Protein AF-A0A936UC16-F1 (afdb_monomer_lite)

pLDDT: mean 90.74, std 12.44, range [23.66, 98.94]

Radius of gyration: 26.38 Å; chains: 1; bounding box: 83×52×78 Å

Foldseek 3Di:
DDPDDPPDDDQLQVVLLVVLLVLLQQLAFLLCQLLDLLLLQLLLQLLCCLQPVDRWFAPPSQLFDDDPLTTHRLFQNLLSVLCNVLSNCVLVLLLVQFALLSSLSLLPSLLVLLSLLLQLLLLLLVLLPDDSQLSSQLSLLSRQLFQSVLCSNPSDLLSLLLNLLSLLLSLLLVLLVDPPLVSSLVSLLSSLLSLLSNCSRGVLSVQQSVLSNQLLCFDDPSSVSSVVSSPNSNVVSNVVRQVVCCVNQVGHPCSQPQWDLQADQVVLLCCCCPNLAAHRCLLRVLLVQLVVLLVVLCPPPPDRSSVSSSSSLVVSLVSLSSSLSRGLPSCVQFGDHRSSNSSSSSSRSSSSSRSLSPDDPVVSCVSSVSSNVSNVLSSQPPRSLVSVLLQQWFFDADDPSSLLRPGQSQWAATPVRGTTGGSCSPLSNPSQSHPSNQSVQLLVLQVLPALQSSLVSQQARSCCVVCVNRGGPDPSGDSVVSCLSRPHGDRDRRSPCSNQNPVDPSRHHSSLVSLLRVLSSCLSNVVLVSSLVSLVSSCSSDNDLSSLLSNLQSCLSVVVLVVSVVSLVPDDPVSNLDLSNLQSQLLSCVVVVNLVSNLVSLVSNLVVQDQALSVVCSNCSPPADNGSCNRRDHDPDPPPRDDNPPDPDD

Secondary structure (DSSP, 8-state):
----PPPPPPPHHHHHHHHHHHHHHHH--GGGTT-SHHHHHHHHHHHHHHHHS--EE-TT-TTPEE-SSSEE--S-HHHHHHHHHHHHHHHHHHHHH-TTTTGGGGGHHHHHHHHHHHHHHHHHHHHTT--HHHHHHHHHHHHTSSGGGGGTTS--SHHHHHHHHHHHHHHHHHHHH--SHHHHHHHHHHHHHHHHHHHHH-GGGGGTGGGGGGGGGSSSTTHHHHHHHHHHHHHHHHHHHHHHHHHHHSSTTGGGTT----S-HHHHHHHHHT-TTT-HHHH-THHHHHHHHHHHHHHH-S-HHHHHHHHHHHHHHHHHHHHHHHSTTTT-SSSSS-GGGGGGHHHHHHHHHHHHHTS-HHHHHHHHHHHHHTTSHHHHS-HHHHHHHHHTBPPPBPPHHHHTTS-GGG-EE-TTS-EE--THHHHTT-GGG-HHHHHHHHHHHHTTSSHHHHHHHHTS-TTTTT-GGGSBSSSSPPHHHHHHHSPPP----TTHHHHHGGG-TT---HHHHHHHHHHHHHHHTT-HHHHHHHHHHHHHH--SHHHHHHHHHHHHHTT-HHHHHHHHHHS-HHHHTSHHHHHHHHHHHHHTT-HHHHHHHHHHHGGGSTTSHHHH-TT-GGGS-SSHHHHHSPP---------------

Sequence (650 aa):
MARTRPPAPASPVRRSLLVVAAVLALSADDRHAGKGSDGRQMIGTAVAIAETGGIGLAKGAPRAVDRGDHAVSRYGFGTTLAQLPAAFLAPLVERRFGAGSSQPLFLLAPFAAVLLAAAASGYAARLAGASASGTSLAVLLAGLGSPLAAYATSDYSEPLQAAALGGALALAFGAARETAPGASARLAAAAGFSAGFAVLLKSSLAAVAPILLLPLAAASFLRGRRLLAAALGSSVPLAAWLVLEIVRFGAPFSGYGGEGFTHPLLDGLWRLLVGPNRGLLLFFPAAALAGVALLRELRSGVDAPRRLAAAASLAAAAVLLVTAASWWAWHGAGGWGPRLLVPAVPLLAPWAALVAAGLADRPRRIVAGLSIALNLPPLLLHTSFVDTYVANARRPALTPRLEKQIPAIAIEPNDEGRPSVPPDQVLATVPAAAPHVVHPWYFAATLAGTPDKVAARLSRPPWYDRRPDLGPRLVPFPAELAAILAPLPRWGFFGRSLLHGASDPASGSVYLQSLAGQVLRAHETGRLDEGLVLADRLLALRPGEEGDALYVESLRLLGRFDTAAAFLGSLPRDREATPSILAVRALLARDRKDPERASRFAGAAAPWFPGTPLATAPSKPSVWPGTFAAFIRHEEARVEPGLPGVGTAR

Structure (mmCIF, N/CA/C/O backbone):
data_AF-A0A936UC16-F1
#
_entry.id   AF-A0A936UC16-F1
#
loop_
_atom_site.group_PDB
_atom_site.id
_atom_site.type_symbol
_atom_site.label_atom_id
_atom_site.label_alt_id
_atom_site.label_comp_id
_atom_site.label_asym_id
_atom_site.label_entity_id
_atom_site.label_seq_id
_atom_site.pdbx_PDB_ins_code
_atom_site.Cartn_x
_atom_site.Cartn_y
_atom_site.Cartn_z
_atom_site.occupancy
_atom_site.B_iso_or_equiv
_atom_site.auth_seq_id
_atom_site.auth_comp_id
_atom_site.auth_asym_id
_atom_site.auth_atom_id
_atom_site.pdbx_PDB_model_num
ATOM 1 N N . MET A 1 1 ? -52.353 16.217 -4.423 1.00 41.97 1 MET A N 1
ATOM 2 C CA . MET A 1 1 ? -51.062 16.858 -4.077 1.00 41.97 1 MET A CA 1
ATOM 3 C C . MET A 1 1 ? -50.361 16.050 -2.988 1.00 41.97 1 MET A C 1
ATOM 5 O O . MET A 1 1 ? -50.661 16.221 -1.813 1.00 41.97 1 MET A O 1
ATOM 9 N N . ALA A 1 2 ? -49.467 15.133 -3.365 1.00 38.22 2 ALA A N 1
ATOM 10 C CA . ALA A 1 2 ? -48.628 14.418 -2.406 1.00 38.22 2 ALA A CA 1
ATOM 11 C C . ALA A 1 2 ? -47.500 15.354 -1.946 1.00 38.22 2 ALA A C 1
ATOM 13 O O . ALA A 1 2 ? -46.639 15.729 -2.738 1.00 38.22 2 ALA A O 1
ATOM 14 N N . ARG A 1 3 ? -47.533 15.779 -0.677 1.00 42.59 3 ARG A N 1
ATOM 15 C CA . ARG A 1 3 ? -46.450 16.557 -0.062 1.00 42.59 3 ARG A CA 1
ATOM 16 C C . ARG A 1 3 ? -45.213 15.664 0.038 1.00 42.59 3 ARG A C 1
ATOM 18 O O . ARG A 1 3 ? -45.136 14.806 0.915 1.00 42.59 3 ARG A O 1
ATOM 25 N N . THR A 1 4 ? -44.249 15.868 -0.853 1.00 47.16 4 THR A N 1
ATOM 26 C CA . THR A 1 4 ? -42.900 15.311 -0.738 1.00 47.16 4 THR A CA 1
ATOM 27 C C . THR A 1 4 ? -42.284 15.829 0.560 1.00 47.16 4 THR A C 1
ATOM 29 O O . THR A 1 4 ? -41.920 17.002 0.657 1.00 47.16 4 THR A O 1
ATOM 32 N N . ARG A 1 5 ? -42.217 14.981 1.595 1.00 40.56 5 ARG A N 1
ATOM 33 C CA . ARG A 1 5 ? -41.439 15.290 2.801 1.00 40.56 5 ARG A CA 1
ATOM 34 C C . ARG A 1 5 ? -39.989 15.550 2.366 1.00 40.56 5 ARG A C 1
ATOM 36 O O . ARG A 1 5 ? -39.450 14.724 1.626 1.00 40.56 5 ARG A O 1
ATOM 43 N N . PRO A 1 6 ? -39.358 16.656 2.795 1.00 44.28 6 PRO A N 1
ATOM 44 C CA . PRO A 1 6 ? -37.951 16.886 2.499 1.00 44.28 6 PRO A CA 1
ATOM 45 C C . PRO A 1 6 ? -37.116 15.720 3.057 1.00 44.28 6 PRO A C 1
ATOM 47 O O . PRO A 1 6 ? -37.473 15.164 4.104 1.00 44.28 6 PRO A O 1
ATOM 50 N N . PRO A 1 7 ? -36.032 15.312 2.374 1.00 45.91 7 PRO A N 1
ATOM 51 C CA . PRO A 1 7 ? -35.186 14.227 2.847 1.00 45.91 7 PRO A CA 1
ATOM 52 C C . PRO A 1 7 ? -34.675 14.540 4.257 1.00 45.91 7 PRO A C 1
ATOM 54 O O . PRO A 1 7 ? -34.214 15.649 4.532 1.00 45.91 7 PRO A O 1
ATOM 57 N N . ALA A 1 8 ? -34.771 13.560 5.160 1.00 48.84 8 ALA A N 1
ATOM 58 C CA . ALA A 1 8 ? -34.290 13.711 6.527 1.00 48.84 8 ALA A CA 1
ATOM 59 C C . ALA A 1 8 ? -32.801 14.113 6.524 1.00 48.84 8 ALA A C 1
ATOM 61 O O . ALA A 1 8 ? -32.017 13.555 5.744 1.00 48.84 8 ALA A O 1
ATOM 62 N N . PRO A 1 9 ? -32.379 15.061 7.379 1.00 53.34 9 PRO A N 1
ATOM 63 C CA . PRO A 1 9 ? -30.997 15.513 7.411 1.00 53.34 9 PRO A CA 1
ATOM 64 C C . PRO A 1 9 ? -30.056 14.334 7.684 1.00 53.34 9 PRO A C 1
ATOM 66 O O . PRO A 1 9 ? -30.255 13.566 8.624 1.00 53.34 9 PRO A O 1
ATOM 69 N N . ALA A 1 10 ? -29.000 14.198 6.874 1.00 62.38 10 ALA A N 1
ATOM 70 C CA . ALA A 1 10 ? -28.005 13.144 7.054 1.00 62.38 10 ALA A CA 1
ATOM 71 C C . ALA A 1 10 ? -27.421 13.183 8.476 1.00 62.38 10 ALA A C 1
ATOM 73 O O . ALA A 1 10 ? -27.123 14.271 8.991 1.00 62.38 10 ALA A O 1
ATOM 74 N N . SER A 1 11 ? -27.226 12.009 9.088 1.00 81.69 11 SER A N 1
ATOM 75 C CA . SER A 1 11 ? -26.621 11.906 10.418 1.00 81.69 11 SER A CA 1
ATOM 76 C C . SER A 1 11 ? -25.225 12.556 10.427 1.00 81.69 11 SER A C 1
ATOM 78 O O . SER A 1 11 ? -24.516 12.486 9.417 1.00 81.69 11 SER A O 1
ATOM 80 N N . PRO A 1 12 ? -24.791 13.186 11.537 1.00 83.31 12 PRO A N 1
ATOM 81 C CA . PRO A 1 12 ? -23.485 13.851 11.620 1.00 83.31 12 PRO A CA 1
ATOM 82 C C . PRO A 1 12 ? -22.312 12.958 11.192 1.00 83.31 12 PRO A C 1
ATOM 84 O O . PRO A 1 12 ? -21.393 13.413 10.518 1.00 83.31 12 PRO A O 1
ATOM 87 N N . VAL A 1 13 ? -22.389 11.662 11.501 1.00 85.75 13 VAL A N 1
ATOM 88 C CA . VAL A 1 13 ? -21.383 10.657 11.127 1.00 85.75 13 VAL A CA 1
ATOM 89 C C . VAL A 1 13 ? -21.315 10.466 9.613 1.00 85.75 13 VAL A C 1
ATOM 91 O O . VAL A 1 13 ? -20.228 10.463 9.038 1.00 85.75 13 VAL A O 1
ATOM 94 N N . ARG A 1 14 ? -22.475 10.361 8.949 1.00 91.50 14 ARG A N 1
ATOM 95 C CA . ARG A 1 14 ? -22.551 10.266 7.486 1.00 91.50 14 ARG A CA 1
ATOM 96 C C . ARG A 1 14 ? -21.973 11.520 6.835 1.00 91.50 14 ARG A C 1
ATOM 98 O O . ARG A 1 14 ? -21.241 11.398 5.863 1.00 91.50 14 ARG A O 1
ATOM 105 N N . ARG A 1 15 ? -22.246 12.708 7.389 1.00 93.06 15 ARG A N 1
ATOM 106 C CA . ARG A 1 15 ? -21.644 13.960 6.898 1.00 93.06 15 ARG A CA 1
ATOM 107 C C . ARG A 1 15 ? -20.126 13.941 7.032 1.00 93.06 15 ARG A C 1
ATOM 109 O O . ARG A 1 15 ? -19.453 14.270 6.070 1.00 93.06 15 ARG A O 1
ATOM 116 N N . SER A 1 16 ? -19.583 13.512 8.173 1.00 95.19 16 SER A N 1
ATOM 117 C CA . SER A 1 16 ? -18.130 13.405 8.357 1.00 95.19 16 SER A CA 1
ATOM 118 C C . SER A 1 16 ? -17.486 12.454 7.349 1.00 95.19 16 SER A C 1
ATOM 120 O O . SER A 1 16 ? -16.487 12.823 6.747 1.00 95.19 16 SER A O 1
ATOM 122 N N . LEU A 1 17 ? -18.074 11.279 7.097 1.00 96.50 17 LEU A N 1
ATOM 123 C CA . LEU A 1 17 ? -17.574 10.361 6.065 1.00 96.50 17 LEU A CA 1
ATOM 124 C C . LEU A 1 17 ? -17.640 10.968 4.659 1.00 96.50 17 LEU A C 1
ATOM 126 O O . LEU A 1 17 ? -16.700 10.801 3.891 1.00 96.50 17 LEU A O 1
ATOM 130 N N . LEU A 1 18 ? -18.712 11.700 4.333 1.00 97.19 18 LEU A N 1
ATOM 131 C CA . LEU A 1 18 ? -18.825 12.415 3.058 1.00 97.19 18 LEU A CA 1
ATOM 132 C C . LEU A 1 18 ? -17.770 13.519 2.924 1.00 97.19 18 LEU A C 1
ATOM 134 O O . LEU A 1 18 ? -17.227 13.685 1.841 1.00 97.19 18 LEU A O 1
ATOM 138 N N . VAL A 1 19 ? -17.444 14.234 4.006 1.00 96.94 19 VAL A N 1
ATOM 139 C CA . VAL A 1 19 ? -16.349 15.219 4.019 1.00 96.94 19 VAL A CA 1
ATOM 140 C C . VAL A 1 19 ? -15.009 14.536 3.761 1.00 96.94 19 VAL A C 1
ATOM 142 O O . VAL A 1 19 ? -14.265 15.001 2.907 1.00 96.94 19 VAL A O 1
ATOM 145 N N . VAL A 1 20 ? -14.714 13.421 4.442 1.00 97.38 20 VAL A N 1
ATOM 146 C CA . VAL A 1 20 ? -13.483 12.650 4.192 1.00 97.38 20 VAL A CA 1
ATOM 147 C C . VAL A 1 20 ? -13.432 12.205 2.730 1.00 97.38 20 VAL A C 1
ATOM 149 O O . VAL A 1 20 ? -12.462 12.497 2.044 1.00 97.38 20 VAL A O 1
ATOM 152 N N . ALA A 1 21 ? -14.495 11.576 2.224 1.00 97.44 21 ALA A N 1
ATOM 153 C CA . ALA A 1 21 ? -14.563 11.120 0.838 1.00 97.44 21 ALA A CA 1
ATOM 154 C C . ALA A 1 21 ? -14.393 12.269 -0.166 1.00 97.44 21 ALA A C 1
ATOM 156 O O . ALA A 1 21 ? -13.657 12.119 -1.134 1.00 97.44 21 ALA A O 1
ATOM 157 N N . ALA A 1 22 ? -15.030 13.418 0.074 1.00 96.69 22 ALA A N 1
ATOM 158 C CA . ALA A 1 22 ? -14.910 14.589 -0.785 1.00 96.69 22 ALA A CA 1
ATOM 159 C C . ALA A 1 22 ? -13.482 15.142 -0.790 1.00 96.69 22 ALA A C 1
ATOM 161 O O . ALA A 1 22 ? -12.951 15.401 -1.862 1.00 96.69 22 ALA A O 1
ATOM 162 N N . VAL A 1 23 ? -12.841 15.278 0.375 1.00 95.69 23 VAL A N 1
ATOM 163 C CA . VAL A 1 23 ? -11.448 15.745 0.456 1.00 95.69 23 VAL A CA 1
ATOM 164 C C . VAL A 1 23 ? -10.522 14.788 -0.284 1.00 95.69 23 VAL A C 1
ATOM 166 O O . VAL A 1 23 ? -9.773 15.242 -1.137 1.00 95.69 23 VAL A O 1
ATOM 169 N N . LEU A 1 24 ? -10.625 13.478 -0.031 1.00 94.94 24 LEU A N 1
ATOM 170 C CA . LEU A 1 24 ? -9.796 12.481 -0.712 1.00 94.94 24 LEU A CA 1
ATOM 171 C C . LEU A 1 24 ? -10.031 12.487 -2.228 1.00 94.94 24 LEU A C 1
ATOM 173 O O . LEU A 1 24 ? -9.080 12.416 -2.997 1.00 94.94 24 LEU A O 1
ATOM 177 N N . ALA A 1 25 ? -11.285 12.594 -2.676 1.00 94.62 25 ALA A N 1
ATOM 178 C CA . ALA A 1 25 ? -11.610 12.639 -4.099 1.00 94.62 25 ALA A CA 1
ATOM 179 C C . ALA A 1 25 ? -11.097 13.920 -4.767 1.00 94.62 25 ALA A C 1
ATOM 181 O O . ALA A 1 25 ? -10.658 13.872 -5.910 1.00 94.62 25 ALA A O 1
ATOM 182 N N . LEU A 1 26 ? -11.123 15.052 -4.060 1.00 93.31 26 LEU A N 1
ATOM 183 C CA . LEU A 1 26 ? -10.625 16.339 -4.545 1.00 93.31 26 LEU A CA 1
ATOM 184 C C . LEU A 1 26 ? -9.111 16.499 -4.394 1.00 93.31 26 LEU A C 1
ATOM 186 O O . LEU A 1 26 ? -8.585 17.476 -4.900 1.00 93.31 26 LEU A O 1
ATOM 190 N N . SER A 1 27 ? -8.417 15.603 -3.696 1.00 90.44 27 SER A N 1
ATOM 191 C CA . SER A 1 27 ? -6.959 15.657 -3.527 1.00 90.44 27 SER A CA 1
ATOM 192 C C . SER A 1 27 ? -6.230 14.519 -4.243 1.00 90.44 27 SER A C 1
ATOM 194 O O . SER A 1 27 ? -5.004 14.497 -4.292 1.00 90.44 27 SER A O 1
ATOM 196 N N . ALA A 1 28 ? -6.968 13.541 -4.764 1.00 87.75 28 ALA A N 1
ATOM 197 C CA . ALA A 1 28 ? -6.401 12.351 -5.370 1.00 87.75 28 ALA A CA 1
ATOM 198 C C . ALA A 1 28 ? -5.628 12.648 -6.658 1.00 87.75 28 ALA A C 1
ATOM 200 O O . ALA A 1 28 ? -6.155 13.284 -7.567 1.00 87.75 28 ALA A O 1
ATOM 201 N N . ASP A 1 29 ? -4.415 12.108 -6.773 1.00 87.31 29 ASP A N 1
ATOM 202 C CA . ASP A 1 29 ? -3.651 12.115 -8.021 1.00 87.31 29 ASP A CA 1
ATOM 203 C C . ASP A 1 29 ? -3.447 10.686 -8.532 1.00 87.31 29 ASP A C 1
ATOM 205 O O . ASP A 1 29 ? -2.473 10.002 -8.212 1.00 87.31 29 ASP A O 1
ATOM 209 N N . ASP A 1 30 ? -4.417 10.220 -9.318 1.00 86.50 30 ASP A N 1
ATOM 210 C CA . ASP A 1 30 ? -4.471 8.840 -9.799 1.00 86.50 30 ASP A CA 1
ATOM 211 C C . ASP A 1 30 ? -3.372 8.461 -10.796 1.00 86.50 30 ASP A C 1
ATOM 213 O O . ASP A 1 30 ? -3.035 7.285 -10.922 1.00 86.50 30 ASP A O 1
ATOM 217 N N . ARG A 1 31 ? -2.709 9.446 -11.406 1.00 84.44 31 ARG A N 1
ATOM 218 C CA . ARG A 1 31 ? -1.587 9.257 -12.344 1.00 84.44 31 ARG A CA 1
ATOM 219 C C . ARG A 1 31 ? -0.393 8.530 -11.717 1.00 84.44 31 ARG A C 1
ATOM 221 O O . ARG A 1 31 ? 0.513 8.084 -12.427 1.00 84.44 31 ARG A O 1
ATOM 228 N N . HIS A 1 32 ? -0.366 8.436 -10.388 1.00 82.81 32 HIS A N 1
ATOM 229 C CA . HIS A 1 32 ? 0.720 7.862 -9.600 1.00 82.81 32 HIS A CA 1
ATOM 230 C C . HIS A 1 32 ? 0.492 6.418 -9.144 1.00 82.81 32 HIS A C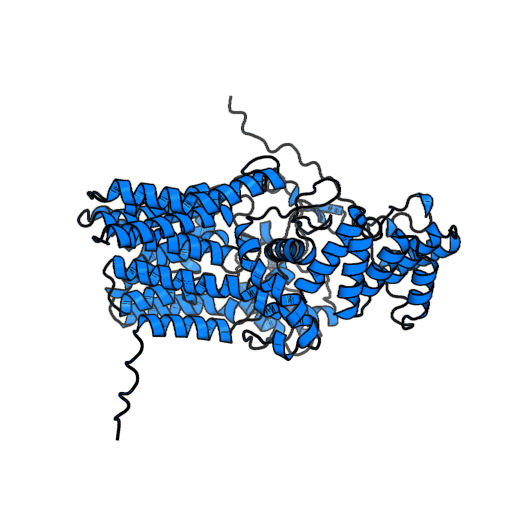 1
ATOM 232 O O . HIS A 1 32 ? 1.401 5.835 -8.547 1.00 82.81 32 HIS A O 1
ATOM 238 N N . ALA A 1 33 ? -0.654 5.814 -9.469 1.00 86.94 33 ALA A N 1
ATOM 239 C CA . ALA A 1 33 ? -0.872 4.389 -9.239 1.00 86.94 33 ALA A CA 1
ATOM 240 C C . ALA A 1 33 ? 0.229 3.548 -9.921 1.00 86.94 33 ALA A C 1
ATOM 242 O O . ALA A 1 33 ? 0.605 3.810 -11.068 1.00 86.94 33 ALA A O 1
ATOM 243 N N . GLY A 1 34 ? 0.791 2.563 -9.209 1.00 82.88 34 GLY A N 1
ATOM 244 C CA . GLY A 1 34 ? 1.851 1.685 -9.717 1.00 82.88 34 GLY A CA 1
ATOM 245 C C . GLY A 1 34 ? 3.270 2.258 -9.681 1.00 82.88 34 GLY A C 1
ATOM 246 O O . GLY A 1 34 ? 4.220 1.583 -10.100 1.00 82.88 34 GLY A O 1
ATOM 247 N N . LYS A 1 35 ? 3.461 3.501 -9.215 1.00 82.00 35 LYS A N 1
ATOM 248 C CA . LYS A 1 35 ? 4.805 4.101 -9.137 1.00 82.00 35 LYS A CA 1
ATOM 249 C C . LYS A 1 35 ? 5.611 3.569 -7.950 1.00 82.00 35 LYS A C 1
ATOM 251 O O . LYS A 1 35 ? 6.831 3.473 -8.072 1.00 82.00 35 LYS A O 1
ATOM 256 N N . GLY A 1 36 ? 4.960 3.168 -6.856 1.00 82.06 36 GLY A N 1
ATOM 257 C CA . GLY A 1 36 ? 5.612 2.480 -5.742 1.00 82.06 36 GLY A CA 1
ATOM 258 C C . GLY A 1 36 ? 5.975 1.039 -6.108 1.00 82.06 36 GLY A C 1
ATOM 259 O O . GLY A 1 36 ? 5.175 0.331 -6.715 1.00 82.06 36 GLY A O 1
ATOM 260 N N . SER A 1 37 ? 7.170 0.572 -5.736 1.00 81.81 37 SER A N 1
ATOM 261 C CA . SER A 1 37 ? 7.586 -0.811 -6.027 1.00 81.81 37 SER A CA 1
ATOM 262 C C . SER A 1 37 ? 6.708 -1.851 -5.322 1.00 81.81 37 SER A C 1
ATOM 264 O O . SER A 1 37 ? 6.376 -2.870 -5.925 1.00 81.81 37 SER A O 1
ATOM 266 N N . ASP A 1 38 ? 6.285 -1.565 -4.084 1.00 87.31 38 ASP A N 1
ATOM 267 C CA . ASP A 1 38 ? 5.389 -2.425 -3.303 1.00 87.31 38 ASP A CA 1
ATOM 268 C C . ASP A 1 38 ? 4.061 -2.657 -4.050 1.00 87.31 38 ASP A C 1
ATOM 270 O O . ASP A 1 38 ? 3.679 -3.794 -4.341 1.00 87.31 38 ASP A O 1
ATOM 274 N N . GLY A 1 39 ? 3.369 -1.571 -4.402 1.00 88.75 39 GLY A N 1
ATOM 275 C CA . GLY A 1 39 ? 2.076 -1.641 -5.074 1.00 88.75 39 GLY A CA 1
ATOM 276 C C . GLY A 1 39 ? 2.157 -2.166 -6.501 1.00 88.75 39 GLY A C 1
ATOM 277 O O . GLY A 1 39 ? 1.311 -2.972 -6.892 1.00 88.75 39 GLY A O 1
ATOM 278 N N . ARG A 1 40 ? 3.227 -1.841 -7.241 1.00 89.94 40 ARG A N 1
ATOM 279 C CA . ARG A 1 40 ? 3.478 -2.402 -8.577 1.00 89.94 40 ARG A CA 1
ATOM 280 C C . ARG A 1 40 ? 3.516 -3.927 -8.569 1.00 89.94 40 ARG A C 1
ATOM 282 O O . ARG A 1 40 ? 2.941 -4.538 -9.461 1.00 89.94 40 ARG A O 1
ATOM 289 N N . GLN A 1 41 ? 4.138 -4.559 -7.571 1.00 91.62 41 GLN A N 1
ATOM 290 C CA . GLN A 1 41 ? 4.125 -6.022 -7.478 1.00 91.62 41 GLN A CA 1
ATOM 291 C C . GLN A 1 41 ? 2.727 -6.585 -7.197 1.00 91.62 41 GLN A C 1
ATOM 293 O O . GLN A 1 41 ? 2.320 -7.572 -7.814 1.00 91.62 41 GLN A O 1
ATOM 298 N N . MET A 1 42 ? 1.996 -5.985 -6.252 1.00 94.62 42 MET A N 1
ATOM 299 C CA . MET A 1 42 ? 0.671 -6.474 -5.856 1.00 94.62 42 MET A CA 1
ATOM 300 C C . MET A 1 42 ? -0.340 -6.322 -7.000 1.00 94.62 42 MET A C 1
ATOM 302 O O . MET A 1 42 ? -1.113 -7.250 -7.252 1.00 94.62 42 MET A O 1
ATOM 306 N N . ILE A 1 43 ? -0.285 -5.199 -7.727 1.00 95.44 43 ILE A N 1
ATOM 307 C CA . ILE A 1 43 ? -1.079 -4.944 -8.936 1.00 95.44 43 ILE A CA 1
ATOM 308 C C . ILE A 1 43 ? -0.627 -5.856 -10.079 1.00 95.44 43 ILE A C 1
ATOM 310 O O . ILE A 1 43 ? -1.465 -6.494 -10.706 1.00 95.44 43 ILE A O 1
ATOM 314 N N . GLY A 1 44 ? 0.681 -5.990 -10.309 1.00 95.31 44 GLY A N 1
ATOM 315 C CA . GLY A 1 44 ? 1.221 -6.869 -11.346 1.00 95.31 44 GLY A CA 1
ATOM 316 C C . GLY A 1 44 ? 0.809 -8.326 -11.159 1.00 95.31 44 GLY A C 1
ATOM 317 O O . GLY A 1 44 ? 0.482 -9.002 -12.129 1.00 95.31 44 GLY A O 1
ATOM 318 N N . THR A 1 45 ? 0.721 -8.790 -9.910 1.00 96.56 45 THR A N 1
ATOM 319 C CA . THR A 1 45 ? 0.203 -10.129 -9.588 1.00 96.56 45 THR A CA 1
ATOM 320 C C . THR A 1 45 ? -1.302 -10.225 -9.860 1.00 96.56 45 THR A C 1
ATOM 322 O O . THR A 1 45 ? -1.768 -11.247 -10.351 1.00 96.56 45 THR A O 1
ATOM 325 N N . ALA A 1 46 ? -2.078 -9.165 -9.602 1.00 97.94 46 ALA A N 1
ATOM 326 C CA . ALA A 1 46 ? -3.508 -9.142 -9.926 1.00 97.94 46 ALA A CA 1
ATOM 327 C C . ALA A 1 46 ? -3.746 -9.187 -11.445 1.00 97.94 46 ALA A C 1
ATOM 329 O O . ALA A 1 46 ? -4.626 -9.908 -11.908 1.00 97.94 46 ALA A O 1
ATOM 330 N N . VAL A 1 47 ? -2.923 -8.473 -12.219 1.00 97.81 47 VAL A N 1
ATOM 331 C CA . VAL A 1 47 ? -2.929 -8.530 -13.688 1.00 97.81 47 VAL A CA 1
ATOM 332 C C . VAL A 1 47 ? -2.491 -9.908 -14.184 1.00 97.81 47 VAL A C 1
ATOM 334 O O . VAL A 1 47 ? -3.127 -10.442 -15.081 1.00 97.81 47 VAL A O 1
ATOM 337 N N . ALA A 1 48 ? -1.484 -10.537 -13.568 1.00 97.31 48 ALA A N 1
ATOM 338 C CA . ALA A 1 48 ? -1.086 -11.907 -13.902 1.00 97.31 48 ALA A CA 1
ATOM 339 C C . ALA A 1 48 ? -2.266 -12.889 -13.787 1.00 97.31 48 ALA A C 1
ATOM 341 O O . ALA A 1 48 ? -2.492 -13.691 -14.697 1.00 97.31 48 ALA A O 1
ATOM 342 N N . ILE A 1 49 ? -3.054 -12.776 -12.712 1.00 97.81 49 ILE A N 1
ATOM 343 C CA . ILE A 1 49 ? -4.241 -13.612 -12.490 1.00 97.81 49 ILE A CA 1
ATOM 344 C C . ILE A 1 49 ? -5.307 -13.317 -13.546 1.00 97.81 49 ILE A C 1
ATOM 346 O O . ILE A 1 49 ? -5.867 -14.249 -14.116 1.00 97.81 49 ILE A O 1
ATOM 350 N N . ALA A 1 50 ? -5.583 -12.039 -13.816 1.00 97.94 50 ALA A N 1
ATOM 351 C CA . ALA A 1 50 ? -6.617 -11.636 -14.765 1.00 97.94 50 ALA A CA 1
ATOM 352 C C . ALA A 1 50 ? -6.289 -12.031 -16.216 1.00 97.94 50 ALA A C 1
ATOM 354 O O . ALA A 1 50 ? -7.184 -12.438 -16.954 1.00 97.94 50 ALA A O 1
ATOM 355 N N . GLU A 1 51 ? -5.019 -11.934 -16.613 1.00 96.94 51 GLU A N 1
ATOM 356 C CA . GLU A 1 51 ? -4.581 -12.146 -17.997 1.00 96.94 51 GLU A CA 1
ATOM 357 C C . GLU A 1 51 ? -4.183 -13.599 -18.291 1.00 96.94 51 GLU A C 1
ATOM 359 O O . GLU A 1 51 ? -4.376 -14.059 -19.412 1.00 96.94 51 GLU A O 1
ATOM 364 N N . THR A 1 52 ? -3.641 -14.326 -17.304 1.00 95.75 52 THR A N 1
ATOM 365 C CA . THR A 1 52 ? -3.051 -15.670 -17.515 1.00 95.75 52 THR A CA 1
ATOM 366 C C . THR A 1 52 ? -3.561 -16.738 -16.543 1.00 95.75 52 THR A C 1
ATOM 368 O O . THR A 1 52 ? -3.179 -17.901 -16.639 1.00 95.75 52 THR A O 1
ATOM 371 N N . GLY A 1 53 ? -4.359 -16.367 -15.535 1.00 95.38 53 GLY A N 1
ATOM 372 C CA . GLY A 1 53 ? -4.742 -17.265 -14.435 1.00 95.38 53 GLY A CA 1
ATOM 373 C C . GLY A 1 53 ? -3.594 -17.634 -13.481 1.00 95.38 53 GLY A C 1
ATOM 374 O O . GLY A 1 53 ? -3.812 -18.361 -12.513 1.00 95.38 53 GLY A O 1
ATOM 375 N N . GLY A 1 54 ? -2.373 -17.144 -13.724 1.00 93.81 54 GLY A N 1
ATOM 376 C CA . GLY A 1 54 ? -1.187 -17.405 -12.909 1.00 93.81 54 GLY A CA 1
ATOM 377 C C . GLY A 1 54 ? -0.859 -16.287 -11.917 1.00 93.81 54 GLY A C 1
ATOM 378 O O . GLY A 1 54 ? -1.335 -15.167 -12.030 1.00 93.81 54 GLY A O 1
ATOM 379 N N . ILE A 1 55 ? 0.019 -16.579 -10.954 1.00 94.81 55 ILE A N 1
ATOM 380 C CA . ILE A 1 55 ? 0.489 -15.607 -9.940 1.00 94.81 55 ILE A CA 1
ATOM 381 C C . ILE A 1 55 ? 1.935 -15.137 -10.168 1.00 94.81 55 ILE A C 1
ATOM 383 O O . ILE A 1 55 ? 2.503 -14.427 -9.339 1.00 94.81 55 ILE A O 1
ATOM 387 N N . GLY A 1 56 ? 2.561 -15.602 -11.250 1.00 94.12 56 GLY A N 1
ATOM 388 C CA . GLY A 1 56 ? 3.965 -15.337 -11.537 1.00 94.12 56 GLY A CA 1
ATOM 389 C C . GLY A 1 56 ? 4.187 -13.973 -12.190 1.00 94.12 56 GLY A C 1
ATOM 390 O O . GLY A 1 56 ? 3.360 -13.474 -12.949 1.00 94.12 56 GLY A O 1
ATOM 391 N N . LEU A 1 57 ? 5.355 -13.408 -11.927 1.00 94.38 57 LEU A N 1
ATOM 392 C CA . LEU A 1 57 ? 5.900 -12.187 -12.504 1.00 94.38 57 LEU A CA 1
ATOM 393 C C . LEU A 1 57 ? 7.145 -12.531 -13.335 1.00 94.38 57 LEU A C 1
ATOM 395 O O . LEU A 1 57 ? 7.753 -13.586 -13.135 1.00 94.38 57 LEU A O 1
ATOM 399 N N . ALA A 1 58 ? 7.528 -11.652 -14.260 1.00 92.00 58 ALA A N 1
ATOM 400 C CA . ALA A 1 58 ? 8.820 -11.766 -14.935 1.00 92.00 58 ALA A CA 1
ATOM 401 C C . ALA A 1 58 ? 9.972 -11.614 -13.936 1.00 92.00 58 ALA A C 1
ATOM 403 O O . ALA A 1 58 ? 9.848 -10.923 -12.916 1.00 92.00 58 ALA A O 1
ATOM 404 N N . LYS A 1 59 ? 11.111 -12.229 -14.247 1.00 89.06 59 LYS A N 1
ATOM 405 C CA . LYS A 1 59 ? 12.326 -12.047 -13.451 1.00 89.06 59 LYS A CA 1
ATOM 406 C C . LYS A 1 59 ? 12.812 -10.600 -13.490 1.00 89.06 59 LYS A C 1
ATOM 408 O O . LYS A 1 59 ? 12.591 -9.869 -14.460 1.00 89.06 59 LYS A O 1
ATOM 413 N N . GLY A 1 60 ? 13.501 -10.191 -12.428 1.00 80.69 60 GLY A N 1
ATOM 414 C CA . GLY A 1 60 ? 13.915 -8.800 -12.231 1.00 80.69 60 GLY A CA 1
ATOM 415 C C . GLY A 1 60 ? 12.767 -7.861 -11.841 1.00 80.69 60 GLY A C 1
ATOM 416 O O . GLY A 1 60 ? 12.980 -6.654 -11.728 1.00 80.69 60 GLY A O 1
ATOM 417 N N . ALA A 1 61 ? 11.552 -8.383 -11.608 1.00 82.69 61 ALA A N 1
ATOM 418 C CA . ALA A 1 61 ? 10.484 -7.601 -10.998 1.00 82.69 61 ALA A CA 1
ATOM 419 C C . ALA A 1 61 ? 10.982 -7.017 -9.655 1.00 82.69 61 ALA A C 1
ATOM 421 O O . ALA A 1 61 ? 11.483 -7.772 -8.816 1.00 82.69 61 ALA A O 1
ATOM 422 N N . PRO A 1 62 ? 10.867 -5.693 -9.419 1.00 74.81 62 PRO A N 1
ATOM 423 C CA . PRO A 1 62 ? 11.545 -5.040 -8.300 1.00 74.81 62 PRO A CA 1
ATOM 424 C C . PRO A 1 62 ? 11.158 -5.661 -6.963 1.00 74.81 62 PRO A C 1
ATOM 426 O O . PRO A 1 62 ? 9.984 -5.597 -6.617 1.00 74.81 62 PRO A O 1
ATOM 429 N N . ARG A 1 63 ? 12.119 -6.194 -6.194 1.00 77.19 63 ARG A N 1
ATOM 430 C CA . ARG A 1 63 ? 11.917 -6.873 -4.892 1.00 77.19 63 ARG A CA 1
ATOM 431 C C . ARG A 1 63 ? 11.067 -8.157 -4.952 1.00 77.19 63 ARG A C 1
ATOM 433 O O . ARG A 1 63 ? 10.480 -8.525 -3.935 1.00 77.19 63 ARG A O 1
ATOM 440 N N . ALA A 1 64 ? 10.885 -8.785 -6.111 1.00 86.62 64 ALA A N 1
ATOM 441 C CA . ALA A 1 64 ? 10.187 -10.068 -6.196 1.00 86.62 64 ALA A CA 1
ATOM 442 C C . ALA A 1 64 ? 11.089 -11.215 -5.701 1.00 86.62 64 ALA A C 1
ATOM 444 O O . ALA A 1 64 ? 12.305 -11.063 -5.624 1.00 86.62 64 ALA A O 1
ATOM 445 N N . VAL A 1 65 ? 10.494 -12.357 -5.349 1.00 88.44 65 VAL A N 1
ATOM 446 C CA . VAL A 1 65 ? 11.243 -13.575 -5.003 1.00 88.44 65 VAL A CA 1
ATOM 447 C C . VAL A 1 65 ? 11.427 -14.400 -6.266 1.00 88.44 65 VAL A C 1
ATOM 449 O O . VAL A 1 65 ? 10.436 -14.822 -6.865 1.00 88.44 65 VAL A O 1
ATOM 452 N N . ASP A 1 66 ? 12.674 -14.625 -6.667 1.00 87.62 66 ASP A N 1
ATOM 453 C CA . ASP A 1 66 ? 12.993 -15.417 -7.853 1.00 87.62 66 ASP A CA 1
ATOM 454 C C . ASP A 1 66 ? 12.746 -16.920 -7.606 1.00 87.62 66 ASP A C 1
ATOM 456 O O . ASP A 1 66 ? 13.016 -17.459 -6.527 1.00 87.62 66 ASP A O 1
ATOM 460 N N . ARG A 1 67 ? 12.186 -17.605 -8.604 1.00 83.62 67 ARG A N 1
ATOM 461 C CA . ARG A 1 67 ? 11.802 -19.027 -8.572 1.00 83.62 67 ARG A CA 1
ATOM 462 C C . ARG A 1 67 ? 12.465 -19.836 -9.684 1.00 83.62 67 ARG A C 1
ATOM 464 O O . ARG A 1 67 ? 12.084 -20.978 -9.911 1.00 83.62 67 ARG A O 1
ATOM 471 N N . GLY A 1 68 ? 13.501 -19.290 -10.315 1.00 82.56 68 GLY A N 1
ATOM 472 C CA . GLY A 1 68 ? 14.347 -20.012 -11.260 1.00 82.56 68 GLY A CA 1
ATOM 473 C C . GLY A 1 68 ? 13.959 -19.770 -12.712 1.00 82.56 68 GLY A C 1
ATOM 474 O O . GLY A 1 68 ? 14.840 -19.455 -13.499 1.00 82.56 68 GLY A O 1
ATOM 475 N N . ASP A 1 69 ? 12.680 -19.836 -13.076 1.00 80.75 69 ASP A N 1
ATOM 476 C CA . ASP A 1 69 ? 12.151 -19.522 -14.420 1.00 80.75 69 ASP A CA 1
ATOM 477 C C . ASP A 1 69 ? 11.178 -18.323 -14.425 1.00 80.75 69 ASP A C 1
ATOM 479 O O . ASP A 1 69 ? 10.927 -17.730 -15.470 1.00 80.75 69 ASP A O 1
ATOM 483 N N . HIS A 1 70 ? 10.692 -17.907 -13.255 1.00 87.50 70 HIS A N 1
ATOM 484 C CA . HIS A 1 70 ? 9.854 -16.725 -13.035 1.00 87.50 70 HIS A CA 1
ATOM 485 C C . HIS A 1 70 ? 10.093 -16.159 -11.628 1.00 87.50 70 HIS A C 1
ATOM 487 O O . HIS A 1 70 ? 10.850 -16.732 -10.853 1.00 87.50 70 HIS A O 1
ATOM 493 N N . ALA A 1 71 ? 9.413 -15.070 -11.268 1.00 91.94 71 ALA A N 1
ATOM 494 C CA . ALA A 1 71 ? 9.412 -14.526 -9.911 1.00 91.94 71 ALA A CA 1
ATOM 495 C C . ALA A 1 71 ? 7.993 -14.464 -9.324 1.00 91.94 71 ALA A C 1
ATOM 497 O O . ALA A 1 71 ? 7.003 -14.528 -10.050 1.00 91.94 71 ALA A O 1
ATOM 498 N N . VAL A 1 72 ? 7.863 -14.319 -8.007 1.00 93.88 72 VAL A N 1
ATOM 499 C CA . VAL A 1 72 ? 6.570 -14.132 -7.324 1.00 93.88 72 VAL A CA 1
ATOM 500 C C . VAL A 1 72 ? 6.616 -12.947 -6.374 1.00 93.88 72 VAL A C 1
ATOM 502 O O . VAL A 1 72 ? 7.669 -12.597 -5.836 1.00 93.88 72 VAL A O 1
ATOM 505 N N . SER A 1 73 ? 5.461 -12.318 -6.144 1.00 93.06 73 SER A N 1
ATOM 506 C CA . SER A 1 73 ? 5.408 -11.218 -5.190 1.00 93.06 73 SER A CA 1
ATOM 507 C C . SER A 1 73 ? 5.632 -11.697 -3.759 1.00 93.06 73 SER A C 1
ATOM 509 O O . SER A 1 73 ? 4.969 -12.627 -3.291 1.00 93.06 73 SER A O 1
ATOM 511 N N . ARG A 1 74 ? 6.520 -10.995 -3.050 1.00 91.06 74 ARG A N 1
ATOM 512 C CA . ARG A 1 74 ? 6.819 -11.216 -1.628 1.00 91.06 74 ARG A CA 1
ATOM 513 C C . ARG A 1 74 ? 5.761 -10.683 -0.660 1.00 91.06 74 ARG A C 1
ATOM 515 O O . ARG A 1 74 ? 5.763 -11.041 0.515 1.00 91.06 74 ARG A O 1
ATOM 522 N N . TYR A 1 75 ? 4.904 -9.776 -1.122 1.00 93.00 75 TYR A N 1
ATOM 523 C CA . TYR A 1 75 ? 3.940 -9.084 -0.267 1.00 93.00 75 TYR A CA 1
ATOM 524 C C . TYR A 1 75 ? 2.730 -9.971 0.048 1.00 93.00 75 TYR A C 1
ATOM 526 O O . TYR A 1 75 ? 2.484 -10.990 -0.604 1.00 93.00 75 TYR A O 1
ATOM 534 N N . GLY A 1 76 ? 1.958 -9.598 1.071 1.00 93.62 76 GLY A N 1
ATOM 535 C CA . GLY A 1 76 ? 0.726 -10.310 1.398 1.00 93.62 76 GLY A CA 1
ATOM 536 C C . GLY A 1 76 ? -0.282 -10.238 0.249 1.00 93.62 76 GLY A C 1
ATOM 537 O O . GLY A 1 76 ? -0.424 -9.221 -0.430 1.00 93.62 76 GLY A O 1
ATOM 538 N N . PHE A 1 77 ? -0.981 -11.344 0.017 1.00 95.62 77 PHE A N 1
ATOM 539 C CA . PHE A 1 77 ? -1.813 -11.524 -1.170 1.00 95.62 77 PHE A CA 1
ATOM 540 C C . PHE A 1 77 ? -3.172 -10.809 -1.075 1.00 95.62 77 PHE A C 1
ATOM 542 O O . PHE A 1 77 ? -3.863 -10.644 -2.077 1.00 95.62 77 PHE A O 1
ATOM 549 N N . GLY A 1 78 ? -3.567 -10.345 0.116 1.00 97.00 78 GLY A N 1
ATOM 550 C CA . GLY A 1 78 ? -4.855 -9.677 0.327 1.00 97.00 78 GLY A CA 1
ATOM 551 C C . GLY A 1 78 ? -5.027 -8.414 -0.520 1.00 97.00 78 GLY A C 1
ATOM 552 O O . GLY A 1 78 ? -6.114 -8.169 -1.039 1.00 97.00 78 GLY A O 1
ATOM 553 N N . THR A 1 79 ? -3.953 -7.645 -0.729 1.00 95.88 79 THR A N 1
ATOM 554 C CA . THR A 1 79 ? -3.996 -6.453 -1.589 1.00 95.88 79 THR A CA 1
ATOM 555 C C . THR A 1 79 ? -4.163 -6.850 -3.049 1.00 95.88 79 THR A C 1
ATOM 557 O O . THR A 1 79 ? -4.975 -6.254 -3.743 1.00 95.88 79 THR A O 1
ATOM 560 N N . THR A 1 80 ? -3.467 -7.895 -3.508 1.00 96.88 80 THR A N 1
ATOM 561 C CA . THR A 1 80 ? -3.649 -8.458 -4.854 1.00 96.88 80 THR A CA 1
ATOM 562 C C . THR A 1 80 ? -5.104 -8.857 -5.098 1.00 96.88 80 THR A C 1
ATOM 564 O O . THR A 1 80 ? -5.670 -8.468 -6.116 1.00 96.88 80 THR A O 1
ATOM 567 N N . LEU A 1 81 ? -5.751 -9.539 -4.144 1.00 96.94 81 LEU A N 1
ATOM 568 C CA . LEU A 1 81 ? -7.174 -9.885 -4.260 1.00 96.94 81 LEU A CA 1
ATOM 569 C C . LEU A 1 81 ? -8.074 -8.646 -4.332 1.00 96.94 81 LEU A C 1
ATOM 571 O O . LEU A 1 81 ? -9.004 -8.611 -5.135 1.00 96.94 81 LEU A O 1
ATOM 575 N N . ALA A 1 82 ? -7.784 -7.614 -3.536 1.00 96.94 82 ALA A N 1
ATOM 576 C CA . ALA A 1 82 ? -8.530 -6.357 -3.570 1.00 96.94 82 ALA A CA 1
ATOM 577 C C . ALA A 1 82 ? -8.375 -5.602 -4.906 1.00 96.94 82 ALA A C 1
ATOM 579 O O . ALA A 1 82 ? -9.257 -4.825 -5.268 1.00 96.94 82 ALA A O 1
ATOM 580 N N . GLN A 1 83 ? -7.288 -5.848 -5.645 1.00 96.94 83 GLN A N 1
ATOM 581 C CA . GLN A 1 83 ? -7.014 -5.247 -6.952 1.00 96.94 83 GLN A CA 1
ATOM 582 C C . GLN A 1 83 ? -7.589 -6.044 -8.134 1.00 96.94 83 GLN A C 1
ATOM 584 O O . GLN A 1 83 ? -7.632 -5.519 -9.245 1.00 96.94 83 GLN A O 1
ATOM 589 N N . LEU A 1 84 ? -8.076 -7.276 -7.931 1.00 97.69 84 LEU A N 1
ATOM 590 C CA . LEU A 1 84 ? -8.632 -8.101 -9.015 1.00 97.69 84 LEU A CA 1
ATOM 591 C C . LEU A 1 84 ? -9.764 -7.413 -9.797 1.00 97.69 84 LEU A C 1
ATOM 593 O O . LEU A 1 84 ? -9.706 -7.441 -11.026 1.00 97.69 84 LEU A O 1
ATOM 597 N N . PRO A 1 85 ? -10.756 -6.747 -9.164 1.00 98.00 85 PRO A N 1
ATOM 598 C CA . PRO A 1 85 ? -11.789 -6.041 -9.920 1.00 98.00 85 PRO A CA 1
ATOM 599 C C . PRO A 1 85 ? -11.213 -4.963 -10.846 1.00 98.00 85 PRO A C 1
ATOM 601 O O . PRO A 1 85 ? -11.669 -4.819 -11.977 1.00 98.00 85 PRO A O 1
ATOM 604 N N . ALA A 1 86 ? -10.185 -4.236 -10.394 1.00 96.94 86 ALA A N 1
ATOM 605 C CA . ALA A 1 86 ? -9.498 -3.244 -11.214 1.00 96.94 86 ALA A CA 1
ATOM 606 C C . ALA A 1 86 ? -8.735 -3.907 -12.369 1.00 96.94 86 ALA A C 1
ATOM 608 O O . ALA A 1 86 ? -8.857 -3.457 -13.504 1.00 96.94 86 ALA A O 1
ATOM 609 N N . ALA A 1 87 ? -8.024 -5.008 -12.105 1.00 97.75 87 ALA A N 1
ATOM 610 C CA . ALA A 1 87 ? -7.281 -5.753 -13.119 1.00 97.75 87 ALA A CA 1
ATOM 611 C C . ALA A 1 87 ? -8.191 -6.311 -14.230 1.00 97.75 87 ALA A C 1
ATOM 613 O O . ALA A 1 87 ? -7.870 -6.150 -15.401 1.00 97.75 87 ALA A O 1
ATOM 614 N N . PHE A 1 88 ? -9.354 -6.880 -13.889 1.00 98.00 88 PHE A N 1
ATOM 615 C CA . PHE A 1 88 ? -10.315 -7.380 -14.884 1.00 98.00 88 PHE A CA 1
ATOM 616 C C . PHE A 1 88 ? -10.961 -6.267 -15.723 1.00 98.00 88 PHE A C 1
ATOM 618 O O . PHE A 1 88 ? -11.276 -6.475 -16.894 1.00 98.00 88 PHE A O 1
ATOM 625 N N . LEU A 1 89 ? -11.180 -5.086 -15.137 1.00 97.62 89 LEU A N 1
ATOM 626 C CA . LEU A 1 89 ? -11.811 -3.956 -15.826 1.00 97.62 89 LEU A CA 1
ATOM 627 C C . LEU A 1 89 ? -10.814 -3.097 -16.615 1.00 97.62 89 LEU A C 1
ATOM 629 O O . LEU A 1 89 ? -11.213 -2.444 -17.583 1.00 97.62 89 LEU A O 1
ATOM 633 N N . ALA A 1 90 ? -9.534 -3.105 -16.241 1.00 96.25 90 ALA A N 1
ATOM 634 C CA . ALA A 1 90 ? -8.499 -2.285 -16.860 1.00 96.25 90 ALA A CA 1
ATOM 635 C C . ALA A 1 90 ? -8.418 -2.447 -18.390 1.00 96.25 90 ALA A C 1
ATOM 637 O O . ALA A 1 90 ? -8.515 -1.420 -19.060 1.00 96.25 90 ALA A O 1
ATOM 638 N N . PRO A 1 91 ? -8.366 -3.657 -18.990 1.00 95.12 91 PRO A N 1
ATOM 639 C CA . PRO A 1 91 ? -8.298 -3.791 -20.446 1.00 95.12 91 PRO A CA 1
ATOM 640 C C . PRO A 1 91 ? -9.483 -3.136 -21.167 1.00 95.12 91 PRO A C 1
ATOM 642 O O . PRO A 1 91 ? -9.324 -2.575 -22.249 1.00 95.12 91 PRO A O 1
ATOM 645 N N . LEU A 1 92 ? -10.686 -3.195 -20.583 1.00 95.44 92 LEU A N 1
ATOM 646 C CA . LEU A 1 92 ? -11.875 -2.564 -21.159 1.00 95.44 92 LEU A CA 1
ATOM 647 C C . LEU A 1 92 ? -11.782 -1.036 -21.102 1.00 95.44 92 LEU A C 1
ATOM 649 O O . LEU A 1 92 ? -12.102 -0.371 -22.087 1.00 95.44 92 LEU A O 1
ATOM 653 N N . VAL A 1 93 ? -11.341 -0.494 -19.967 1.00 94.69 93 VAL A N 1
ATOM 654 C CA . VAL A 1 93 ? -11.178 0.951 -19.775 1.00 94.69 93 VAL A CA 1
ATOM 655 C C . VAL A 1 93 ? -10.076 1.496 -20.684 1.00 94.69 93 VAL A C 1
ATOM 657 O O . VAL A 1 93 ? -10.334 2.452 -21.410 1.00 94.69 93 VAL A O 1
ATOM 660 N N . GLU A 1 94 ? -8.922 0.826 -20.755 1.00 92.94 94 GLU A N 1
ATOM 661 C CA . GLU A 1 94 ? -7.814 1.200 -21.645 1.00 92.94 94 GLU A CA 1
ATOM 662 C C . GLU A 1 94 ? -8.246 1.195 -23.121 1.00 92.94 94 GLU A C 1
ATOM 664 O O . GLU A 1 94 ? -7.985 2.159 -23.838 1.00 92.94 94 GLU A O 1
ATOM 669 N N . ARG A 1 95 ? -8.991 0.173 -23.581 1.00 92.44 95 ARG A N 1
ATOM 670 C CA . ARG A 1 95 ? -9.539 0.149 -24.954 1.00 92.44 95 ARG A CA 1
ATOM 671 C C . ARG A 1 95 ? -10.514 1.293 -25.227 1.00 92.44 95 ARG A C 1
ATOM 673 O O . ARG A 1 95 ? -10.571 1.797 -26.344 1.00 92.44 95 ARG A O 1
ATOM 680 N N . ARG A 1 96 ? -11.337 1.661 -24.241 1.00 92.56 96 ARG A N 1
ATOM 681 C CA . ARG A 1 96 ? -12.437 2.618 -24.431 1.00 92.56 96 ARG A CA 1
ATOM 682 C C . ARG A 1 96 ? -11.999 4.075 -24.309 1.00 92.56 96 ARG A C 1
ATOM 684 O O . ARG A 1 96 ? -12.602 4.928 -24.967 1.00 92.56 96 ARG A O 1
ATOM 691 N N . PHE A 1 97 ? -11.027 4.351 -23.445 1.00 90.56 97 PHE A N 1
ATOM 692 C CA . PHE A 1 97 ? -10.613 5.701 -23.054 1.00 90.56 97 PHE A CA 1
ATOM 693 C C . PHE A 1 97 ? -9.124 5.985 -23.322 1.00 90.56 97 PHE A C 1
ATOM 695 O O . PHE A 1 97 ? -8.666 7.100 -23.088 1.00 90.56 97 PHE A O 1
ATOM 702 N N . GLY A 1 98 ? -8.384 5.014 -23.867 1.00 88.69 98 GLY A N 1
ATOM 703 C CA . GLY A 1 98 ? -6.978 5.143 -24.249 1.00 88.69 98 GLY A CA 1
ATOM 704 C C . GLY A 1 98 ? -6.003 4.762 -23.134 1.00 88.69 98 GLY A C 1
ATOM 705 O O . GLY A 1 98 ? -6.376 4.700 -21.964 1.00 88.69 98 GLY A O 1
ATOM 706 N N . ALA A 1 99 ? -4.743 4.528 -23.511 1.00 87.69 99 ALA A N 1
ATOM 707 C CA . ALA A 1 99 ? -3.669 4.087 -22.619 1.00 87.69 99 ALA A CA 1
ATOM 708 C C . ALA A 1 99 ? -3.488 4.989 -21.377 1.00 87.69 99 ALA A C 1
ATOM 710 O O . ALA A 1 99 ? -3.425 6.209 -21.494 1.00 87.69 99 ALA A O 1
ATOM 711 N N . GLY A 1 100 ? -3.351 4.395 -20.189 1.00 87.69 100 GLY A N 1
ATOM 712 C CA . GLY A 1 100 ? -3.240 5.102 -18.906 1.00 87.69 100 GLY A CA 1
ATOM 713 C C . GLY A 1 100 ? -4.577 5.442 -18.251 1.00 87.69 100 GLY A C 1
ATOM 714 O O . GLY A 1 100 ? -4.593 5.901 -17.110 1.00 87.69 100 GLY A O 1
ATOM 715 N N . SER A 1 101 ? -5.710 5.196 -18.909 1.00 91.69 101 SER A N 1
ATOM 716 C CA . SER A 1 101 ? -7.023 5.576 -18.368 1.00 91.69 101 SER A CA 1
ATOM 717 C C . SER A 1 101 ? -7.494 4.694 -17.208 1.00 91.69 101 SER A C 1
ATOM 719 O O . SER A 1 101 ? -8.334 5.123 -16.416 1.00 91.69 101 SER A O 1
ATOM 721 N N . SER A 1 102 ? -6.932 3.490 -17.051 1.00 93.38 102 SER A N 1
ATOM 722 C CA . SER A 1 102 ? -7.323 2.541 -15.997 1.00 93.38 102 SER A CA 1
ATOM 723 C C . SER A 1 102 ? -6.760 2.851 -14.605 1.00 93.38 102 SER A C 1
ATOM 725 O O . SER A 1 102 ? -7.233 2.282 -13.621 1.00 93.38 102 SER A O 1
ATOM 727 N N . GLN A 1 103 ? -5.800 3.774 -14.489 1.00 91.62 103 GLN A N 1
ATOM 728 C CA . GLN A 1 103 ? -5.118 4.112 -13.232 1.00 91.62 103 GLN A CA 1
ATOM 729 C C . GLN A 1 103 ? -6.045 4.337 -12.017 1.00 91.62 103 GLN A C 1
ATOM 731 O O . GLN A 1 103 ? -5.750 3.802 -10.945 1.00 91.62 103 GLN A O 1
ATOM 736 N N . PRO A 1 104 ? -7.191 5.045 -12.132 1.00 93.25 104 PRO A N 1
ATOM 737 C CA . PRO A 1 104 ? -8.045 5.317 -10.976 1.00 93.25 104 PRO A CA 1
ATOM 738 C C . PRO A 1 104 ? -8.686 4.048 -10.410 1.00 93.25 104 PRO A C 1
ATOM 740 O O . PRO A 1 104 ? -8.966 3.984 -9.213 1.00 93.25 104 PRO A O 1
ATOM 743 N N . LEU A 1 105 ? -8.883 3.013 -11.239 1.00 95.12 105 LEU A N 1
ATOM 744 C CA . LEU A 1 105 ? -9.452 1.740 -10.795 1.00 95.12 105 LEU A CA 1
ATOM 745 C C . LEU A 1 105 ? -8.587 1.101 -9.705 1.00 95.12 105 LEU A C 1
ATOM 747 O O . LEU A 1 105 ? -9.118 0.623 -8.704 1.00 95.12 105 LEU A O 1
ATOM 751 N N . PHE A 1 106 ? -7.261 1.163 -9.860 1.00 94.62 106 PHE A N 1
ATOM 752 C CA . PHE A 1 106 ? -6.306 0.585 -8.911 1.00 94.62 106 PHE A CA 1
ATOM 753 C C . PHE A 1 106 ? -6.211 1.358 -7.587 1.00 94.62 106 PHE A C 1
ATOM 755 O O . PHE A 1 106 ? -5.597 0.884 -6.628 1.00 94.62 106 PHE A O 1
ATOM 762 N N . LEU A 1 107 ? -6.850 2.527 -7.498 1.00 93.69 107 LEU A N 1
ATOM 763 C CA . LEU A 1 107 ? -6.947 3.314 -6.271 1.00 93.69 107 LEU A CA 1
ATOM 764 C C . LEU A 1 107 ? -8.296 3.168 -5.559 1.00 93.69 107 LEU A C 1
ATOM 766 O O . LEU A 1 107 ? -8.424 3.607 -4.419 1.00 93.69 107 LEU A O 1
ATOM 770 N N . LEU A 1 108 ? -9.289 2.501 -6.159 1.00 95.50 108 LEU A N 1
ATOM 771 C CA . LEU A 1 108 ? -10.590 2.279 -5.516 1.00 95.50 108 LEU A CA 1
ATOM 772 C C . LEU A 1 108 ? -10.460 1.493 -4.206 1.00 95.50 108 LEU A C 1
ATOM 774 O O . LEU A 1 108 ? -11.092 1.845 -3.211 1.00 95.50 108 LEU A O 1
ATOM 778 N N . ALA A 1 109 ? -9.624 0.451 -4.193 1.00 96.19 109 ALA A N 1
ATOM 779 C CA . ALA A 1 109 ? -9.394 -0.376 -3.013 1.00 96.19 109 ALA A CA 1
ATOM 780 C C . ALA A 1 109 ? -8.753 0.405 -1.844 1.00 96.19 109 ALA A C 1
ATOM 782 O O . ALA A 1 109 ? -9.361 0.434 -0.769 1.00 96.19 109 ALA A O 1
ATOM 783 N N . PRO A 1 110 ? -7.586 1.070 -1.998 1.00 95.81 110 PRO A N 1
ATOM 784 C CA . PRO A 1 110 ? -7.007 1.862 -0.911 1.00 95.81 110 PRO A CA 1
ATOM 785 C C . PRO A 1 110 ? -7.906 3.036 -0.495 1.00 95.81 110 PRO A C 1
ATOM 787 O O . PRO A 1 110 ? -8.059 3.283 0.703 1.00 95.81 110 PRO A O 1
ATOM 790 N N . PHE A 1 111 ? -8.582 3.697 -1.440 1.00 96.56 111 PHE A N 1
ATOM 791 C CA . PHE A 1 111 ? -9.538 4.768 -1.147 1.00 96.56 111 PHE A CA 1
ATOM 792 C C . PHE A 1 111 ? -10.694 4.278 -0.263 1.00 96.56 111 PHE A C 1
ATOM 794 O O . PHE A 1 111 ? -10.975 4.850 0.795 1.00 96.56 111 PHE A O 1
ATOM 801 N N . ALA A 1 112 ? -11.348 3.180 -0.657 1.00 97.38 112 ALA A N 1
ATOM 802 C CA . ALA A 1 112 ? -12.426 2.574 0.118 1.00 97.38 112 ALA A CA 1
ATOM 803 C C . ALA A 1 112 ? -11.935 2.100 1.492 1.00 97.38 112 ALA A C 1
ATOM 805 O O . ALA A 1 112 ? -12.644 2.250 2.487 1.00 97.38 112 ALA A O 1
ATOM 806 N N . ALA A 1 113 ? -10.711 1.579 1.571 1.00 98.44 113 ALA A N 1
ATOM 807 C CA . ALA A 1 113 ? -10.126 1.114 2.818 1.00 98.44 113 ALA A CA 1
ATOM 808 C C . ALA A 1 113 ? -9.910 2.253 3.832 1.00 98.44 113 ALA A C 1
ATOM 810 O O . ALA A 1 113 ? -10.230 2.080 5.008 1.00 98.44 113 ALA A O 1
ATOM 811 N N . VAL A 1 114 ? -9.480 3.446 3.398 1.00 98.38 114 VAL A N 1
ATOM 812 C CA . VAL A 1 114 ? -9.409 4.625 4.285 1.00 98.38 114 VAL A CA 1
ATOM 813 C C . VAL A 1 114 ? -10.792 4.984 4.839 1.00 98.38 114 VAL A C 1
ATOM 815 O O . VAL A 1 114 ? -10.938 5.207 6.045 1.00 98.38 114 VAL A O 1
ATOM 818 N N . LEU A 1 115 ? -11.829 4.983 3.994 1.00 98.38 115 LEU A N 1
ATOM 819 C CA . LEU A 1 115 ? -13.201 5.258 4.434 1.00 98.38 115 LEU A CA 1
ATOM 820 C C . LEU A 1 115 ? -13.729 4.192 5.401 1.00 98.38 115 LEU A C 1
ATOM 822 O O . LEU A 1 115 ? -14.368 4.533 6.397 1.00 98.38 115 LEU A O 1
ATOM 826 N N . LEU A 1 116 ? -13.442 2.916 5.140 1.00 98.62 116 LEU A N 1
ATOM 827 C CA . LEU A 1 116 ? -13.822 1.800 6.005 1.00 98.62 116 LEU A CA 1
ATOM 828 C C . LEU A 1 116 ? -13.111 1.864 7.360 1.00 98.62 116 LEU A C 1
ATOM 830 O O . LEU A 1 116 ? -13.761 1.687 8.388 1.00 98.62 116 LEU A O 1
ATOM 834 N N . ALA A 1 117 ? -11.816 2.182 7.385 1.00 98.81 117 ALA A N 1
ATOM 835 C CA . ALA A 1 117 ? -11.062 2.389 8.617 1.00 98.81 117 ALA A CA 1
ATOM 836 C C . ALA A 1 117 ? -11.636 3.558 9.437 1.00 98.81 117 ALA A C 1
ATOM 838 O O . ALA A 1 117 ? -11.880 3.414 10.636 1.00 98.81 117 ALA A O 1
ATOM 839 N N . ALA A 1 118 ? -11.943 4.689 8.790 1.00 98.69 118 ALA A N 1
ATOM 840 C CA . ALA A 1 118 ? -12.563 5.837 9.449 1.00 98.69 118 ALA A CA 1
ATOM 841 C C . ALA A 1 118 ? -13.972 5.514 9.982 1.00 98.69 118 ALA A C 1
ATOM 843 O O . ALA A 1 118 ? -14.319 5.883 11.108 1.00 98.69 118 ALA A O 1
ATOM 844 N N . ALA A 1 119 ? -14.777 4.779 9.210 1.00 98.62 119 ALA A N 1
ATOM 845 C CA . ALA A 1 119 ? -16.092 4.308 9.632 1.00 98.62 119 ALA A CA 1
ATOM 846 C C . ALA A 1 119 ? -15.999 3.334 10.817 1.00 98.62 119 ALA A C 1
ATOM 848 O O . ALA A 1 119 ? -16.790 3.445 11.756 1.00 98.62 119 ALA A O 1
ATOM 849 N N . ALA A 1 120 ? -15.015 2.429 10.814 1.00 98.69 120 ALA A N 1
ATOM 850 C CA . ALA A 1 120 ? -14.753 1.507 11.914 1.00 98.69 120 ALA A CA 1
ATOM 851 C C . ALA A 1 120 ? -14.366 2.255 13.198 1.00 98.69 120 ALA A C 1
ATOM 853 O O . ALA A 1 120 ? -14.915 1.958 14.259 1.00 98.69 120 ALA A O 1
ATOM 854 N N . SER A 1 121 ? -13.522 3.290 13.110 1.00 98.62 121 SER A N 1
ATOM 855 C CA . SER A 1 121 ? -13.217 4.170 14.247 1.00 98.62 121 SER A CA 1
ATOM 856 C C . SER A 1 121 ? -14.448 4.897 14.772 1.00 98.62 121 SER A C 1
ATOM 858 O O . SER A 1 121 ? -14.669 4.936 15.981 1.00 98.62 121 SER A O 1
ATOM 860 N N . GLY A 1 122 ? -15.288 5.436 13.885 1.00 98.19 122 GLY A N 1
ATOM 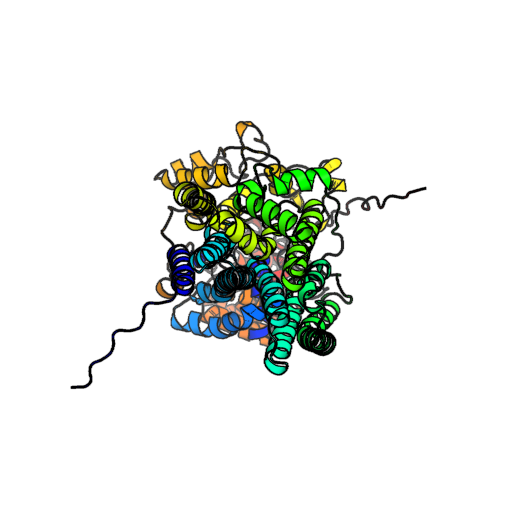861 C CA . GLY A 1 122 ? -16.569 6.019 14.283 1.00 98.19 122 GLY A CA 1
ATOM 862 C C . GLY A 1 122 ? -17.459 4.999 15.000 1.00 98.19 122 GLY A C 1
ATOM 863 O O . GLY A 1 122 ? -18.000 5.271 16.072 1.00 98.19 122 GLY A O 1
ATOM 864 N N . TYR A 1 123 ? -17.584 3.790 14.453 1.00 98.38 123 TYR A N 1
ATOM 865 C CA . TYR A 1 123 ? -18.393 2.743 15.065 1.00 98.38 123 TYR A CA 1
ATOM 866 C C . TYR A 1 123 ? -17.864 2.333 16.447 1.00 98.38 123 TYR A C 1
ATOM 868 O O . TYR A 1 123 ? -18.640 2.298 17.401 1.00 98.38 123 TYR A O 1
ATOM 876 N N . ALA A 1 124 ? -16.553 2.123 16.586 1.00 98.31 124 ALA A N 1
ATOM 877 C CA . ALA A 1 124 ? -15.913 1.815 17.862 1.00 98.31 124 ALA A CA 1
ATOM 878 C C . ALA A 1 124 ? -16.104 2.939 18.897 1.00 98.31 124 ALA A C 1
ATOM 880 O O . ALA A 1 124 ? -16.441 2.657 20.047 1.00 98.31 124 ALA A O 1
ATOM 881 N N . ALA A 1 125 ? -15.979 4.209 18.492 1.00 97.69 125 ALA A N 1
ATOM 882 C CA . ALA A 1 125 ? -16.232 5.354 19.368 1.00 97.69 125 ALA A CA 1
ATOM 883 C C . ALA A 1 125 ? -17.682 5.368 19.874 1.00 97.69 125 ALA A C 1
ATOM 885 O O . ALA A 1 125 ? -17.921 5.539 21.069 1.00 97.69 125 ALA A O 1
ATOM 886 N N . ARG A 1 126 ? -18.654 5.119 18.985 1.00 96.94 126 ARG A N 1
ATOM 887 C CA . ARG A 1 126 ? -20.074 5.022 19.350 1.00 96.94 126 ARG A CA 1
ATOM 888 C C . ARG A 1 126 ? -20.320 3.902 20.365 1.00 96.94 126 ARG A C 1
ATOM 890 O O . ARG A 1 126 ? -21.005 4.122 21.357 1.00 96.94 126 ARG A O 1
ATOM 897 N N . LEU A 1 127 ? -19.742 2.719 20.146 1.00 96.50 127 LEU A N 1
ATOM 898 C CA . LEU A 1 127 ? -19.852 1.571 21.061 1.00 96.50 127 LEU A CA 1
ATOM 899 C C . LEU A 1 127 ? -19.184 1.817 22.424 1.00 96.50 127 LEU A C 1
ATOM 901 O O . LEU A 1 127 ? -19.581 1.226 23.432 1.00 96.50 127 LEU A O 1
ATOM 905 N N . ALA A 1 128 ? -18.177 2.688 22.462 1.00 95.19 128 ALA A N 1
ATOM 906 C CA . ALA A 1 128 ? -17.538 3.151 23.687 1.00 95.19 128 ALA A CA 1
ATOM 907 C C . ALA A 1 128 ? -18.311 4.283 24.395 1.00 95.19 128 ALA A C 1
ATOM 909 O O . ALA A 1 128 ? -17.851 4.762 25.428 1.00 95.19 128 ALA A O 1
ATOM 910 N N . GLY A 1 129 ? -19.470 4.703 23.872 1.00 93.38 129 GLY A N 1
ATOM 911 C CA . GLY A 1 129 ? -20.323 5.727 24.482 1.00 93.38 129 GLY A CA 1
ATOM 912 C C . GLY A 1 129 ? -20.069 7.157 23.995 1.00 93.38 129 GLY A C 1
ATOM 913 O O . GLY A 1 129 ? -20.543 8.102 24.622 1.00 93.38 129 GLY A O 1
ATOM 914 N N . ALA A 1 130 ? -19.336 7.354 22.894 1.00 93.50 130 ALA A N 1
ATOM 915 C CA . ALA A 1 130 ? -19.151 8.687 22.327 1.00 93.50 130 ALA A CA 1
ATOM 916 C C . ALA A 1 130 ? -20.481 9.286 21.842 1.00 93.50 130 ALA A C 1
ATOM 918 O O . ALA A 1 130 ? -21.298 8.613 21.209 1.00 93.50 130 ALA A O 1
ATOM 919 N N . SER A 1 131 ? -20.648 10.596 22.041 1.00 93.12 131 SER A N 1
ATOM 920 C CA . SER A 1 131 ? -21.746 11.359 21.438 1.00 93.12 131 SER A CA 1
ATOM 921 C C . SER A 1 131 ? -21.674 11.336 19.904 1.00 93.12 131 SER A C 1
ATOM 923 O O . SER A 1 131 ? -20.660 10.948 19.313 1.00 93.12 131 SER A O 1
ATOM 925 N N . ALA A 1 132 ? -22.718 11.819 19.222 1.00 92.44 132 ALA A N 1
ATOM 926 C CA . ALA A 1 132 ? -22.688 11.970 17.763 1.00 92.44 132 ALA A CA 1
ATOM 927 C C . ALA A 1 132 ? -21.498 12.832 17.298 1.00 92.44 132 ALA A C 1
ATOM 929 O O . ALA A 1 132 ? -20.827 12.487 16.328 1.00 92.44 132 ALA A O 1
ATOM 930 N N . SER A 1 133 ? -21.184 13.904 18.036 1.00 91.44 133 SER A N 1
ATOM 931 C CA . SER A 1 133 ? -20.021 14.748 17.751 1.00 91.44 133 SER A CA 1
ATOM 932 C C . SER A 1 133 ? -18.696 14.030 18.013 1.00 91.44 133 SER A C 1
ATOM 934 O O . SER A 1 133 ? -17.761 14.213 17.238 1.00 91.44 133 SER A O 1
ATOM 936 N N . GLY A 1 134 ? -18.594 13.226 19.077 1.00 94.12 134 GLY A N 1
ATOM 937 C CA . GLY A 1 134 ? -17.401 12.415 19.347 1.00 94.12 134 GLY A CA 1
ATOM 938 C C . GLY A 1 134 ? -17.196 11.332 18.285 1.00 94.12 134 GLY A C 1
ATOM 939 O O . GLY A 1 134 ? -16.087 11.117 17.812 1.00 94.12 134 GLY A O 1
ATOM 940 N N . THR A 1 135 ? -18.284 10.725 17.815 1.00 96.31 135 THR A N 1
ATOM 941 C CA . THR A 1 135 ? -18.259 9.757 16.714 1.00 96.31 135 THR A CA 1
ATOM 942 C C . THR A 1 135 ? -17.785 10.404 15.409 1.00 96.31 135 THR A C 1
ATOM 944 O O . THR A 1 135 ? -16.897 9.875 14.744 1.00 96.31 135 THR A O 1
ATOM 947 N N . SER A 1 136 ? -18.329 11.574 15.058 1.00 95.69 136 SER A N 1
ATOM 948 C CA . SER A 1 136 ? -17.862 12.374 13.918 1.00 95.69 136 SER A CA 1
ATOM 949 C C . SER A 1 136 ? -16.387 12.756 14.045 1.00 95.69 136 SER A C 1
ATOM 951 O O . SER A 1 136 ? -15.652 12.699 13.063 1.00 95.69 136 SER A O 1
ATOM 953 N N . LEU A 1 137 ? -15.934 13.108 15.250 1.00 96.06 137 LEU A N 1
ATOM 954 C CA . LEU A 1 137 ? -14.533 13.428 15.499 1.00 96.06 137 LEU A CA 1
ATOM 955 C C . LEU A 1 137 ? -13.624 12.207 15.301 1.00 96.06 137 LEU A C 1
ATOM 957 O O . LEU A 1 137 ? -12.575 12.354 14.690 1.00 96.06 137 LEU A O 1
ATOM 961 N N . ALA A 1 138 ? -14.027 11.009 15.735 1.00 97.88 138 ALA A N 1
ATOM 962 C CA . ALA A 1 138 ? -13.262 9.782 15.493 1.00 97.88 138 ALA A CA 1
ATOM 963 C C . ALA A 1 138 ? -13.086 9.499 13.991 1.00 97.88 138 ALA A C 1
ATOM 965 O O . ALA A 1 138 ? -11.984 9.167 13.558 1.00 97.88 138 ALA A O 1
ATOM 966 N N . VAL A 1 139 ? -14.147 9.696 13.196 1.00 98.25 139 VAL A N 1
ATOM 967 C CA . VAL A 1 139 ? -14.095 9.583 11.727 1.00 98.25 139 VAL A CA 1
ATOM 968 C C . VAL A 1 139 ? -13.106 10.589 11.136 1.00 98.25 139 VAL A C 1
ATOM 970 O O . VAL A 1 139 ? -12.266 10.212 10.325 1.00 98.25 139 VAL A O 1
ATOM 973 N N . LEU A 1 140 ? -13.179 11.859 11.548 1.00 97.62 140 LEU A N 1
ATOM 974 C CA . LEU A 1 140 ? -12.299 12.913 11.034 1.00 97.62 140 LEU A CA 1
ATOM 975 C C . LEU A 1 140 ? -10.838 12.701 11.447 1.00 97.62 140 LEU A C 1
ATOM 977 O O . LEU A 1 140 ? -9.948 12.870 10.621 1.00 97.62 140 LEU A O 1
ATOM 981 N N . LEU A 1 141 ? -10.580 12.303 12.696 1.00 97.94 141 LEU A N 1
ATOM 982 C CA . LEU A 1 141 ? -9.230 12.026 13.190 1.00 97.94 141 LEU A CA 1
ATOM 983 C C . LEU A 1 141 ? -8.597 10.836 12.467 1.00 97.94 141 LEU A C 1
ATOM 985 O O . LEU A 1 141 ? -7.442 10.926 12.070 1.00 97.94 141 LEU A O 1
ATOM 989 N N . ALA A 1 142 ? -9.348 9.754 12.252 1.00 98.38 142 ALA A N 1
ATOM 990 C CA . ALA A 1 142 ? -8.854 8.614 11.489 1.00 98.38 142 ALA A CA 1
ATOM 991 C C . ALA A 1 142 ? -8.638 8.975 10.011 1.00 98.38 142 ALA A C 1
ATOM 993 O O . ALA A 1 142 ? -7.572 8.706 9.468 1.00 98.38 142 ALA A O 1
ATOM 994 N N . GLY A 1 143 ? -9.631 9.602 9.374 1.00 97.44 143 GLY A N 1
ATOM 995 C CA . GLY A 1 143 ? -9.657 9.809 7.927 1.00 97.44 143 GLY A CA 1
ATOM 996 C C . GLY A 1 143 ? -8.854 11.000 7.404 1.00 97.44 143 GLY A C 1
ATOM 997 O O . GLY A 1 143 ? -8.418 10.937 6.265 1.00 97.44 143 GLY A O 1
ATOM 998 N N . LEU A 1 144 ? -8.672 12.071 8.188 1.00 97.56 144 LEU A N 1
ATOM 999 C CA . LEU A 1 144 ? -7.971 13.304 7.770 1.00 97.56 144 LEU A CA 1
ATOM 1000 C C . LEU A 1 144 ? -6.995 13.843 8.824 1.00 97.56 144 LEU A C 1
ATOM 1002 O O . LEU A 1 144 ? -6.031 14.517 8.483 1.00 97.56 144 LEU A O 1
ATOM 1006 N N . GLY A 1 145 ? -7.236 13.571 10.108 1.00 97.12 145 GLY A N 1
ATOM 1007 C CA . GLY A 1 145 ? -6.387 14.022 11.213 1.00 97.12 145 GLY A CA 1
ATOM 1008 C C . GLY A 1 145 ? -5.174 13.131 11.485 1.00 97.12 145 GLY A C 1
ATOM 1009 O O . GLY A 1 145 ? -4.550 13.269 12.531 1.00 97.12 145 GLY A O 1
ATOM 1010 N N . SER A 1 146 ? -4.866 12.190 10.599 1.00 97.62 146 SER A N 1
ATOM 1011 C CA . SER A 1 146 ? -3.763 11.246 10.746 1.00 97.62 146 SER A CA 1
ATOM 1012 C C . SER A 1 146 ? -3.106 10.984 9.386 1.00 97.62 146 SER A C 1
ATOM 1014 O O . SER A 1 146 ? -3.687 11.336 8.353 1.00 97.62 146 SER A O 1
ATOM 1016 N N . PRO A 1 147 ? -1.956 10.288 9.348 1.00 96.81 147 PRO A N 1
ATOM 1017 C CA . PRO A 1 147 ? -1.294 9.941 8.094 1.00 96.81 147 PRO A CA 1
ATOM 1018 C C . PRO A 1 147 ? -2.124 9.093 7.142 1.00 96.81 147 PRO A C 1
ATOM 1020 O O . PRO A 1 147 ? -1.802 9.059 5.964 1.00 96.81 147 PRO A O 1
ATOM 1023 N N . LEU A 1 148 ? -3.164 8.402 7.622 1.00 97.50 148 LEU A N 1
ATOM 1024 C CA . LEU A 1 148 ? -3.926 7.428 6.838 1.00 97.50 148 LEU A CA 1
ATOM 1025 C C . LEU A 1 148 ? -4.487 8.017 5.531 1.00 97.50 148 LEU A C 1
ATOM 1027 O O . LEU A 1 148 ? -4.481 7.332 4.510 1.00 97.50 148 LEU A O 1
ATOM 1031 N N . ALA A 1 149 ? -4.900 9.288 5.542 1.00 96.00 149 ALA A N 1
ATOM 1032 C CA . ALA A 1 149 ? -5.422 9.998 4.370 1.00 96.00 149 ALA A CA 1
ATOM 1033 C C . ALA A 1 149 ? -4.438 10.005 3.190 1.00 96.00 149 ALA A C 1
ATOM 1035 O O . ALA A 1 149 ? -4.837 9.806 2.045 1.00 96.00 149 ALA A O 1
ATOM 1036 N N . ALA A 1 150 ? -3.144 10.178 3.487 1.00 93.81 150 ALA A N 1
ATOM 1037 C CA . ALA A 1 150 ? -2.071 10.237 2.496 1.00 93.81 150 ALA A CA 1
ATOM 1038 C C . ALA A 1 150 ? -1.931 8.938 1.694 1.00 93.81 150 ALA A C 1
ATOM 1040 O O . ALA A 1 150 ? -1.356 8.933 0.610 1.00 93.81 150 ALA A O 1
ATOM 1041 N N . TYR A 1 151 ? -2.454 7.834 2.230 1.00 94.50 151 TYR A N 1
ATOM 1042 C CA . TYR A 1 151 ? -2.361 6.522 1.612 1.00 94.50 151 TYR A CA 1
ATOM 1043 C C . TYR A 1 151 ? -3.597 6.166 0.779 1.00 94.50 151 TYR A C 1
ATOM 1045 O O . TYR A 1 151 ? -3.578 5.143 0.100 1.00 94.50 151 TYR A O 1
ATOM 1053 N N . ALA A 1 152 ? -4.644 7.004 0.766 1.00 93.19 152 ALA A N 1
ATOM 1054 C CA . ALA A 1 152 ? -5.852 6.770 -0.034 1.00 93.19 152 ALA A CA 1
ATOM 1055 C C . ALA A 1 152 ? -5.572 6.707 -1.544 1.00 93.19 152 ALA A C 1
ATOM 1057 O O . ALA A 1 152 ? -6.316 6.065 -2.281 1.00 93.19 152 ALA A O 1
ATOM 1058 N N . THR A 1 153 ? -4.505 7.370 -1.995 1.00 85.75 153 THR A N 1
ATOM 1059 C CA . THR A 1 153 ? -4.060 7.395 -3.397 1.00 85.75 153 THR A CA 1
ATOM 1060 C C . THR A 1 153 ? -2.733 6.690 -3.617 1.00 85.75 153 THR A C 1
ATOM 1062 O O . THR A 1 153 ? -2.152 6.786 -4.690 1.00 85.75 153 THR A O 1
ATOM 1065 N N . SER A 1 154 ? -2.256 5.971 -2.604 1.00 85.19 154 SER A N 1
ATOM 1066 C CA . SER A 1 154 ? -1.092 5.108 -2.732 1.00 85.19 154 SER A CA 1
ATOM 1067 C C . SER A 1 154 ? -1.539 3.670 -2.954 1.00 85.19 154 SER A C 1
ATOM 1069 O O . SER A 1 154 ? -2.541 3.224 -2.400 1.00 85.19 154 SER A O 1
ATOM 1071 N N . ASP A 1 155 ? -0.753 2.919 -3.706 1.00 87.12 155 ASP A N 1
ATOM 1072 C CA . ASP A 1 155 ? -0.918 1.486 -3.942 1.00 87.12 155 ASP A CA 1
ATOM 1073 C C . ASP A 1 155 ? -0.297 0.619 -2.825 1.00 87.12 155 ASP A C 1
ATOM 1075 O O . ASP A 1 155 ? -0.105 -0.589 -2.979 1.00 87.12 155 ASP A O 1
ATOM 1079 N N . TYR A 1 156 ? -0.007 1.230 -1.673 1.00 92.00 156 TYR A N 1
ATOM 1080 C CA . TYR A 1 156 ? 0.427 0.551 -0.460 1.00 92.00 156 TYR A CA 1
ATOM 1081 C C . TYR A 1 156 ? -0.713 -0.261 0.182 1.00 92.00 156 TYR A C 1
ATOM 1083 O O . TYR A 1 156 ? -1.898 0.040 0.051 1.00 92.00 156 TYR A O 1
ATOM 1091 N N . SER A 1 157 ? -0.346 -1.302 0.926 1.00 95.00 157 SER A N 1
ATOM 1092 C CA . SER A 1 157 ? -1.287 -2.215 1.601 1.00 95.00 157 SER A CA 1
ATOM 1093 C C . SER A 1 157 ? -1.886 -1.652 2.901 1.00 95.00 157 SER A C 1
ATOM 1095 O O . SER A 1 157 ? -2.853 -2.178 3.447 1.00 95.00 157 SER A O 1
ATOM 1097 N N . GLU A 1 158 ? -1.291 -0.589 3.428 1.00 96.81 158 GLU A N 1
ATOM 1098 C CA . GLU A 1 158 ? -1.510 -0.028 4.754 1.00 96.81 158 GLU A CA 1
ATOM 1099 C C . GLU A 1 158 ? -2.955 0.450 4.981 1.00 96.81 158 GLU A C 1
ATOM 1101 O O . GLU A 1 158 ? -3.487 0.163 6.056 1.00 96.81 158 GLU A O 1
ATOM 1106 N N . PRO A 1 159 ? -3.649 1.081 4.008 1.00 97.69 159 PRO A N 1
ATOM 1107 C CA . PRO A 1 159 ? -5.078 1.370 4.126 1.00 97.69 159 PRO A CA 1
ATOM 1108 C C . PRO A 1 159 ? -5.931 0.122 4.348 1.00 97.69 159 PRO A C 1
ATOM 1110 O O . PRO A 1 159 ? -6.802 0.116 5.218 1.00 97.69 159 PRO A O 1
ATOM 1113 N N . LEU A 1 160 ? -5.672 -0.953 3.595 1.00 98.50 160 LEU A N 1
ATOM 1114 C CA . LEU A 1 160 ? -6.399 -2.218 3.726 1.00 98.50 160 LEU A CA 1
ATOM 1115 C C . LEU A 1 160 ? -6.106 -2.877 5.075 1.00 98.50 160 LEU A C 1
ATOM 1117 O O . LEU A 1 160 ? -7.028 -3.373 5.720 1.00 98.50 160 LEU A O 1
ATOM 1121 N N . GLN A 1 161 ? -4.854 -2.823 5.543 1.00 98.62 161 GLN A N 1
ATOM 1122 C CA . GLN A 1 161 ? -4.493 -3.279 6.889 1.00 98.62 161 GLN A CA 1
ATOM 1123 C C . GLN A 1 161 ? -5.250 -2.476 7.958 1.00 98.62 161 GLN A C 1
ATOM 1125 O O . GLN A 1 161 ? -5.841 -3.066 8.859 1.00 98.62 161 GLN A O 1
ATOM 1130 N N . ALA A 1 162 ? -5.299 -1.145 7.839 1.00 98.75 162 ALA A N 1
ATOM 1131 C CA . ALA A 1 162 ? -6.051 -0.281 8.747 1.00 98.75 162 ALA A CA 1
ATOM 1132 C C . ALA A 1 162 ? -7.549 -0.639 8.757 1.00 98.75 162 ALA A C 1
ATOM 1134 O O . ALA A 1 162 ? -8.142 -0.792 9.826 1.00 98.75 162 ALA A O 1
ATOM 1135 N N . ALA A 1 163 ? -8.160 -0.836 7.585 1.00 98.75 163 ALA A N 1
ATOM 1136 C CA . ALA A 1 163 ? -9.561 -1.233 7.465 1.00 98.75 163 ALA A CA 1
ATOM 1137 C C . ALA A 1 163 ? -9.835 -2.603 8.104 1.00 98.75 163 ALA A C 1
ATOM 1139 O O . ALA A 1 163 ? -10.803 -2.748 8.848 1.00 98.75 163 ALA A O 1
ATOM 1140 N N . ALA A 1 164 ? -8.969 -3.590 7.857 1.00 98.81 164 ALA A N 1
ATOM 1141 C CA . ALA A 1 164 ? -9.108 -4.943 8.384 1.00 98.81 164 ALA A CA 1
ATOM 1142 C C . ALA A 1 164 ? -8.942 -4.988 9.913 1.00 98.81 164 ALA A C 1
ATOM 1144 O O . ALA A 1 164 ? -9.781 -5.563 10.606 1.00 98.81 164 ALA A O 1
ATOM 1145 N N . LEU A 1 165 ? -7.915 -4.326 10.460 1.00 98.88 165 LEU A N 1
ATOM 1146 C CA . LEU A 1 165 ? -7.683 -4.257 11.908 1.00 98.88 165 LEU A CA 1
ATOM 1147 C C . LEU A 1 165 ? -8.763 -3.417 12.614 1.00 98.88 165 LEU A C 1
ATOM 1149 O O . LEU A 1 165 ? -9.349 -3.854 13.605 1.00 98.88 165 LEU A O 1
ATOM 1153 N N . GLY A 1 166 ? -9.087 -2.234 12.083 1.00 98.81 166 GLY A N 1
ATOM 1154 C CA . GLY A 1 166 ? -10.162 -1.391 12.608 1.00 98.81 166 GLY A CA 1
ATOM 1155 C C . GLY A 1 166 ? -11.517 -2.103 12.580 1.00 98.81 166 GLY A C 1
ATOM 1156 O O . GLY A 1 166 ? -12.251 -2.080 13.570 1.00 98.81 166 GLY A O 1
ATOM 1157 N N . GLY A 1 167 ? -11.823 -2.786 11.473 1.00 98.81 167 GLY A N 1
ATOM 1158 C CA . GLY A 1 167 ? -13.013 -3.614 11.307 1.00 98.81 167 GLY A CA 1
ATOM 1159 C C . GLY A 1 167 ? -13.064 -4.769 12.303 1.00 98.81 167 GLY A C 1
ATOM 1160 O O . GLY A 1 167 ? -14.078 -4.927 12.978 1.00 98.81 167 GLY A O 1
ATOM 1161 N N . ALA A 1 168 ? -11.970 -5.520 12.470 1.00 98.94 168 ALA A N 1
ATOM 1162 C CA . ALA A 1 168 ? -11.881 -6.607 13.446 1.00 98.94 168 ALA A CA 1
ATOM 1163 C C . ALA A 1 168 ? -12.215 -6.126 14.866 1.00 98.94 168 ALA A C 1
ATOM 1165 O O . ALA A 1 168 ? -13.092 -6.700 15.513 1.00 98.94 168 ALA A O 1
ATOM 1166 N N . LEU A 1 169 ? -11.600 -5.025 15.316 1.00 98.88 169 LEU A N 1
ATOM 1167 C CA . LEU A 1 169 ? -11.877 -4.436 16.629 1.00 98.88 169 LEU A CA 1
ATOM 1168 C C . LEU A 1 169 ? -13.334 -3.970 16.753 1.00 98.88 169 LEU A C 1
ATOM 1170 O O . LEU A 1 169 ? -14.016 -4.311 17.720 1.00 98.88 169 LEU A O 1
ATOM 1174 N N . ALA A 1 170 ? -13.814 -3.171 15.797 1.00 98.81 170 ALA A N 1
ATOM 1175 C CA . ALA A 1 170 ? -15.134 -2.551 15.875 1.00 98.81 170 ALA A CA 1
ATOM 1176 C C . ALA A 1 170 ? -16.261 -3.594 15.813 1.00 98.81 170 ALA A C 1
ATOM 1178 O O . ALA A 1 170 ? -17.238 -3.496 16.556 1.00 98.81 170 ALA A O 1
ATOM 1179 N N . LEU A 1 171 ? -16.110 -4.623 14.975 1.00 98.88 171 LEU A N 1
ATOM 1180 C CA . LEU A 1 171 ? -17.063 -5.724 14.850 1.00 98.88 171 LEU A CA 1
ATOM 1181 C C . LEU A 1 171 ? -17.006 -6.665 16.056 1.00 98.88 171 LEU A C 1
ATOM 1183 O O . LEU A 1 171 ? -18.061 -7.064 16.544 1.00 98.88 171 LEU A O 1
ATOM 1187 N N . ALA A 1 172 ? -15.817 -6.971 16.594 1.00 98.88 172 ALA A N 1
ATOM 1188 C CA . ALA A 1 172 ? -15.691 -7.756 17.823 1.00 98.88 172 ALA A CA 1
ATOM 1189 C C . ALA A 1 172 ? -16.328 -7.026 19.012 1.00 98.88 172 ALA A C 1
ATOM 1191 O O . ALA A 1 172 ? -17.073 -7.620 19.795 1.00 98.88 172 ALA A O 1
ATOM 1192 N N . PHE A 1 173 ? -16.088 -5.718 19.125 1.00 98.56 173 PHE A N 1
ATOM 1193 C CA . PHE A 1 173 ? -16.698 -4.896 20.161 1.00 98.56 173 PHE A CA 1
ATOM 1194 C C . PHE A 1 173 ? -18.221 -4.803 19.983 1.00 98.56 173 PHE A C 1
ATOM 1196 O O . PHE A 1 173 ? -18.965 -4.956 20.952 1.00 98.56 173 PHE A O 1
ATOM 1203 N N . GLY A 1 174 ? -18.703 -4.648 18.746 1.00 98.44 174 GLY A N 1
ATOM 1204 C CA . GLY A 1 174 ? -20.130 -4.671 18.423 1.00 98.44 174 GLY A CA 1
ATOM 1205 C C . GLY A 1 174 ? -20.785 -6.004 18.784 1.00 98.44 174 GLY A C 1
ATOM 1206 O O . GLY A 1 174 ? -21.811 -6.024 19.458 1.00 98.44 174 GLY A O 1
ATOM 1207 N N . ALA A 1 175 ? -20.154 -7.124 18.427 1.00 98.56 175 ALA A N 1
ATOM 1208 C CA . ALA A 1 175 ? -20.616 -8.463 18.779 1.00 98.56 175 ALA A CA 1
ATOM 1209 C C . ALA A 1 175 ? -20.711 -8.659 20.296 1.00 98.56 175 ALA A C 1
ATOM 1211 O O . ALA A 1 175 ? -21.656 -9.293 20.765 1.00 98.56 175 ALA A O 1
ATOM 1212 N N . ALA A 1 176 ? -19.757 -8.109 21.055 1.00 97.62 176 ALA A N 1
ATOM 1213 C CA . ALA A 1 176 ? -19.735 -8.185 22.512 1.00 97.62 176 ALA A CA 1
ATOM 1214 C C . ALA A 1 176 ? -20.888 -7.406 23.169 1.00 97.62 176 ALA A C 1
ATOM 1216 O O . ALA A 1 176 ? -21.417 -7.859 24.187 1.00 97.62 176 ALA A O 1
ATOM 1217 N N . ARG A 1 177 ? -21.286 -6.275 22.569 1.00 95.94 177 ARG A N 1
ATOM 1218 C CA . ARG A 1 177 ? -22.417 -5.424 22.987 1.00 95.94 177 ARG A CA 1
ATOM 1219 C C . ARG A 1 177 ? -23.783 -5.961 22.559 1.00 95.94 177 ARG A C 1
ATOM 1221 O O . ARG A 1 177 ? -24.781 -5.630 23.187 1.00 95.94 177 ARG A O 1
ATOM 1228 N N . GLU A 1 178 ? -23.825 -6.761 21.501 1.00 96.56 178 GLU A N 1
ATOM 1229 C CA . GLU A 1 178 ? -25.058 -7.312 20.945 1.00 96.56 178 GLU A CA 1
ATOM 1230 C C . GLU A 1 178 ? -25.594 -8.476 21.789 1.00 96.56 178 GLU A C 1
ATOM 1232 O O . GLU A 1 178 ? -24.872 -9.436 22.086 1.00 96.56 178 GLU A O 1
ATOM 1237 N N . THR A 1 179 ? -26.875 -8.403 22.149 1.00 94.06 179 THR A N 1
ATOM 1238 C CA . THR A 1 179 ? -27.568 -9.398 22.977 1.00 94.06 179 THR A CA 1
ATOM 1239 C C . THR A 1 179 ? -28.317 -10.427 22.137 1.00 94.06 179 THR A C 1
ATOM 1241 O O . THR A 1 179 ? -28.495 -11.560 22.585 1.00 94.06 179 THR A O 1
ATOM 1244 N N . ALA A 1 180 ? -28.705 -10.089 20.902 1.00 96.50 180 ALA A N 1
ATOM 1245 C CA . ALA A 1 180 ? -29.367 -11.020 20.000 1.00 96.50 180 ALA A CA 1
ATOM 1246 C C . ALA A 1 180 ? -28.366 -12.079 19.482 1.00 96.50 180 ALA A C 1
ATOM 1248 O O . ALA A 1 180 ? -27.415 -11.731 18.769 1.00 96.50 180 ALA A O 1
ATOM 1249 N N . PRO A 1 181 ? -28.575 -13.388 19.747 1.00 94.38 181 PRO A N 1
ATOM 1250 C CA . PRO A 1 181 ? -27.584 -14.426 19.445 1.00 94.38 181 PRO A CA 1
ATOM 1251 C C . PRO A 1 181 ? -27.159 -14.482 17.969 1.00 94.38 181 PRO A C 1
ATOM 1253 O O . PRO A 1 181 ? -25.977 -14.633 17.660 1.00 94.38 181 PRO A O 1
ATOM 1256 N N . GLY A 1 182 ? -28.115 -14.341 17.043 1.00 96.19 182 GLY A N 1
ATOM 1257 C CA . GLY A 1 182 ? -27.850 -14.387 15.601 1.00 96.19 182 GLY A CA 1
ATOM 1258 C C . GLY A 1 182 ? -27.128 -13.145 15.070 1.00 96.19 182 GLY A C 1
ATOM 1259 O O . GLY A 1 182 ? -26.252 -13.257 14.216 1.00 96.19 182 GLY A O 1
ATOM 1260 N N . ALA A 1 183 ? -27.455 -11.953 15.574 1.00 97.12 183 ALA A N 1
ATOM 1261 C CA . ALA A 1 183 ? -26.750 -10.725 15.201 1.00 97.12 183 ALA A CA 1
ATOM 1262 C C . ALA A 1 183 ? -25.327 -10.707 15.780 1.00 97.12 183 ALA A C 1
ATOM 1264 O O . ALA A 1 183 ? -24.373 -10.444 15.050 1.00 97.12 183 ALA A O 1
ATOM 1265 N N . SER A 1 184 ? -25.176 -11.101 17.048 1.00 97.56 184 SER A N 1
ATOM 1266 C CA . SER A 1 184 ? -23.881 -11.199 17.723 1.00 97.56 184 SER A CA 1
ATOM 1267 C C . SER A 1 184 ? -22.942 -12.191 17.025 1.00 97.56 184 SER A C 1
ATOM 1269 O O . SER A 1 184 ? -21.782 -11.867 16.777 1.00 97.56 184 SER A O 1
ATOM 1271 N N . ALA A 1 185 ? -23.444 -13.364 16.618 1.00 98.19 185 ALA A N 1
ATOM 1272 C CA . ALA A 1 185 ? -22.657 -14.346 15.872 1.00 98.19 185 ALA A CA 1
ATOM 1273 C C . ALA A 1 185 ? -22.227 -13.837 14.485 1.00 98.19 185 ALA A C 1
ATOM 1275 O O . ALA A 1 185 ? -21.080 -14.041 14.099 1.00 98.19 185 ALA A O 1
ATOM 1276 N N . ARG A 1 186 ? -23.102 -13.132 13.750 1.00 98.62 186 ARG A N 1
ATOM 1277 C CA . ARG A 1 186 ? -22.748 -12.535 12.447 1.00 98.62 186 ARG A CA 1
ATOM 1278 C C . ARG A 1 186 ? -21.648 -11.484 12.579 1.00 98.62 186 ARG A C 1
ATOM 1280 O O . ARG A 1 186 ? -20.706 -11.493 11.793 1.00 98.62 186 ARG A O 1
ATOM 1287 N N . LEU A 1 187 ? -21.740 -10.615 13.587 1.00 98.69 187 LEU A N 1
ATOM 1288 C CA . LEU A 1 187 ? -20.698 -9.628 13.877 1.00 98.69 187 LEU A CA 1
ATOM 1289 C C . LEU A 1 187 ? -19.379 -10.302 14.273 1.00 98.69 187 LEU A C 1
ATOM 1291 O O . LEU A 1 187 ? -18.327 -9.894 13.793 1.00 98.69 187 LEU A O 1
ATOM 1295 N N . ALA A 1 188 ? -19.427 -11.358 15.090 1.00 98.81 188 ALA A N 1
ATOM 1296 C CA . ALA A 1 188 ? -18.236 -12.111 15.472 1.00 98.81 188 ALA A CA 1
ATOM 1297 C C . ALA A 1 188 ? -17.586 -12.826 14.274 1.00 98.81 188 ALA A C 1
ATOM 1299 O O . ALA A 1 188 ? -16.368 -12.777 14.134 1.00 98.81 188 ALA A O 1
ATOM 1300 N N . ALA A 1 189 ? -18.379 -13.415 13.372 1.00 98.88 189 ALA A N 1
ATOM 1301 C CA . ALA A 1 189 ? -17.875 -13.997 12.128 1.00 98.88 189 ALA A CA 1
ATOM 1302 C C . ALA A 1 189 ? -17.231 -12.943 11.220 1.00 98.88 189 ALA A C 1
ATOM 1304 O O . ALA A 1 189 ? -16.130 -13.154 10.719 1.00 98.88 189 ALA A O 1
ATOM 1305 N N . ALA A 1 190 ? -17.859 -11.775 11.065 1.00 98.81 190 ALA A N 1
ATOM 1306 C CA . ALA A 1 190 ? -17.279 -10.672 10.304 1.00 98.81 190 ALA A CA 1
ATOM 1307 C C . ALA A 1 190 ? -15.991 -10.122 10.953 1.00 98.81 190 ALA A C 1
ATOM 1309 O O . ALA A 1 190 ? -15.045 -9.768 10.247 1.00 98.81 190 ALA A O 1
ATOM 1310 N N . ALA A 1 191 ? -15.920 -10.086 12.289 1.00 98.88 191 ALA A N 1
ATOM 1311 C CA . ALA A 1 191 ? -14.702 -9.742 13.021 1.00 98.88 191 ALA A CA 1
ATOM 1312 C C . ALA A 1 191 ? -13.579 -10.760 12.768 1.00 98.88 191 ALA A C 1
ATOM 1314 O O . ALA A 1 191 ? -12.456 -10.365 12.464 1.00 98.88 191 ALA A O 1
ATOM 1315 N N . GLY A 1 192 ? -13.895 -12.057 12.828 1.00 98.81 192 GLY A N 1
ATOM 1316 C CA . GLY A 1 192 ? -12.974 -13.145 12.503 1.00 98.81 192 GLY A CA 1
ATOM 1317 C C . GLY A 1 192 ? -12.471 -13.088 11.062 1.00 98.81 192 GLY A C 1
ATOM 1318 O O . GLY A 1 192 ? -11.267 -13.171 10.831 1.00 98.81 192 GLY A O 1
ATOM 1319 N N . PHE A 1 193 ? -13.367 -12.853 10.099 1.00 98.88 193 PHE A N 1
ATOM 1320 C CA . PHE A 1 193 ? -13.003 -12.651 8.696 1.00 98.88 193 PHE A CA 1
ATOM 1321 C C . PHE A 1 193 ? -12.060 -11.459 8.532 1.00 98.88 193 PHE A C 1
ATOM 1323 O O . PHE A 1 193 ? -11.033 -11.576 7.874 1.00 98.88 193 PHE A O 1
ATOM 1330 N N . SER A 1 194 ? -12.361 -10.332 9.183 1.00 98.81 194 SER A N 1
ATOM 1331 C CA . SER A 1 194 ? -11.530 -9.123 9.113 1.00 98.81 194 SER A CA 1
ATOM 1332 C C . SER A 1 194 ? -10.140 -9.355 9.723 1.00 98.81 194 SER A C 1
ATOM 1334 O O . SER A 1 194 ? -9.135 -8.943 9.149 1.00 98.81 194 SER A O 1
ATOM 1336 N N . ALA A 1 195 ? -10.065 -10.076 10.848 1.00 98.81 195 ALA A N 1
ATOM 1337 C CA . ALA A 1 195 ? -8.811 -10.468 11.489 1.00 98.81 195 ALA A CA 1
ATOM 1338 C C . ALA A 1 195 ? -7.988 -11.428 10.607 1.00 98.81 195 ALA A C 1
ATOM 1340 O O . ALA A 1 195 ? -6.797 -11.207 10.403 1.00 98.81 195 ALA A O 1
ATOM 1341 N N . GLY A 1 196 ? -8.613 -12.457 10.030 1.00 98.69 196 GLY A N 1
ATOM 1342 C CA . GLY A 1 196 ? -7.936 -13.372 9.108 1.00 98.69 196 GLY A CA 1
ATOM 1343 C C . GLY A 1 196 ? -7.495 -12.683 7.811 1.00 98.69 196 GLY A C 1
ATOM 1344 O O . GLY A 1 196 ? -6.392 -12.925 7.327 1.00 98.69 196 GLY A O 1
ATOM 1345 N N . PHE A 1 197 ? -8.301 -11.757 7.281 1.00 98.75 197 PHE A N 1
ATOM 1346 C CA . PHE A 1 197 ? -7.944 -10.962 6.105 1.00 98.75 197 PHE A CA 1
ATOM 1347 C C . PHE A 1 197 ? -6.756 -10.031 6.383 1.00 98.75 197 PHE A C 1
ATOM 1349 O O . PHE A 1 197 ? -5.925 -9.829 5.503 1.00 98.75 197 PHE A O 1
ATOM 1356 N N . ALA A 1 198 ? -6.599 -9.529 7.615 1.00 98.75 198 ALA A N 1
ATOM 1357 C CA . ALA A 1 198 ? -5.398 -8.794 8.015 1.00 98.75 198 ALA A CA 1
ATOM 1358 C C . ALA A 1 198 ? -4.123 -9.649 7.883 1.00 98.75 198 ALA A C 1
ATOM 1360 O O . ALA A 1 198 ? -3.115 -9.164 7.375 1.00 98.75 198 ALA A O 1
ATOM 1361 N N . VAL A 1 199 ? -4.172 -10.933 8.256 1.00 98.50 199 VAL A N 1
ATOM 1362 C CA . VAL A 1 199 ? -3.042 -11.863 8.062 1.00 98.50 199 VAL A CA 1
ATOM 1363 C C . VAL A 1 199 ? -2.758 -12.086 6.574 1.00 98.50 199 VAL A C 1
ATOM 1365 O O . VAL A 1 199 ? -1.606 -12.045 6.150 1.00 98.50 199 VAL A O 1
ATOM 1368 N N . LEU A 1 200 ? -3.808 -12.228 5.761 1.00 97.88 200 LEU A N 1
ATOM 1369 C CA . LEU A 1 200 ? -3.689 -12.352 4.306 1.00 97.88 200 LEU A CA 1
ATOM 1370 C C . LEU A 1 200 ? -3.087 -11.096 3.645 1.00 97.88 200 LEU A C 1
ATOM 1372 O O . LEU A 1 200 ? -2.363 -11.203 2.655 1.00 97.88 200 LEU A O 1
ATOM 1376 N N . LEU A 1 201 ? -3.360 -9.907 4.189 1.00 97.50 201 LEU A N 1
ATOM 1377 C CA . LEU A 1 201 ? -2.769 -8.640 3.746 1.00 97.50 201 LEU A CA 1
ATOM 1378 C C . LEU A 1 201 ? -1.285 -8.528 4.101 1.00 97.50 201 LEU A C 1
ATOM 1380 O O . LEU A 1 201 ? -0.525 -7.927 3.343 1.00 97.50 201 LEU A O 1
ATOM 1384 N N . LYS A 1 202 ? -0.871 -9.084 5.245 1.00 95.81 202 LYS A N 1
ATOM 1385 C CA . LYS A 1 202 ? 0.529 -9.114 5.675 1.00 95.81 202 LYS A CA 1
ATOM 1386 C C . LYS A 1 202 ? 0.736 -10.173 6.757 1.00 95.81 202 LYS A C 1
ATOM 1388 O O . LYS A 1 202 ? 0.189 -10.042 7.851 1.00 95.81 202 LYS A O 1
ATOM 1393 N N . SER A 1 203 ? 1.607 -11.154 6.503 1.00 95.12 203 SER A N 1
ATOM 1394 C CA . SER A 1 203 ? 1.835 -12.288 7.416 1.00 95.12 203 SER A CA 1
ATOM 1395 C C . SER A 1 203 ? 2.204 -11.842 8.842 1.00 95.12 203 SER A C 1
ATOM 1397 O O . SER A 1 203 ? 1.722 -12.421 9.812 1.00 95.12 203 SER A O 1
ATOM 1399 N N . SER A 1 204 ? 2.962 -10.748 9.007 1.00 94.38 204 SER A N 1
ATOM 1400 C CA . SER A 1 204 ? 3.325 -10.219 10.336 1.00 94.38 204 SER A CA 1
ATOM 1401 C C . SER A 1 204 ? 2.122 -9.794 11.192 1.00 94.38 204 SER A C 1
ATOM 1403 O O . SER A 1 204 ? 2.237 -9.710 12.413 1.00 94.38 204 SER A O 1
ATOM 1405 N N . LEU A 1 205 ? 0.954 -9.540 10.590 1.00 97.69 205 LEU A N 1
ATOM 1406 C CA . LEU A 1 205 ? -0.267 -9.207 11.325 1.00 97.69 205 LEU A CA 1
ATOM 1407 C C . LEU A 1 205 ? -0.891 -10.412 12.037 1.00 97.69 205 LEU A C 1
ATOM 1409 O O . LEU A 1 205 ? -1.782 -10.207 12.860 1.00 97.69 205 LEU A O 1
ATOM 1413 N N . ALA A 1 206 ? -0.382 -11.633 11.835 1.00 97.12 206 ALA A N 1
ATOM 1414 C CA . ALA A 1 206 ? -0.716 -12.785 12.677 1.00 97.12 206 ALA A CA 1
ATOM 1415 C C . ALA A 1 206 ? -0.438 -12.523 14.171 1.00 97.12 206 ALA A C 1
ATOM 1417 O O . ALA A 1 206 ? -1.161 -13.032 15.024 1.00 97.12 206 ALA A O 1
ATOM 1418 N N . ALA A 1 207 ? 0.543 -11.669 14.493 1.00 96.56 207 ALA A N 1
ATOM 1419 C CA . ALA A 1 207 ? 0.849 -11.265 15.867 1.00 96.56 207 ALA A CA 1
ATOM 1420 C C . ALA A 1 207 ? -0.185 -10.294 16.475 1.00 96.56 207 ALA A C 1
ATOM 1422 O O . ALA A 1 207 ? -0.257 -10.151 17.693 1.00 96.56 207 ALA A O 1
ATOM 1423 N N . VAL A 1 208 ? -0.978 -9.609 15.644 1.00 97.69 208 VAL A N 1
ATOM 1424 C CA . VAL A 1 208 ? -1.863 -8.510 16.070 1.00 97.69 208 VAL A CA 1
ATOM 1425 C C . VAL A 1 208 ? -3.338 -8.874 15.925 1.00 97.69 208 VAL A C 1
ATOM 1427 O O . VAL A 1 208 ? -4.149 -8.546 16.789 1.00 97.69 208 VAL A O 1
ATOM 1430 N N . ALA A 1 209 ? -3.704 -9.569 14.851 1.00 98.06 209 ALA A N 1
ATOM 1431 C CA . ALA A 1 209 ? -5.090 -9.860 14.509 1.00 98.06 209 ALA A CA 1
ATOM 1432 C C . ALA A 1 209 ? -5.872 -10.606 15.617 1.00 98.06 209 ALA A C 1
ATOM 1434 O O . ALA A 1 209 ? -6.995 -10.186 15.909 1.00 98.06 209 ALA A O 1
ATOM 1435 N N . PRO A 1 210 ? -5.316 -11.626 16.309 1.00 98.19 210 PRO A N 1
ATOM 1436 C CA . PRO A 1 210 ? -6.026 -12.305 17.397 1.00 98.19 210 PRO A CA 1
ATOM 1437 C C . PRO A 1 210 ? -6.316 -11.396 18.601 1.00 98.19 210 PRO A C 1
ATOM 1439 O O . PRO A 1 210 ? -7.363 -11.524 19.235 1.00 98.19 210 PRO A O 1
ATOM 1442 N N . ILE A 1 211 ? -5.428 -10.438 18.892 1.00 98.56 211 ILE A N 1
ATOM 1443 C CA . ILE A 1 211 ? -5.572 -9.485 20.008 1.00 98.56 211 ILE A CA 1
ATOM 1444 C C . ILE A 1 211 ? -6.834 -8.630 19.824 1.00 98.56 211 ILE A C 1
ATOM 1446 O O . ILE A 1 211 ? -7.531 -8.306 20.785 1.00 98.56 211 ILE A O 1
ATOM 1450 N N . LEU A 1 212 ? -7.184 -8.298 18.583 1.00 98.69 212 LEU A N 1
ATOM 1451 C CA . LEU A 1 212 ? -8.354 -7.472 18.280 1.00 98.69 212 LEU A CA 1
ATOM 1452 C C . LEU A 1 212 ? -9.689 -8.192 18.520 1.00 98.69 212 LEU A C 1
ATOM 1454 O O . LEU A 1 212 ? -10.726 -7.536 18.611 1.00 98.69 212 LEU A O 1
ATOM 1458 N N . LEU A 1 213 ? -9.667 -9.517 18.693 1.00 98.69 213 LEU A N 1
ATOM 1459 C CA . LEU A 1 213 ? -10.840 -10.332 19.014 1.00 98.69 213 LEU A CA 1
ATOM 1460 C C . LEU A 1 213 ? -11.099 -10.457 20.524 1.00 98.69 213 LEU A C 1
ATOM 1462 O O . LEU A 1 213 ? -12.126 -11.015 20.916 1.00 98.69 213 LEU A O 1
ATOM 1466 N N . LEU A 1 214 ? -10.236 -9.893 21.382 1.00 98.06 214 LEU A N 1
ATOM 1467 C CA . LEU A 1 214 ? -10.401 -9.916 22.843 1.00 98.06 214 LEU A CA 1
ATOM 1468 C C . LEU A 1 214 ? -11.789 -9.473 23.349 1.00 98.06 214 LEU A C 1
ATOM 1470 O O . LEU A 1 214 ? -12.258 -10.086 24.310 1.00 98.06 214 LEU A O 1
ATOM 1474 N N . PRO A 1 215 ? -12.507 -8.496 22.749 1.00 98.12 215 PRO A N 1
ATOM 1475 C CA . PRO A 1 215 ? -13.863 -8.156 23.193 1.00 98.12 215 PRO A CA 1
ATOM 1476 C C . PRO A 1 215 ? -14.838 -9.344 23.203 1.00 98.12 215 PRO A C 1
ATOM 1478 O O . PRO A 1 215 ? -15.744 -9.384 24.037 1.00 98.12 215 PRO A O 1
ATOM 1481 N N . LEU A 1 216 ? -14.639 -10.347 22.336 1.00 97.88 216 LEU A N 1
ATOM 1482 C CA . LEU A 1 216 ? -15.474 -11.553 22.281 1.00 97.88 216 LEU A CA 1
ATOM 1483 C C . LEU A 1 216 ? -15.339 -12.432 23.534 1.00 97.88 216 LEU A C 1
ATOM 1485 O O . LEU A 1 216 ? -16.249 -13.204 23.838 1.00 97.88 216 LEU A O 1
ATOM 1489 N N . ALA A 1 217 ? -14.238 -12.289 24.280 1.00 95.12 217 ALA A N 1
ATOM 1490 C CA . ALA A 1 217 ? -13.982 -13.009 25.524 1.00 95.12 217 ALA A CA 1
ATOM 1491 C C . ALA A 1 217 ? -14.729 -12.420 26.736 1.00 95.12 217 ALA A C 1
ATOM 1493 O O . ALA A 1 217 ? -14.682 -13.001 27.826 1.00 95.12 217 ALA A O 1
ATOM 1494 N N . ALA A 1 218 ? -15.454 -11.304 26.581 1.00 93.38 218 ALA A N 1
ATOM 1495 C CA . ALA A 1 218 ? -16.308 -10.766 27.639 1.00 93.38 218 ALA A CA 1
ATOM 1496 C C . ALA A 1 218 ? -17.262 -11.847 28.194 1.00 93.38 218 ALA A C 1
ATOM 1498 O O . ALA A 1 218 ? -17.729 -12.725 27.462 1.00 93.38 218 ALA A O 1
ATOM 1499 N N . ALA A 1 219 ? -17.513 -11.828 29.507 1.00 89.88 219 ALA A N 1
ATOM 1500 C CA . ALA A 1 219 ? -18.389 -12.803 30.157 1.00 89.88 219 ALA A CA 1
ATOM 1501 C C . ALA A 1 219 ? -19.823 -12.678 29.627 1.00 89.88 219 ALA A C 1
ATOM 1503 O O . ALA A 1 219 ? -20.423 -11.609 29.678 1.00 89.88 219 ALA A O 1
ATOM 1504 N N . SER A 1 220 ? -20.337 -13.766 29.052 1.00 91.19 220 SER A N 1
ATOM 1505 C CA . SER A 1 220 ? -21.671 -13.853 28.457 1.00 91.19 220 SER A CA 1
ATOM 1506 C C . SER A 1 220 ? -21.990 -15.313 28.128 1.00 91.19 220 SER A C 1
ATOM 1508 O O . SER A 1 220 ? -21.091 -16.059 27.734 1.00 91.19 220 SER A O 1
ATOM 1510 N N . PHE A 1 221 ? -23.268 -15.699 28.181 1.00 91.38 221 PHE A N 1
ATOM 1511 C CA . PHE A 1 221 ? -23.741 -16.995 27.672 1.00 91.38 221 PHE A CA 1
ATOM 1512 C C . PHE A 1 221 ? -23.484 -17.170 26.160 1.00 91.38 221 PHE A C 1
ATOM 1514 O O . PHE A 1 221 ? -23.418 -18.289 25.661 1.00 91.38 221 PHE A O 1
ATOM 1521 N N . LEU A 1 222 ? -23.273 -16.071 25.422 1.00 93.88 222 LEU A N 1
ATOM 1522 C CA . LEU A 1 222 ? -22.957 -16.084 23.990 1.00 93.88 222 LEU A CA 1
ATOM 1523 C C . LEU A 1 222 ? -21.469 -16.284 23.679 1.00 93.88 222 LEU A C 1
ATOM 1525 O O . LEU A 1 222 ? -21.118 -16.410 22.506 1.00 93.88 222 LEU A O 1
ATOM 1529 N N . ARG A 1 223 ? -20.584 -16.304 24.688 1.00 95.44 223 ARG A N 1
ATOM 1530 C CA . ARG A 1 223 ? -19.122 -16.330 24.496 1.00 95.44 223 ARG A CA 1
ATOM 1531 C C . ARG A 1 223 ? -18.675 -17.457 23.563 1.00 95.44 223 ARG A C 1
ATOM 1533 O O . ARG A 1 223 ? -18.003 -17.183 22.575 1.00 95.44 223 ARG A O 1
ATOM 1540 N N . GLY A 1 224 ? -19.078 -18.700 23.835 1.00 96.31 224 GLY A N 1
ATOM 1541 C CA . GLY A 1 224 ? -18.685 -19.854 23.015 1.00 96.31 224 GLY A CA 1
ATOM 1542 C C . GLY A 1 224 ? -19.126 -19.710 21.556 1.00 96.31 224 GLY A C 1
ATOM 1543 O O . GLY A 1 224 ? -18.327 -19.893 20.641 1.00 96.31 224 GLY A O 1
ATOM 1544 N N . ARG A 1 225 ? -20.369 -19.263 21.331 1.00 96.62 225 ARG A N 1
ATOM 1545 C CA . ARG A 1 225 ? -20.913 -19.020 19.986 1.00 96.62 225 ARG A CA 1
ATOM 1546 C C . ARG A 1 225 ? -20.169 -17.908 19.248 1.00 96.62 225 ARG A C 1
ATOM 1548 O O . ARG A 1 225 ? -19.931 -18.038 18.053 1.00 96.62 225 ARG A O 1
ATOM 1555 N N . ARG A 1 226 ? -19.805 -16.825 19.940 1.00 98.00 226 ARG A N 1
ATOM 1556 C CA . ARG A 1 226 ? -19.023 -15.714 19.371 1.00 98.00 226 ARG A CA 1
ATOM 1557 C C . ARG A 1 226 ? -17.630 -16.179 18.950 1.00 98.00 226 ARG A C 1
ATOM 1559 O O . ARG A 1 226 ? -17.215 -15.887 17.836 1.00 98.00 226 ARG A O 1
ATOM 1566 N N . LEU A 1 227 ? -16.938 -16.925 19.812 1.00 98.06 227 LEU A N 1
ATOM 1567 C CA . LEU A 1 227 ? -15.602 -17.452 19.519 1.00 98.06 227 LEU A CA 1
ATOM 1568 C C . LEU A 1 227 ? -15.631 -18.448 18.354 1.00 98.06 227 LEU A C 1
ATOM 1570 O O . LEU A 1 227 ? -14.823 -18.322 17.438 1.00 98.06 227 LEU A O 1
ATOM 1574 N N . LEU A 1 228 ? -16.603 -19.366 18.333 1.00 98.19 228 LEU A N 1
ATOM 1575 C CA . LEU A 1 228 ? -16.790 -20.292 17.215 1.00 98.19 228 LEU A CA 1
ATOM 1576 C C . LEU A 1 228 ? -17.098 -19.545 15.912 1.00 98.19 228 LEU A C 1
ATOM 1578 O O . LEU A 1 228 ? -16.482 -19.819 14.889 1.00 98.19 228 LEU A O 1
ATOM 1582 N N . ALA A 1 229 ? -18.012 -18.572 15.942 1.00 98.56 229 ALA A N 1
ATOM 1583 C CA . ALA A 1 229 ? -18.343 -17.778 14.765 1.00 98.56 229 ALA A CA 1
ATOM 1584 C C . ALA A 1 229 ? -17.128 -17.000 14.239 1.00 98.56 229 ALA A C 1
ATOM 1586 O O . ALA A 1 229 ? -16.911 -16.972 13.033 1.00 98.56 229 ALA A O 1
ATOM 1587 N N . ALA A 1 230 ? -16.311 -16.419 15.123 1.00 98.69 230 ALA A N 1
ATOM 1588 C CA . ALA A 1 230 ? -15.074 -15.749 14.735 1.00 98.69 230 ALA A CA 1
ATOM 1589 C C . ALA A 1 230 ? -14.046 -16.718 14.131 1.00 98.69 230 ALA A C 1
ATOM 1591 O O . ALA A 1 230 ? -13.449 -16.390 13.111 1.00 98.69 230 ALA A O 1
ATOM 1592 N N . ALA A 1 231 ? -13.883 -17.917 14.698 1.00 98.50 231 ALA A N 1
ATOM 1593 C CA . ALA A 1 231 ? -13.004 -18.947 14.142 1.00 98.50 231 ALA A CA 1
ATOM 1594 C C . ALA A 1 231 ? -13.471 -19.422 12.753 1.00 98.50 231 ALA A C 1
ATOM 1596 O O . ALA A 1 231 ? -12.672 -19.552 11.829 1.00 98.50 231 ALA A O 1
ATOM 1597 N N . LEU A 1 232 ? -14.780 -19.620 12.571 1.00 98.50 232 LEU A N 1
ATOM 1598 C CA . LEU A 1 232 ? -15.353 -19.948 11.264 1.00 98.50 232 LEU A CA 1
ATOM 1599 C C . LEU A 1 232 ? -15.172 -18.793 10.273 1.00 98.50 232 LEU A C 1
ATOM 1601 O O . LEU A 1 232 ? -14.789 -19.022 9.131 1.00 98.50 232 LEU A O 1
ATOM 1605 N N . GLY A 1 233 ? -15.380 -17.550 10.712 1.00 98.50 233 GLY A N 1
ATOM 1606 C CA . GLY A 1 233 ? -15.170 -16.363 9.887 1.00 98.50 233 GLY A CA 1
ATOM 1607 C C . GLY A 1 233 ? -13.717 -16.177 9.444 1.00 98.50 233 GLY A C 1
ATOM 1608 O O . GLY A 1 233 ? -13.478 -15.782 8.306 1.00 98.50 233 GLY A O 1
ATOM 1609 N N . SER A 1 234 ? -12.743 -16.488 10.306 1.00 98.62 234 SER A N 1
ATOM 1610 C CA . SER A 1 234 ? -11.315 -16.376 9.979 1.00 98.62 234 SER A CA 1
ATOM 1611 C C . SER A 1 234 ? -10.793 -17.523 9.111 1.00 98.62 234 SER A C 1
ATOM 1613 O O . SER A 1 234 ? -9.762 -17.356 8.462 1.00 98.62 234 SER A O 1
ATOM 1615 N N . SER A 1 235 ? -11.494 -18.661 9.065 1.00 98.31 235 SER A N 1
ATOM 1616 C CA . SER A 1 235 ? -11.026 -19.872 8.379 1.00 98.31 235 SER A CA 1
ATOM 1617 C C . SER A 1 235 ? -10.702 -19.649 6.898 1.00 98.31 235 SER A C 1
ATOM 1619 O O . SER A 1 235 ? -9.619 -20.019 6.458 1.00 98.31 235 SER A O 1
ATOM 1621 N N . VAL A 1 236 ? -11.581 -18.982 6.141 1.00 97.62 236 VAL A N 1
ATOM 1622 C CA . VAL A 1 236 ? -11.405 -18.747 4.697 1.00 97.62 236 VAL A CA 1
ATOM 1623 C C . VAL A 1 236 ? -10.166 -17.893 4.385 1.00 97.62 236 VAL A C 1
ATOM 1625 O O . VAL A 1 236 ? -9.308 -18.364 3.636 1.00 97.62 236 VAL A O 1
ATOM 1628 N N . PRO A 1 237 ? -10.003 -16.670 4.932 1.00 98.38 237 PRO A N 1
ATOM 1629 C CA . PRO A 1 237 ? -8.821 -15.866 4.630 1.00 98.38 237 PRO A CA 1
ATOM 1630 C C . PRO A 1 237 ? -7.521 -16.470 5.184 1.00 98.38 237 PRO A C 1
ATOM 1632 O O . PRO A 1 237 ? -6.480 -16.309 4.551 1.00 98.38 237 PRO A O 1
ATOM 1635 N N . LEU A 1 238 ? -7.557 -17.193 6.313 1.00 98.56 238 LEU A N 1
ATOM 1636 C CA . LEU A 1 238 ? -6.371 -17.877 6.845 1.00 98.56 238 LEU A CA 1
ATOM 1637 C C . LEU A 1 238 ? -5.972 -19.094 6.005 1.00 98.56 238 LEU A C 1
ATOM 1639 O O . LEU A 1 238 ? -4.784 -19.300 5.774 1.00 98.56 238 LEU A O 1
ATOM 1643 N N . ALA A 1 239 ? -6.940 -19.868 5.511 1.00 98.25 239 ALA A N 1
ATOM 1644 C CA . ALA A 1 239 ? -6.676 -20.961 4.582 1.00 98.25 239 ALA A CA 1
ATOM 1645 C C . ALA A 1 239 ? -6.085 -20.427 3.272 1.00 98.25 239 ALA A C 1
ATOM 1647 O O . ALA A 1 239 ? -5.071 -20.942 2.806 1.00 98.25 239 ALA A O 1
ATOM 1648 N N . ALA A 1 240 ? -6.658 -19.347 2.725 1.00 97.81 240 ALA A N 1
ATOM 1649 C CA . ALA A 1 240 ? -6.111 -18.677 1.550 1.00 97.81 240 ALA A CA 1
ATOM 1650 C C . ALA A 1 240 ? -4.672 -18.203 1.798 1.00 97.81 240 ALA A C 1
ATOM 1652 O O . ALA A 1 240 ? -3.792 -18.481 0.989 1.00 97.81 240 ALA A O 1
ATOM 1653 N N . TRP A 1 241 ? -4.416 -17.545 2.934 1.00 98.00 241 TRP A N 1
ATOM 1654 C CA . TRP A 1 241 ? -3.074 -17.104 3.317 1.00 98.00 241 TRP A CA 1
ATOM 1655 C C . TRP A 1 241 ? -2.093 -18.276 3.361 1.00 98.00 241 TRP A C 1
ATOM 1657 O O . TRP A 1 241 ? -1.067 -18.225 2.691 1.00 98.00 241 TRP A O 1
ATOM 1667 N N . LEU A 1 242 ? -2.430 -19.350 4.076 1.00 97.81 242 LEU A N 1
ATOM 1668 C CA . LEU A 1 242 ? -1.549 -20.503 4.234 1.00 97.81 242 LEU A CA 1
ATOM 1669 C C . LEU A 1 242 ? -1.230 -21.165 2.889 1.00 97.81 242 LEU A C 1
ATOM 1671 O O . LEU A 1 242 ? -0.063 -21.408 2.589 1.00 97.81 242 LEU A O 1
ATOM 1675 N N . VAL A 1 243 ? -2.251 -21.411 2.061 1.00 97.06 243 VAL A N 1
ATOM 1676 C CA . VAL A 1 243 ? -2.071 -21.990 0.721 1.00 97.06 243 VAL A CA 1
ATOM 1677 C C . VAL A 1 243 ? -1.163 -21.103 -0.124 1.00 97.06 243 VAL A C 1
ATOM 1679 O O . VAL A 1 243 ? -0.229 -21.600 -0.743 1.00 97.06 243 VAL A O 1
ATOM 1682 N N . LEU A 1 244 ? -1.389 -19.790 -0.127 1.00 95.69 244 LEU A N 1
ATOM 1683 C CA . LEU A 1 244 ? -0.613 -18.858 -0.941 1.00 95.69 244 LEU A CA 1
ATOM 1684 C C . LEU A 1 244 ? 0.824 -18.687 -0.445 1.00 95.69 244 LEU A C 1
ATOM 1686 O O . LEU A 1 244 ? 1.715 -18.471 -1.263 1.00 95.69 244 LEU A O 1
ATOM 1690 N N . GLU A 1 245 ? 1.084 -18.784 0.858 1.00 93.94 245 GLU A N 1
ATOM 1691 C CA . GLU A 1 245 ? 2.455 -18.823 1.378 1.00 93.94 245 GLU A CA 1
ATOM 1692 C C . GLU A 1 245 ? 3.175 -20.105 0.940 1.00 93.94 245 GLU A C 1
ATOM 1694 O O . GLU A 1 245 ? 4.297 -20.035 0.446 1.00 93.94 245 GLU A O 1
ATOM 1699 N N . ILE A 1 246 ? 2.519 -21.266 1.047 1.00 95.06 246 ILE A N 1
ATOM 1700 C CA . ILE A 1 246 ? 3.101 -22.554 0.643 1.00 95.06 246 ILE A CA 1
ATOM 1701 C C . ILE A 1 246 ? 3.343 -22.588 -0.871 1.00 95.06 246 ILE A C 1
ATOM 1703 O O . ILE A 1 246 ? 4.429 -22.956 -1.306 1.00 95.06 246 ILE A O 1
ATOM 1707 N N . VAL A 1 247 ? 2.377 -22.154 -1.682 1.00 93.44 247 VAL A N 1
ATOM 1708 C CA . VAL A 1 247 ? 2.503 -22.141 -3.149 1.00 93.44 247 VAL A CA 1
ATOM 1709 C C . VAL A 1 247 ? 3.608 -21.188 -3.611 1.00 93.44 247 VAL A C 1
ATOM 1711 O O . VAL A 1 247 ? 4.352 -21.521 -4.530 1.00 93.44 247 VAL A O 1
ATOM 1714 N N . ARG A 1 248 ? 3.748 -20.008 -2.990 1.00 92.62 248 ARG A N 1
ATOM 1715 C CA . ARG A 1 248 ? 4.762 -19.020 -3.402 1.00 92.62 248 ARG A CA 1
ATOM 1716 C C . ARG A 1 248 ? 6.150 -19.333 -2.850 1.00 92.62 248 ARG A C 1
ATOM 1718 O O . ARG A 1 248 ? 7.139 -19.159 -3.560 1.00 92.62 248 ARG A O 1
ATOM 1725 N N . PHE A 1 249 ? 6.238 -19.794 -1.604 1.00 92.12 249 PHE A N 1
ATOM 1726 C CA . PHE A 1 249 ? 7.503 -19.843 -0.864 1.00 92.12 249 PHE A CA 1
ATOM 1727 C C . PHE A 1 249 ? 7.872 -21.230 -0.324 1.00 92.12 249 PHE A C 1
ATOM 1729 O O . PHE A 1 249 ? 8.984 -21.408 0.160 1.00 92.12 249 PHE A O 1
ATOM 1736 N N . GLY A 1 250 ? 6.984 -22.222 -0.412 1.00 91.88 250 GLY A N 1
ATOM 1737 C CA . GLY A 1 250 ? 7.187 -23.580 0.111 1.00 91.88 250 GLY A CA 1
ATOM 1738 C C . GLY A 1 250 ? 6.908 -23.736 1.611 1.00 91.88 250 GLY A C 1
ATOM 1739 O O . GLY A 1 250 ? 6.731 -24.857 2.079 1.00 91.88 250 GLY A O 1
ATOM 1740 N N . ALA A 1 251 ? 6.823 -22.636 2.362 1.00 92.50 251 ALA A N 1
ATOM 1741 C CA . ALA A 1 251 ? 6.545 -22.624 3.795 1.00 92.50 251 ALA A CA 1
ATOM 1742 C C . ALA A 1 251 ? 5.866 -21.304 4.225 1.00 92.50 251 ALA A C 1
ATOM 1744 O O . ALA A 1 251 ? 6.016 -20.278 3.550 1.00 92.50 251 ALA A O 1
ATOM 1745 N N . PRO A 1 252 ? 5.103 -21.300 5.338 1.00 93.38 252 PRO A N 1
ATOM 1746 C CA . PRO A 1 252 ? 4.518 -20.077 5.883 1.00 93.38 252 PRO A CA 1
ATOM 1747 C C . PRO A 1 252 ? 5.596 -19.104 6.381 1.00 93.38 252 PRO A C 1
ATOM 1749 O O . PRO A 1 252 ? 6.618 -19.526 6.918 1.00 93.38 252 PRO A O 1
ATOM 1752 N N . PHE A 1 253 ? 5.339 -17.795 6.259 1.00 91.00 253 PHE A N 1
ATOM 1753 C CA . PHE A 1 253 ? 6.223 -16.709 6.720 1.00 91.00 253 PHE A CA 1
ATOM 1754 C C . PHE A 1 253 ? 7.572 -16.594 5.989 1.00 91.00 253 PHE A C 1
ATOM 1756 O O . PHE A 1 253 ? 8.464 -15.883 6.450 1.00 91.00 253 PHE A O 1
ATOM 1763 N N . SER A 1 254 ? 7.729 -17.230 4.828 1.00 88.69 254 SER A N 1
ATOM 1764 C CA . SER A 1 254 ? 9.006 -17.263 4.102 1.00 88.69 254 SER A CA 1
ATOM 1765 C C . SER A 1 254 ? 9.198 -16.141 3.071 1.00 88.69 254 SER A C 1
ATOM 1767 O O . SER A 1 254 ? 10.299 -15.980 2.553 1.00 88.69 254 SER A O 1
ATOM 1769 N N . GLY A 1 255 ? 8.184 -15.306 2.805 1.00 85.62 255 GLY A N 1
ATOM 1770 C CA . GLY A 1 255 ? 8.271 -14.213 1.816 1.00 85.62 255 GLY A CA 1
ATOM 1771 C C . GLY A 1 255 ? 9.272 -13.090 2.147 1.00 85.62 255 GLY A C 1
ATOM 1772 O O . GLY A 1 255 ? 9.565 -12.251 1.301 1.00 85.62 255 GLY A O 1
ATOM 1773 N N . TYR A 1 256 ? 9.806 -13.058 3.371 1.00 86.44 256 TYR A N 1
ATOM 1774 C CA . TYR A 1 256 ? 10.808 -12.087 3.839 1.00 86.44 256 TYR A CA 1
ATOM 1775 C C . TYR A 1 256 ? 12.128 -12.776 4.242 1.00 86.44 256 TYR A C 1
ATOM 1777 O O . TYR A 1 256 ? 12.847 -12.279 5.106 1.00 86.44 256 TYR A O 1
ATOM 1785 N N . GLY A 1 257 ? 12.441 -13.941 3.658 1.00 83.88 257 GLY A N 1
ATOM 1786 C CA . GLY A 1 257 ? 13.672 -14.681 3.952 1.00 83.88 257 GLY A CA 1
ATOM 1787 C C . GLY A 1 257 ? 14.936 -13.819 3.816 1.00 83.88 257 GLY A C 1
ATOM 1788 O O . GLY A 1 257 ? 15.066 -13.043 2.874 1.00 83.88 257 GLY A O 1
ATOM 1789 N N . GLY A 1 258 ? 15.856 -13.939 4.778 1.00 84.94 258 GLY A N 1
ATOM 1790 C CA . GLY A 1 258 ? 17.081 -13.128 4.843 1.00 84.94 258 GLY A CA 1
ATOM 1791 C C . GLY A 1 258 ? 16.907 -11.743 5.480 1.00 84.94 258 GLY A C 1
ATOM 1792 O O . GLY A 1 258 ? 17.893 -11.036 5.673 1.00 84.94 258 GLY A O 1
ATOM 1793 N N . GLU A 1 259 ? 15.685 -11.360 5.851 1.00 90.44 259 GLU A N 1
ATOM 1794 C CA . GLU A 1 259 ? 15.390 -10.113 6.557 1.00 90.44 259 GLU A CA 1
ATOM 1795 C C . GLU A 1 259 ? 14.979 -10.372 8.005 1.00 90.44 259 GLU A C 1
ATOM 1797 O O . GLU A 1 259 ? 14.445 -11.430 8.341 1.00 90.44 259 GLU A O 1
ATOM 1802 N N . GLY A 1 260 ? 15.206 -9.392 8.881 1.00 90.62 260 GLY A N 1
ATOM 1803 C CA . GLY A 1 260 ? 14.953 -9.579 10.304 1.00 90.62 260 GLY A CA 1
ATOM 1804 C C . GLY A 1 260 ? 14.722 -8.302 11.099 1.00 90.62 260 GLY A C 1
ATOM 1805 O O . GLY A 1 260 ? 14.679 -7.184 10.581 1.00 90.62 260 GLY A O 1
ATOM 1806 N N . PHE A 1 261 ? 14.569 -8.510 12.404 1.00 94.38 261 PHE A N 1
ATOM 1807 C CA . PHE A 1 261 ? 14.368 -7.471 13.408 1.00 94.38 261 PHE A CA 1
ATOM 1808 C C . PHE A 1 261 ? 15.712 -7.000 13.987 1.00 94.38 261 PHE A C 1
ATOM 1810 O O . PHE A 1 261 ? 16.007 -7.196 15.164 1.00 94.38 261 PHE A O 1
ATOM 1817 N N . THR A 1 262 ? 16.559 -6.446 13.121 1.00 95.19 262 THR A N 1
ATOM 1818 C CA . THR A 1 262 ? 17.958 -6.072 13.401 1.00 95.19 262 THR A CA 1
ATOM 1819 C C . THR A 1 262 ? 18.136 -4.613 13.828 1.00 95.19 262 THR A C 1
ATOM 1821 O O . THR A 1 262 ? 19.221 -4.225 14.270 1.00 95.19 262 THR A O 1
ATOM 1824 N N . HIS A 1 263 ? 17.102 -3.776 13.704 1.00 95.69 263 HIS A N 1
ATOM 1825 C CA . HIS A 1 263 ? 17.191 -2.380 14.112 1.00 95.69 263 HIS A CA 1
ATOM 1826 C C . HIS A 1 263 ? 17.165 -2.265 15.649 1.00 95.69 263 HIS A C 1
ATOM 1828 O O . HIS A 1 263 ? 16.344 -2.923 16.296 1.00 95.69 263 HIS A O 1
ATOM 1834 N N . PRO A 1 264 ? 18.017 -1.423 16.274 1.00 95.94 264 PRO A N 1
ATOM 1835 C CA . PRO A 1 264 ? 18.005 -1.250 17.723 1.00 95.94 264 PRO A CA 1
ATOM 1836 C C . PRO A 1 264 ? 16.635 -0.781 18.230 1.00 95.94 264 PRO A C 1
ATOM 1838 O O . PRO A 1 264 ? 16.194 0.332 17.935 1.00 95.94 264 PRO A O 1
ATOM 1841 N N . LEU A 1 265 ? 15.975 -1.621 19.035 1.00 97.25 265 LEU A N 1
ATOM 1842 C CA . LEU A 1 265 ? 14.585 -1.413 19.454 1.00 97.25 265 LEU A CA 1
ATOM 1843 C C . LEU A 1 265 ? 14.359 -0.040 20.103 1.00 97.25 265 LEU A C 1
ATOM 1845 O O . LEU A 1 265 ? 13.435 0.667 19.716 1.00 97.25 265 LEU A O 1
ATOM 1849 N N . LEU A 1 266 ? 15.205 0.364 21.057 1.00 97.62 266 LEU A N 1
ATOM 1850 C CA . LEU A 1 266 ? 15.044 1.642 21.765 1.00 97.62 266 LEU A CA 1
ATOM 1851 C C . LEU A 1 266 ? 15.178 2.854 20.833 1.00 97.62 266 LEU A C 1
ATOM 1853 O O . LEU A 1 266 ? 14.413 3.811 20.956 1.00 97.62 266 LEU A O 1
ATOM 1857 N N . ASP A 1 267 ? 16.107 2.793 19.875 1.00 96.75 267 ASP A N 1
ATOM 1858 C CA . ASP A 1 267 ? 16.269 3.837 18.860 1.00 96.75 267 ASP A CA 1
ATOM 1859 C C . ASP A 1 267 ? 15.022 3.897 17.965 1.00 96.75 267 ASP A C 1
ATOM 1861 O O . ASP A 1 267 ? 14.478 4.974 17.725 1.00 96.75 267 ASP A O 1
ATOM 1865 N N . GLY A 1 268 ? 14.495 2.739 17.553 1.00 97.44 268 GLY A N 1
ATOM 1866 C CA . GLY A 1 268 ? 13.262 2.650 16.770 1.00 97.44 268 GLY A CA 1
ATOM 1867 C C . GLY A 1 268 ? 12.041 3.193 17.514 1.00 97.44 268 GLY A C 1
ATOM 1868 O O . GLY A 1 268 ? 11.260 3.947 16.936 1.00 97.44 268 GLY A O 1
ATOM 1869 N N . LEU A 1 269 ? 11.895 2.876 18.806 1.00 98.38 269 LEU A N 1
ATOM 1870 C CA . LEU A 1 269 ? 10.784 3.341 19.644 1.00 98.38 269 LEU A CA 1
ATOM 1871 C C . LEU A 1 269 ? 10.763 4.867 19.749 1.00 98.38 269 LEU A C 1
ATOM 1873 O O . LEU A 1 269 ? 9.729 5.480 19.490 1.00 98.38 269 LEU A O 1
ATOM 1877 N N . TRP A 1 270 ? 11.898 5.490 20.078 1.00 97.19 270 TRP A N 1
ATOM 1878 C CA . TRP A 1 270 ? 12.007 6.951 20.131 1.00 97.19 270 TRP A CA 1
ATOM 1879 C C . TRP A 1 270 ? 11.663 7.573 18.767 1.00 97.19 270 TRP A C 1
ATOM 1881 O O . TRP A 1 270 ? 10.821 8.475 18.684 1.00 97.19 270 TRP A O 1
ATOM 1891 N N . ARG A 1 271 ? 12.247 7.048 17.682 1.00 97.00 271 ARG A N 1
ATOM 1892 C CA . ARG A 1 271 ? 12.055 7.578 16.324 1.00 97.00 271 ARG A CA 1
ATOM 1893 C C . ARG A 1 271 ? 10.610 7.488 15.845 1.00 97.00 271 ARG A C 1
ATOM 1895 O O . ARG A 1 271 ? 10.137 8.422 15.200 1.00 97.00 271 ARG A O 1
ATOM 1902 N N . LEU A 1 272 ? 9.926 6.389 16.157 1.00 97.88 272 LEU A N 1
ATOM 1903 C CA . LEU A 1 272 ? 8.551 6.131 15.734 1.00 97.88 272 LEU A CA 1
ATOM 1904 C C . LEU A 1 272 ? 7.495 6.718 16.672 1.00 97.88 272 LEU A C 1
ATOM 1906 O O . LEU A 1 272 ? 6.362 6.899 16.241 1.00 97.88 272 LEU A O 1
ATOM 1910 N N . LEU A 1 273 ? 7.820 7.048 17.924 1.00 97.38 273 LEU A N 1
ATOM 1911 C CA . LEU A 1 273 ? 6.878 7.703 18.837 1.00 97.38 273 LEU A CA 1
ATOM 1912 C C . LEU A 1 273 ? 6.910 9.226 18.710 1.00 97.38 273 LEU A C 1
ATOM 1914 O O . LEU A 1 273 ? 5.865 9.852 18.539 1.00 97.38 273 LEU A O 1
ATOM 1918 N N . VAL A 1 274 ? 8.100 9.821 18.784 1.00 96.88 274 VAL A N 1
ATOM 1919 C CA . VAL A 1 274 ? 8.283 11.278 18.947 1.00 96.88 274 VAL A CA 1
ATOM 1920 C C . VAL A 1 274 ? 9.355 11.869 18.029 1.00 96.88 274 VAL A C 1
ATOM 1922 O O . VAL A 1 274 ? 9.507 13.086 17.980 1.00 96.88 274 VAL A O 1
ATOM 1925 N N . GLY A 1 275 ? 10.084 11.037 17.278 1.00 95.19 275 GLY A N 1
ATOM 1926 C CA . GLY A 1 275 ? 11.128 11.502 16.368 1.00 95.19 275 GLY A CA 1
ATOM 1927 C C . GLY A 1 275 ? 10.608 12.453 15.275 1.00 95.19 275 GLY A C 1
ATOM 1928 O O . GLY A 1 275 ? 9.484 12.298 14.796 1.00 95.19 275 GLY A O 1
ATOM 1929 N N . PRO A 1 276 ? 11.430 13.404 14.799 1.00 92.25 276 PRO A N 1
ATOM 1930 C CA . PRO A 1 276 ? 10.989 14.427 13.843 1.00 92.25 276 PRO A CA 1
ATOM 1931 C C . PRO A 1 276 ? 10.589 13.851 12.475 1.00 92.25 276 PRO A C 1
ATOM 1933 O O . PRO A 1 276 ? 9.726 14.395 11.792 1.00 92.25 276 PRO A O 1
ATOM 1936 N N . ASN A 1 277 ? 11.186 12.730 12.066 1.00 93.00 277 ASN A N 1
ATOM 1937 C CA . ASN A 1 277 ? 10.986 12.198 10.717 1.00 93.00 277 ASN A CA 1
ATOM 1938 C C . ASN A 1 277 ? 9.781 11.253 10.632 1.00 93.00 277 ASN A C 1
ATOM 1940 O O . ASN A 1 277 ? 9.086 11.242 9.619 1.00 93.00 277 ASN A O 1
ATOM 1944 N N . ARG A 1 278 ? 9.539 10.454 11.680 1.00 95.31 278 ARG A N 1
ATOM 1945 C CA . ARG A 1 278 ? 8.539 9.371 11.688 1.00 95.31 278 ARG A CA 1
ATOM 1946 C C . ARG A 1 278 ? 7.734 9.285 12.995 1.00 95.31 278 ARG A C 1
ATOM 1948 O O . ARG A 1 278 ? 7.036 8.307 13.201 1.00 95.31 278 ARG A O 1
ATOM 1955 N N . GLY A 1 279 ? 7.795 10.270 13.886 1.00 96.50 279 GLY A N 1
ATOM 1956 C CA . GLY A 1 279 ? 7.136 10.197 15.192 1.00 96.50 279 GLY A CA 1
ATOM 1957 C C . GLY A 1 279 ? 5.610 10.216 15.097 1.00 96.50 279 GLY A C 1
ATOM 1958 O O . GLY A 1 279 ? 5.024 11.189 14.630 1.00 96.50 279 GLY A O 1
ATOM 1959 N N . LEU A 1 280 ? 4.942 9.178 15.596 1.00 97.31 280 LEU A N 1
ATOM 1960 C CA . LEU A 1 280 ? 3.486 9.064 15.623 1.00 97.31 280 LEU A CA 1
ATOM 1961 C C . LEU A 1 280 ? 2.821 10.283 16.267 1.00 97.31 280 LEU A C 1
ATOM 1963 O O . LEU A 1 280 ? 1.813 10.747 15.752 1.00 97.31 280 LEU A O 1
ATOM 1967 N N . LEU A 1 281 ? 3.386 10.840 17.341 1.00 96.44 281 LEU A N 1
ATOM 1968 C CA . LEU A 1 281 ? 2.821 12.014 18.014 1.00 96.44 281 LEU A CA 1
ATOM 1969 C C . LEU A 1 281 ? 2.979 13.316 17.220 1.00 96.44 281 LEU A C 1
ATOM 1971 O O . LEU A 1 281 ? 2.212 14.248 17.442 1.00 96.44 281 LEU A O 1
ATOM 1975 N N . LEU A 1 282 ? 3.924 13.380 16.280 1.00 95.00 282 LEU A N 1
ATOM 1976 C CA . LEU A 1 282 ? 4.042 14.513 15.365 1.00 95.00 282 LEU A CA 1
ATOM 1977 C C . LEU A 1 282 ? 2.983 14.428 14.266 1.00 95.00 282 LEU A C 1
ATOM 1979 O O . LEU A 1 282 ? 2.321 15.409 13.958 1.00 95.00 282 LEU A O 1
ATOM 1983 N N . PHE A 1 283 ? 2.811 13.246 13.682 1.00 95.69 283 PHE A N 1
ATOM 1984 C CA . PHE A 1 283 ? 1.921 13.057 12.538 1.00 95.69 283 PHE A CA 1
ATOM 1985 C C . PHE A 1 283 ? 0.461 12.774 12.932 1.00 95.69 283 PHE A C 1
ATOM 1987 O O . PHE A 1 283 ? -0.457 12.988 12.142 1.00 95.69 283 PHE A O 1
ATOM 1994 N N . PHE A 1 284 ? 0.232 12.312 14.160 1.00 97.19 284 PHE A N 1
ATOM 1995 C CA . PHE A 1 284 ? -1.081 12.086 14.752 1.00 97.19 284 PHE A CA 1
ATOM 1996 C C . PHE A 1 284 ? -1.087 12.507 16.236 1.00 97.19 284 PHE A C 1
ATOM 1998 O O . PHE A 1 284 ? -1.135 11.653 17.125 1.00 97.19 284 PHE A O 1
ATOM 2005 N N . PRO A 1 285 ? -1.080 13.8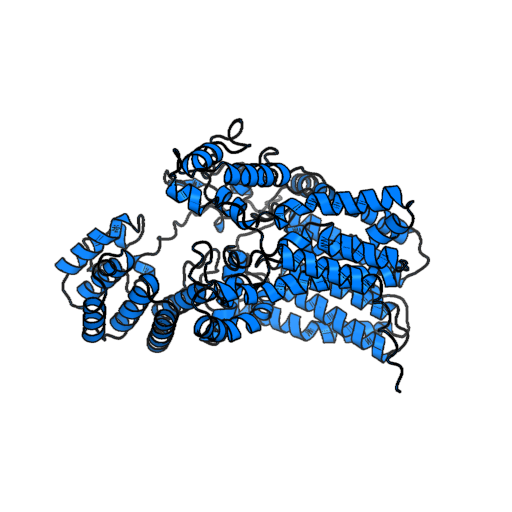21 16.546 1.00 95.75 285 PRO A N 1
ATOM 2006 C CA . PRO A 1 285 ? -1.025 14.318 17.929 1.00 95.75 285 PRO A CA 1
ATOM 2007 C C . PRO A 1 285 ? -2.151 13.789 18.827 1.00 95.75 285 PRO A C 1
ATOM 2009 O O . PRO A 1 285 ? -1.966 13.562 20.024 1.00 95.75 285 PRO A O 1
ATOM 2012 N N . ALA A 1 286 ? -3.322 13.521 18.243 1.00 96.19 286 ALA A N 1
ATOM 2013 C CA . ALA A 1 286 ? -4.456 12.914 18.931 1.00 96.19 286 ALA A CA 1
ATOM 2014 C C . ALA A 1 286 ? -4.158 11.512 19.513 1.00 96.19 286 ALA A C 1
ATOM 2016 O O . ALA A 1 286 ? -4.853 11.091 20.441 1.00 96.19 286 ALA A O 1
ATOM 2017 N N . ALA A 1 287 ? -3.101 10.815 19.078 1.00 96.88 287 ALA A N 1
ATOM 2018 C CA . ALA A 1 287 ? -2.649 9.576 19.712 1.00 96.88 287 ALA A CA 1
ATOM 2019 C C . ALA A 1 287 ? -2.247 9.764 21.190 1.00 96.88 287 ALA A C 1
ATOM 2021 O O . ALA A 1 287 ? -2.426 8.840 21.984 1.00 96.88 287 ALA A O 1
ATOM 2022 N N . ALA A 1 288 ? -1.802 10.958 21.604 1.00 96.25 288 ALA A N 1
ATOM 2023 C CA . ALA A 1 288 ? -1.561 11.252 23.020 1.00 96.25 288 ALA A CA 1
ATOM 2024 C C . ALA A 1 288 ? -2.865 11.186 23.839 1.00 96.25 288 ALA A C 1
ATOM 2026 O O . ALA A 1 288 ? -2.911 10.570 24.905 1.00 96.25 288 ALA A O 1
ATOM 2027 N N . LEU A 1 289 ? -3.956 11.752 23.306 1.00 96.44 289 LEU A N 1
ATOM 2028 C CA . LEU A 1 289 ? -5.283 11.667 23.926 1.00 96.44 289 LEU A CA 1
ATOM 2029 C C . LEU A 1 289 ? -5.801 10.224 23.947 1.00 96.44 289 LEU A C 1
ATOM 2031 O O . LEU A 1 289 ? -6.412 9.813 24.935 1.00 96.44 289 LEU A O 1
ATOM 2035 N N . ALA A 1 290 ? -5.522 9.446 22.895 1.00 97.62 290 ALA A N 1
ATOM 2036 C CA . ALA A 1 290 ? -5.839 8.021 22.863 1.00 97.62 290 ALA A CA 1
ATOM 2037 C C . ALA A 1 290 ? -5.134 7.264 23.996 1.00 97.62 290 ALA A C 1
ATOM 2039 O O . ALA A 1 290 ? -5.787 6.510 24.710 1.00 97.62 290 ALA A O 1
ATOM 2040 N N . GLY A 1 291 ? -3.836 7.506 24.215 1.00 96.81 291 GLY A N 1
ATOM 2041 C CA . GLY A 1 291 ? -3.084 6.899 25.316 1.00 96.81 291 GLY A CA 1
ATOM 2042 C C . GLY A 1 291 ? -3.711 7.186 26.683 1.00 96.81 291 GLY A C 1
ATOM 2043 O O . GLY A 1 291 ? -3.920 6.268 27.476 1.00 96.81 291 GLY A O 1
ATOM 2044 N N . VAL A 1 292 ? -4.107 8.438 26.935 1.00 95.19 292 VAL A N 1
ATOM 2045 C CA . VAL A 1 292 ? -4.792 8.827 28.181 1.00 95.19 292 VAL A CA 1
ATOM 2046 C C . VAL A 1 292 ? -6.132 8.102 28.342 1.00 95.19 292 VAL A C 1
ATOM 2048 O O . VAL A 1 292 ? -6.408 7.573 29.420 1.00 95.19 292 VAL A O 1
ATOM 2051 N N . ALA A 1 293 ? -6.960 8.058 27.294 1.00 95.38 293 ALA A N 1
ATOM 2052 C CA . ALA A 1 293 ? -8.226 7.324 27.306 1.00 95.38 293 ALA A CA 1
ATOM 2053 C C . ALA A 1 293 ? -8.015 5.843 27.629 1.00 95.38 293 ALA A C 1
ATOM 2055 O O . ALA A 1 293 ? -8.624 5.322 28.557 1.00 95.38 293 ALA A O 1
ATOM 2056 N N . LEU A 1 294 ? -7.123 5.182 26.895 1.00 96.62 294 LEU A N 1
ATOM 2057 C CA . LEU A 1 294 ? -6.854 3.754 27.031 1.00 96.62 294 LEU A CA 1
ATOM 2058 C C . LEU A 1 294 ? -6.420 3.398 28.456 1.00 96.62 294 LEU A C 1
ATOM 2060 O O . LEU A 1 294 ? -6.982 2.488 29.061 1.00 96.62 294 LEU A O 1
ATOM 2064 N N . LEU A 1 295 ? -5.487 4.158 29.033 1.00 95.38 295 LEU A N 1
ATOM 2065 C CA . LEU A 1 295 ? -5.025 3.931 30.404 1.00 95.38 295 LEU A CA 1
ATOM 2066 C C . LEU A 1 295 ? -6.130 4.149 31.448 1.00 95.38 295 LEU A C 1
ATOM 2068 O O . LEU A 1 295 ? -6.191 3.414 32.434 1.00 95.38 295 LEU A O 1
ATOM 2072 N N . ARG A 1 296 ? -7.018 5.131 31.245 1.00 93.81 296 ARG A N 1
ATOM 2073 C CA . ARG A 1 296 ? -8.174 5.360 32.130 1.00 93.81 296 ARG A CA 1
ATOM 2074 C C . ARG A 1 296 ? -9.178 4.211 32.054 1.00 93.81 296 ARG A C 1
ATOM 2076 O O . ARG A 1 296 ? -9.614 3.717 33.090 1.00 93.81 296 ARG A O 1
ATOM 2083 N N . GLU A 1 297 ? -9.500 3.750 30.851 1.00 93.75 297 GLU A N 1
ATOM 2084 C CA . GLU A 1 297 ? -10.455 2.658 30.635 1.00 93.75 297 GLU A CA 1
ATOM 2085 C C . GLU A 1 297 ? -9.980 1.348 31.263 1.00 93.75 297 GLU A C 1
ATOM 2087 O O . GLU A 1 297 ? -10.759 0.668 31.934 1.00 93.75 297 GLU A O 1
ATOM 2092 N N . LEU A 1 298 ? -8.685 1.041 31.139 1.00 93.44 298 LEU A N 1
ATOM 2093 C CA . LEU A 1 298 ? -8.073 -0.133 31.765 1.00 93.44 298 LEU A CA 1
ATOM 2094 C C . LEU A 1 298 ? -8.181 -0.124 33.296 1.00 93.44 298 LEU A C 1
ATOM 2096 O O . LEU A 1 298 ? -8.320 -1.188 33.895 1.00 93.44 298 LEU A O 1
ATOM 2100 N N . ARG A 1 299 ? -8.166 1.061 33.920 1.00 90.88 299 ARG A N 1
ATOM 2101 C CA . ARG A 1 299 ? -8.280 1.236 35.379 1.00 90.88 299 ARG A CA 1
ATOM 2102 C C . ARG A 1 299 ? -9.723 1.278 35.881 1.00 90.88 299 ARG A C 1
ATOM 2104 O O . ARG A 1 299 ? -9.962 0.931 37.029 1.00 90.88 299 ARG A O 1
ATOM 2111 N N . SER A 1 300 ? -10.674 1.700 35.047 1.00 83.38 300 SER A N 1
ATOM 2112 C CA . SER A 1 300 ? -12.062 1.941 35.471 1.00 83.38 300 SER A CA 1
ATOM 2113 C C . SER A 1 300 ? -12.828 0.670 35.868 1.00 83.38 300 SER A C 1
ATOM 2115 O O . SER A 1 300 ? -13.672 0.719 36.751 1.00 83.38 300 SER A O 1
ATOM 2117 N N . GLY A 1 301 ? -12.549 -0.477 35.236 1.00 66.81 301 GLY A N 1
ATOM 2118 C CA . GLY A 1 301 ? -13.089 -1.791 35.618 1.00 66.81 301 GLY A CA 1
ATOM 2119 C C . GLY A 1 301 ? -14.598 -2.033 35.421 1.00 66.81 301 GLY A C 1
ATOM 2120 O O . GLY A 1 301 ? -15.011 -3.182 35.538 1.00 66.81 301 GLY A O 1
ATOM 2121 N N . VAL A 1 302 ? -15.405 -1.016 35.092 1.00 72.56 302 VAL A N 1
ATOM 2122 C CA . VAL A 1 302 ? -16.883 -1.095 35.154 1.00 72.56 302 VAL A CA 1
ATOM 2123 C C . VAL A 1 302 ? -17.521 -1.842 33.973 1.00 72.56 302 VAL A C 1
ATOM 2125 O O . VAL A 1 302 ? -18.503 -2.556 34.147 1.00 72.56 302 VAL A O 1
ATOM 2128 N N . ASP A 1 303 ? -16.975 -1.708 32.762 1.00 90.75 303 ASP A N 1
ATOM 2129 C CA . ASP A 1 303 ? -17.582 -2.225 31.525 1.00 90.75 303 ASP A CA 1
ATOM 2130 C C . ASP A 1 303 ? -16.629 -3.199 30.821 1.00 90.75 303 ASP A C 1
ATOM 2132 O O . ASP A 1 303 ? -15.684 -2.793 30.139 1.00 90.75 303 ASP A O 1
ATOM 2136 N N . ALA A 1 304 ? -16.850 -4.505 31.011 1.00 92.19 304 ALA A N 1
ATOM 2137 C CA . ALA A 1 304 ? -15.928 -5.540 30.545 1.00 92.19 304 ALA A CA 1
ATOM 2138 C C . ALA A 1 304 ? -15.693 -5.529 29.015 1.00 92.19 304 ALA A C 1
ATOM 2140 O O . ALA A 1 304 ? -14.522 -5.512 28.623 1.00 92.19 304 ALA A O 1
ATOM 2141 N N . PRO A 1 305 ? -16.720 -5.491 28.136 1.00 94.81 305 PRO A N 1
ATOM 2142 C CA . PRO A 1 305 ? -16.521 -5.317 26.694 1.00 94.81 305 PRO A CA 1
ATOM 2143 C C . PRO A 1 305 ? -15.690 -4.084 26.328 1.00 94.81 305 PRO A C 1
ATOM 2145 O O . PRO A 1 305 ? -14.773 -4.183 25.512 1.00 94.81 305 PRO A O 1
ATOM 2148 N N . ARG A 1 306 ? -15.977 -2.930 26.946 1.00 95.75 306 ARG A N 1
ATOM 2149 C CA . ARG A 1 306 ? -15.254 -1.679 26.679 1.00 95.75 306 ARG A CA 1
ATOM 2150 C C . ARG A 1 306 ? -13.799 -1.755 27.135 1.00 95.75 306 ARG A C 1
ATOM 2152 O O . ARG A 1 306 ? -12.906 -1.380 26.379 1.00 95.75 306 ARG A O 1
ATOM 2159 N N . ARG A 1 307 ? -13.550 -2.307 28.326 1.00 96.38 307 ARG A N 1
ATOM 2160 C CA . ARG A 1 307 ? -12.203 -2.533 28.865 1.00 96.38 307 ARG A CA 1
ATOM 2161 C C . ARG A 1 307 ? -11.390 -3.472 27.977 1.00 96.38 307 ARG A C 1
ATOM 2163 O O . ARG A 1 307 ? -10.225 -3.197 27.717 1.00 96.38 307 ARG A O 1
ATOM 2170 N N . LEU A 1 308 ? -11.994 -4.557 27.489 1.00 97.44 308 LEU A N 1
ATOM 2171 C CA . LEU A 1 308 ? -11.335 -5.496 26.576 1.00 97.44 308 LEU A CA 1
ATOM 2172 C C . LEU A 1 308 ? -11.053 -4.864 25.209 1.00 97.44 308 LEU A C 1
ATOM 2174 O O . LEU A 1 308 ? -9.991 -5.110 24.649 1.00 97.44 308 LEU A O 1
ATOM 2178 N N . ALA A 1 309 ? -11.939 -4.006 24.695 1.00 98.12 309 ALA A N 1
ATOM 2179 C CA . ALA A 1 309 ? -11.677 -3.240 23.475 1.00 98.12 309 ALA A CA 1
ATOM 2180 C C . ALA A 1 309 ? -10.529 -2.230 23.656 1.00 98.12 309 ALA A C 1
ATOM 2182 O O . ALA A 1 309 ? -9.692 -2.086 22.762 1.00 98.12 309 ALA A O 1
ATOM 2183 N N . ALA A 1 310 ? -10.447 -1.565 24.814 1.00 97.94 310 ALA A N 1
ATOM 2184 C CA . ALA A 1 310 ? -9.325 -0.689 25.154 1.00 97.94 310 ALA A CA 1
ATOM 2185 C C . ALA A 1 310 ? -8.013 -1.484 25.266 1.00 97.94 310 ALA A C 1
ATOM 2187 O O . ALA A 1 310 ? -7.017 -1.123 24.642 1.00 97.94 310 ALA A O 1
ATOM 2188 N N . ALA A 1 311 ? -8.026 -2.613 25.982 1.00 98.12 311 ALA A N 1
ATOM 2189 C CA . ALA A 1 311 ? -6.877 -3.511 26.092 1.00 98.12 311 ALA A CA 1
ATOM 2190 C C . ALA A 1 311 ? -6.406 -4.003 24.719 1.00 98.12 311 ALA A C 1
ATOM 2192 O O . ALA A 1 311 ? -5.219 -3.916 24.418 1.00 98.12 311 ALA A O 1
ATOM 2193 N N . ALA A 1 312 ? -7.338 -4.438 23.868 1.00 98.56 312 ALA A N 1
ATOM 2194 C CA . ALA A 1 312 ? -7.055 -4.870 22.506 1.00 98.56 312 ALA A CA 1
ATOM 2195 C C . ALA A 1 312 ? -6.403 -3.763 21.673 1.00 98.56 312 ALA A C 1
ATOM 2197 O O . ALA A 1 312 ? -5.394 -4.002 21.018 1.00 98.56 312 ALA A O 1
ATOM 2198 N N . SER A 1 313 ? -6.951 -2.546 21.735 1.00 98.69 313 SER A N 1
ATOM 2199 C CA . SER A 1 313 ? -6.433 -1.388 20.999 1.00 98.69 313 SER A CA 1
ATOM 2200 C C . SER A 1 313 ? -5.011 -1.031 21.434 1.00 98.69 313 SER A C 1
ATOM 2202 O O . SER A 1 313 ? -4.140 -0.846 20.586 1.00 98.69 313 SER A O 1
ATOM 2204 N N . LEU A 1 314 ? -4.765 -0.965 22.749 1.00 98.50 314 LEU A N 1
ATOM 2205 C CA . LEU A 1 314 ? -3.451 -0.640 23.302 1.00 98.50 314 LEU A CA 1
ATOM 2206 C C . LEU A 1 314 ? -2.423 -1.731 22.985 1.00 98.50 314 LEU A C 1
ATOM 2208 O O . LEU A 1 314 ? -1.336 -1.418 22.508 1.00 98.50 314 LEU A O 1
ATOM 2212 N N . ALA A 1 315 ? -2.772 -2.998 23.217 1.00 98.62 315 ALA A N 1
ATOM 2213 C CA . ALA A 1 315 ? -1.881 -4.127 22.974 1.00 98.62 315 ALA A CA 1
ATOM 2214 C C . ALA A 1 315 ? -1.543 -4.266 21.483 1.00 98.62 315 ALA A C 1
ATOM 2216 O O . ALA A 1 315 ? -0.375 -4.396 21.134 1.00 98.62 315 ALA A O 1
ATOM 2217 N N . ALA A 1 316 ? -2.531 -4.152 20.590 1.00 98.69 316 ALA A N 1
ATOM 2218 C CA . ALA A 1 316 ? -2.302 -4.185 19.148 1.00 98.69 316 ALA A CA 1
ATOM 2219 C C . ALA A 1 316 ? -1.409 -3.030 18.669 1.00 98.69 316 ALA A C 1
ATOM 2221 O O . ALA A 1 316 ? -0.457 -3.261 17.925 1.00 98.69 316 ALA A O 1
ATOM 2222 N N . ALA A 1 317 ? -1.671 -1.796 19.120 1.00 98.56 317 ALA A N 1
ATOM 2223 C CA . ALA A 1 317 ? -0.835 -0.644 18.783 1.00 98.56 317 ALA A CA 1
ATOM 2224 C C . ALA A 1 317 ? 0.601 -0.799 19.316 1.00 98.56 317 ALA A C 1
ATOM 2226 O O . ALA A 1 317 ? 1.552 -0.459 18.613 1.00 98.56 317 ALA A O 1
ATOM 2227 N N . ALA A 1 318 ? 0.770 -1.355 20.520 1.00 98.50 318 ALA A N 1
ATOM 2228 C CA . ALA A 1 318 ? 2.080 -1.632 21.102 1.00 98.50 318 ALA A CA 1
ATOM 2229 C C . ALA A 1 318 ? 2.847 -2.714 20.326 1.00 98.50 318 ALA A C 1
ATOM 2231 O O . ALA A 1 318 ? 4.025 -2.526 20.038 1.00 98.50 318 ALA A O 1
ATOM 2232 N N . VAL A 1 319 ? 2.192 -3.811 19.927 1.00 98.50 319 VAL A N 1
ATOM 2233 C CA . VAL A 1 319 ? 2.824 -4.863 19.111 1.00 98.50 319 VAL A CA 1
ATOM 2234 C C . VAL A 1 319 ? 3.229 -4.319 17.740 1.00 98.50 319 VAL A C 1
ATOM 2236 O O . VAL A 1 319 ? 4.351 -4.575 17.303 1.00 98.50 319 VAL A O 1
ATOM 2239 N N . LEU A 1 320 ? 2.375 -3.522 17.083 1.00 98.44 320 LEU A N 1
ATOM 2240 C CA . LEU A 1 320 ? 2.724 -2.840 15.829 1.00 98.44 320 LEU A CA 1
ATOM 2241 C C . LEU A 1 320 ? 3.941 -1.925 16.008 1.00 98.44 320 LEU A C 1
ATOM 2243 O O . LEU A 1 320 ? 4.857 -1.965 15.190 1.00 98.44 320 LEU A O 1
ATOM 2247 N N . LEU A 1 321 ? 3.978 -1.149 17.094 1.00 98.44 321 LEU A N 1
ATOM 2248 C CA . LEU A 1 321 ? 5.095 -0.268 17.423 1.00 98.44 321 LEU A CA 1
ATOM 2249 C C . LEU A 1 321 ? 6.399 -1.033 17.648 1.00 98.44 321 LEU A C 1
ATOM 2251 O O . LEU A 1 321 ? 7.405 -0.683 17.042 1.00 98.44 321 LEU A O 1
ATOM 2255 N N . VAL A 1 322 ? 6.387 -2.072 18.483 1.00 98.31 322 VAL A N 1
ATOM 2256 C CA . VAL A 1 322 ? 7.581 -2.877 18.779 1.00 98.31 322 VAL A CA 1
ATOM 2257 C C . VAL A 1 322 ? 8.090 -3.566 17.516 1.00 98.31 322 VAL A C 1
ATOM 2259 O O . VAL A 1 322 ? 9.280 -3.499 17.228 1.00 98.31 322 VAL A O 1
ATOM 2262 N N . THR A 1 323 ? 7.185 -4.152 16.728 1.00 96.88 323 THR A N 1
ATOM 2263 C CA . THR A 1 323 ? 7.522 -4.826 15.464 1.00 96.88 323 THR A CA 1
ATOM 2264 C C . THR A 1 323 ? 8.124 -3.844 14.459 1.00 96.88 323 THR A C 1
ATOM 2266 O O . THR A 1 323 ? 9.138 -4.141 13.836 1.00 96.88 323 THR A O 1
ATOM 2269 N N . ALA A 1 324 ? 7.532 -2.655 14.303 1.00 97.44 324 ALA A N 1
ATOM 2270 C CA . ALA A 1 324 ? 8.051 -1.629 13.403 1.00 97.44 324 ALA A CA 1
ATOM 2271 C C . ALA A 1 324 ? 9.388 -1.048 13.889 1.00 97.44 324 ALA A C 1
ATOM 2273 O O . ALA A 1 324 ? 10.262 -0.778 13.074 1.00 97.44 324 ALA A O 1
ATOM 2274 N N . ALA A 1 325 ? 9.561 -0.867 15.201 1.00 97.88 325 ALA A N 1
ATOM 2275 C CA . ALA A 1 325 ? 10.760 -0.282 15.798 1.00 97.88 325 ALA A CA 1
ATOM 2276 C C . ALA A 1 325 ? 11.998 -1.182 15.688 1.00 97.88 325 ALA A C 1
ATOM 2278 O O . ALA A 1 325 ? 13.113 -0.666 15.600 1.00 97.88 325 ALA A O 1
ATOM 2279 N N . SER A 1 326 ? 11.815 -2.504 15.706 1.00 97.19 326 SER A N 1
ATOM 2280 C CA . SER A 1 326 ? 12.909 -3.466 15.548 1.00 97.19 326 SER A CA 1
ATOM 2281 C C . SER A 1 326 ? 13.142 -3.894 14.097 1.00 97.19 326 SER A C 1
ATOM 2283 O O . SER A 1 326 ? 14.199 -4.437 13.789 1.00 97.19 326 SER A O 1
ATOM 2285 N N . TRP A 1 327 ? 12.196 -3.646 13.187 1.00 96.50 327 TRP A N 1
ATOM 2286 C CA . TRP A 1 327 ? 12.328 -4.003 11.774 1.00 96.50 327 TRP A CA 1
ATOM 2287 C C . TRP A 1 327 ? 13.521 -3.297 11.115 1.00 96.50 327 TRP A C 1
ATOM 2289 O O . TRP A 1 327 ? 13.698 -2.095 11.298 1.00 96.50 327 TRP A O 1
ATOM 2299 N N . TRP A 1 328 ? 14.319 -4.010 10.311 1.00 94.31 328 TRP A N 1
ATOM 2300 C CA . TRP A 1 328 ? 15.501 -3.436 9.643 1.00 94.31 328 TRP A CA 1
ATOM 2301 C C . TRP A 1 328 ? 15.180 -2.156 8.848 1.00 94.31 328 TRP A C 1
ATOM 2303 O O . TRP A 1 328 ? 15.928 -1.183 8.889 1.00 94.31 328 TRP A O 1
ATOM 2313 N N . ALA A 1 329 ? 14.016 -2.120 8.189 1.00 93.50 329 ALA A N 1
ATOM 2314 C CA . ALA A 1 329 ? 13.483 -0.950 7.498 1.00 93.50 329 ALA A CA 1
ATOM 2315 C C . ALA A 1 329 ? 12.434 -0.217 8.355 1.00 93.50 329 ALA A C 1
ATOM 2317 O O . ALA A 1 329 ? 11.340 0.090 7.874 1.00 93.50 329 ALA A O 1
ATOM 2318 N N . TRP A 1 330 ? 12.743 0.040 9.632 1.00 95.00 330 TRP A N 1
ATOM 2319 C CA . TRP A 1 330 ? 11.860 0.697 10.614 1.00 95.00 330 TRP A CA 1
ATOM 2320 C C . TRP A 1 330 ? 11.229 1.997 10.094 1.00 95.00 330 TRP A C 1
ATOM 2322 O O . TRP A 1 330 ? 10.111 2.357 10.462 1.00 95.00 330 TRP A O 1
ATOM 2332 N N . HIS A 1 331 ? 11.946 2.707 9.219 1.00 92.44 331 HIS A N 1
ATOM 2333 C CA . HIS A 1 331 ? 11.523 3.977 8.636 1.00 92.44 331 HIS A CA 1
ATOM 2334 C C . HIS A 1 331 ? 10.393 3.830 7.609 1.00 92.44 331 HIS A C 1
ATOM 2336 O O . HIS A 1 331 ? 9.733 4.820 7.298 1.00 92.44 331 HIS A O 1
ATOM 2342 N N . GLY A 1 332 ? 10.134 2.613 7.120 1.00 88.62 332 GLY A N 1
ATOM 2343 C CA . GLY A 1 332 ? 9.062 2.322 6.173 1.00 88.62 332 GLY A CA 1
ATOM 2344 C C . GLY A 1 332 ? 9.335 2.778 4.737 1.00 88.62 332 GLY A C 1
ATOM 2345 O O . GLY A 1 332 ? 8.417 2.741 3.929 1.00 88.62 332 GLY A O 1
ATOM 2346 N N . ALA A 1 333 ? 10.558 3.162 4.383 1.00 83.88 333 ALA A N 1
ATOM 2347 C CA . ALA A 1 333 ? 10.947 3.715 3.084 1.00 83.88 333 ALA A CA 1
ATOM 2348 C C . ALA A 1 333 ? 10.122 4.957 2.693 1.00 83.88 333 ALA A C 1
ATOM 2350 O O . ALA A 1 333 ? 10.038 5.909 3.468 1.00 83.88 333 ALA A O 1
ATOM 2351 N N . GLY A 1 334 ? 9.532 4.980 1.498 1.00 81.06 334 GLY A N 1
ATOM 2352 C CA . GLY A 1 334 ? 8.707 6.093 1.030 1.00 81.06 334 GLY A CA 1
ATOM 2353 C C . GLY A 1 334 ? 7.401 6.290 1.813 1.00 81.06 334 GLY A C 1
ATOM 2354 O O . GLY A 1 334 ? 6.979 5.439 2.600 1.00 81.06 334 GLY A O 1
ATOM 2355 N N . G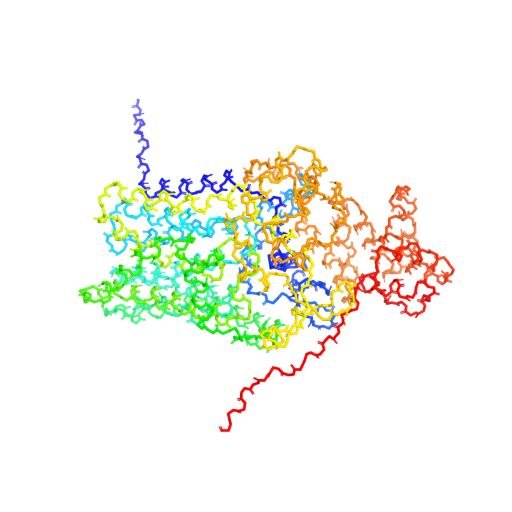LY A 1 335 ? 6.742 7.422 1.573 1.00 88.19 335 GLY A N 1
ATOM 2356 C CA . GLY A 1 335 ? 5.429 7.756 2.135 1.00 88.19 335 GLY A CA 1
ATOM 2357 C C . GLY A 1 335 ? 5.445 8.730 3.319 1.00 88.19 335 GLY A C 1
ATOM 2358 O O . GLY A 1 335 ? 6.491 9.174 3.805 1.00 88.19 335 GLY A O 1
ATOM 2359 N N . TRP A 1 336 ? 4.244 9.078 3.794 1.00 93.25 336 TRP A N 1
ATOM 2360 C CA . TRP A 1 336 ? 4.013 10.120 4.799 1.00 93.25 336 TRP A CA 1
ATOM 2361 C C . TRP A 1 336 ? 3.914 9.575 6.234 1.00 93.25 336 TRP A C 1
ATOM 2363 O O . TRP A 1 336 ? 3.127 8.668 6.516 1.00 93.25 336 TRP A O 1
ATOM 2373 N N . GLY A 1 337 ? 4.678 10.152 7.167 1.00 93.38 337 GLY A N 1
ATOM 2374 C CA . GLY A 1 337 ? 4.673 9.756 8.582 1.00 93.38 337 GLY A CA 1
ATOM 2375 C C . GLY A 1 337 ? 5.230 8.345 8.846 1.00 93.38 337 GLY A C 1
ATOM 2376 O O . GLY A 1 337 ? 5.952 7.802 8.004 1.00 93.38 337 GLY A O 1
ATOM 2377 N N . PRO A 1 338 ? 4.949 7.735 10.017 1.00 95.38 338 PRO A N 1
ATOM 2378 C CA . PRO A 1 338 ? 5.329 6.351 10.312 1.00 95.38 338 PRO A CA 1
ATOM 2379 C C . PRO A 1 338 ? 4.436 5.360 9.561 1.00 95.38 338 PRO A C 1
ATOM 2381 O O . PRO A 1 338 ? 3.485 4.825 10.130 1.00 95.38 338 PRO A O 1
ATOM 2384 N N . ARG A 1 339 ? 4.749 5.092 8.287 1.00 94.38 339 ARG A N 1
ATOM 2385 C CA . ARG A 1 339 ? 3.973 4.195 7.409 1.00 94.38 339 ARG A CA 1
ATOM 2386 C C . ARG A 1 339 ? 3.578 2.879 8.091 1.00 94.38 339 ARG A C 1
ATOM 2388 O O . ARG A 1 339 ? 2.411 2.501 8.083 1.00 94.38 339 ARG A O 1
ATOM 2395 N N . LEU A 1 340 ? 4.526 2.230 8.770 1.00 95.81 340 LEU A N 1
ATOM 2396 C CA . LEU A 1 340 ? 4.311 0.943 9.446 1.00 95.81 340 LEU A CA 1
ATOM 2397 C C . LEU A 1 340 ? 3.325 1.006 10.633 1.00 95.81 340 LEU A C 1
ATOM 2399 O O . LEU A 1 340 ? 2.838 -0.036 11.065 1.00 95.81 340 LEU A O 1
ATOM 2403 N N . LEU A 1 341 ? 3.005 2.202 11.142 1.00 97.81 341 LEU A N 1
ATOM 2404 C CA . LEU A 1 341 ? 2.037 2.430 12.225 1.00 97.81 341 LEU A CA 1
ATOM 2405 C C . LEU A 1 341 ? 0.695 2.983 11.741 1.00 97.81 341 LEU A C 1
ATOM 2407 O O . LEU A 1 341 ? -0.232 3.107 12.540 1.00 97.81 341 LEU A O 1
ATOM 2411 N N . VAL A 1 342 ? 0.548 3.267 10.445 1.00 97.31 342 VAL A N 1
ATOM 2412 C CA . VAL A 1 342 ? -0.734 3.665 9.844 1.00 97.31 342 VAL A CA 1
ATOM 2413 C C . VAL A 1 342 ? -1.867 2.686 10.192 1.00 97.31 342 VAL A C 1
ATOM 2415 O O . VAL A 1 342 ? -2.942 3.158 10.570 1.00 97.31 342 VAL A O 1
ATOM 2418 N N . PRO A 1 343 ? -1.662 1.350 10.200 1.00 98.25 343 PRO A N 1
ATOM 2419 C CA . PRO A 1 343 ? -2.714 0.410 10.594 1.00 98.25 343 PRO A CA 1
ATOM 2420 C C . PRO A 1 343 ? -3.193 0.542 12.052 1.00 98.25 343 PRO A C 1
ATOM 2422 O O . PRO A 1 343 ? -4.278 0.062 12.376 1.00 98.25 343 PRO A O 1
ATOM 2425 N N . ALA A 1 344 ? -2.433 1.209 12.932 1.00 98.44 344 ALA A N 1
ATOM 2426 C CA . ALA A 1 344 ? -2.834 1.464 14.317 1.00 98.44 344 ALA A CA 1
ATOM 2427 C C . ALA A 1 344 ? -3.800 2.655 14.458 1.00 98.44 344 ALA A C 1
ATOM 2429 O O . ALA A 1 344 ? -4.521 2.744 15.453 1.00 98.44 344 ALA A O 1
ATOM 2430 N N . VAL A 1 345 ? -3.854 3.561 13.473 1.00 98.62 345 VAL A N 1
ATOM 2431 C CA . VAL A 1 345 ? -4.719 4.755 13.490 1.00 98.62 345 VAL A CA 1
ATOM 2432 C C . VAL A 1 345 ? -6.166 4.424 13.863 1.00 98.62 345 VAL A C 1
ATOM 2434 O O . VAL A 1 345 ? -6.670 5.030 14.816 1.00 98.62 345 VAL A O 1
ATOM 2437 N N . PRO A 1 346 ? -6.854 3.471 13.196 1.00 98.69 346 PRO A N 1
ATOM 2438 C CA . PRO A 1 346 ? -8.257 3.231 13.490 1.00 98.69 346 PRO A CA 1
ATOM 2439 C C . PRO A 1 346 ? -8.508 2.601 14.863 1.00 98.69 346 PRO A C 1
ATOM 2441 O O . PRO A 1 346 ? -9.637 2.663 15.354 1.00 98.69 346 PRO A O 1
ATOM 2444 N N . LEU A 1 347 ? -7.465 2.046 15.489 1.00 98.75 347 LEU A N 1
ATOM 2445 C CA . LEU A 1 347 ? -7.489 1.505 16.846 1.00 98.75 347 LEU A CA 1
ATOM 2446 C C . LEU A 1 347 ? -7.340 2.610 17.899 1.00 98.75 347 LEU A C 1
ATOM 2448 O O . LEU A 1 347 ? -7.847 2.460 19.002 1.00 98.75 347 LEU A O 1
ATOM 2452 N N . LEU A 1 348 ? -6.668 3.720 17.569 1.00 98.69 348 LEU A N 1
ATOM 2453 C CA . LEU A 1 348 ? -6.365 4.830 18.483 1.00 98.69 348 LEU A CA 1
ATOM 2454 C C . LEU A 1 348 ? -7.373 5.988 18.383 1.00 98.69 348 LEU A C 1
ATOM 2456 O O . LEU A 1 348 ? -7.798 6.538 19.401 1.00 98.69 348 LEU A O 1
ATOM 2460 N N . ALA A 1 349 ? -7.797 6.341 17.166 1.00 98.44 349 ALA A N 1
ATOM 2461 C CA . ALA A 1 349 ? -8.736 7.431 16.896 1.00 98.44 349 ALA A CA 1
ATOM 2462 C C . ALA A 1 349 ? -10.049 7.406 17.713 1.00 98.44 349 ALA A C 1
ATOM 2464 O O . ALA A 1 349 ? -10.439 8.478 18.191 1.00 98.44 349 ALA A O 1
ATOM 2465 N N . PRO A 1 350 ? -10.737 6.259 17.936 1.00 98.25 350 PRO A N 1
ATOM 2466 C CA . PRO A 1 350 ? -11.948 6.250 18.760 1.00 98.25 350 PRO A CA 1
ATOM 2467 C C . PRO A 1 350 ? -11.692 6.729 20.193 1.00 98.25 350 PRO A C 1
ATOM 2469 O O . PRO A 1 350 ? -12.487 7.489 20.743 1.00 98.25 350 PRO A O 1
ATOM 2472 N N . TRP A 1 351 ? -10.561 6.341 20.783 1.00 97.94 351 TRP A N 1
ATOM 2473 C CA . TRP A 1 351 ? -10.203 6.689 22.159 1.00 97.94 351 TRP A CA 1
ATOM 2474 C C . TRP A 1 351 ? -9.764 8.144 22.291 1.00 97.94 351 TRP A C 1
ATOM 2476 O O . TRP A 1 351 ? -10.160 8.823 23.238 1.00 97.94 351 TRP A O 1
ATOM 2486 N N . ALA A 1 352 ? -9.028 8.657 21.301 1.00 97.25 352 ALA A N 1
ATOM 2487 C CA . ALA A 1 352 ? -8.714 10.080 21.225 1.00 97.25 352 ALA A CA 1
ATOM 2488 C C . ALA A 1 352 ? -9.988 10.935 21.204 1.00 97.25 352 ALA A C 1
ATOM 2490 O O . ALA A 1 352 ? -10.093 11.929 21.926 1.00 97.25 352 ALA A O 1
ATOM 2491 N N . ALA A 1 353 ? -10.977 10.522 20.408 1.00 95.88 353 ALA A N 1
ATOM 2492 C CA . ALA A 1 353 ? -12.235 11.238 20.274 1.00 95.88 353 ALA A CA 1
ATOM 2493 C C . ALA A 1 353 ? -13.078 11.228 21.560 1.00 95.88 353 ALA A C 1
ATOM 2495 O O . ALA A 1 353 ? -13.734 12.228 21.845 1.00 95.88 353 ALA A O 1
ATOM 2496 N N . LEU A 1 354 ? -13.035 10.151 22.356 1.00 93.81 354 LEU A N 1
ATOM 2497 C CA . LEU A 1 354 ? -13.719 10.084 23.656 1.00 93.81 354 LEU A CA 1
ATOM 2498 C C . LEU A 1 354 ? -13.198 11.143 24.632 1.00 93.81 354 LEU A C 1
ATOM 2500 O O . LEU A 1 354 ? -13.991 11.841 25.257 1.00 93.81 354 LEU A O 1
ATOM 2504 N N . VAL A 1 355 ? -11.874 11.301 24.733 1.00 93.19 355 VAL A N 1
ATOM 2505 C CA . VAL A 1 355 ? -11.271 12.333 25.593 1.00 93.19 355 VAL A CA 1
ATOM 2506 C C . VAL A 1 355 ? -11.529 13.721 25.026 1.00 93.19 355 VAL A C 1
ATOM 2508 O O . VAL A 1 355 ? -11.944 14.617 25.757 1.00 93.19 355 VAL A O 1
ATOM 2511 N N . ALA A 1 356 ? -11.339 13.899 23.718 1.00 90.75 356 ALA A N 1
ATOM 2512 C CA . ALA A 1 356 ? -11.536 15.188 23.068 1.00 90.75 356 ALA A CA 1
ATOM 2513 C C . ALA A 1 356 ? -12.993 15.680 23.141 1.00 90.75 356 ALA A C 1
ATOM 2515 O O . ALA A 1 356 ? -13.228 16.885 23.164 1.00 90.75 356 ALA A O 1
ATOM 2516 N N . ALA A 1 357 ? -13.973 14.775 23.210 1.00 84.38 357 ALA A N 1
ATOM 2517 C CA . ALA A 1 357 ? -15.380 15.124 23.395 1.00 84.38 357 ALA A CA 1
ATOM 2518 C C . ALA A 1 357 ? -15.687 15.715 24.782 1.00 84.38 357 ALA A C 1
ATOM 2520 O O . ALA A 1 357 ? -16.665 16.446 24.904 1.00 84.38 357 ALA A O 1
ATOM 2521 N N . GLY A 1 358 ? -14.864 15.425 25.796 1.00 83.88 358 GLY A N 1
ATOM 2522 C CA . GLY A 1 358 ? -14.958 16.031 27.127 1.00 83.88 358 GLY A CA 1
ATOM 2523 C C . GLY A 1 358 ? -14.233 17.375 27.256 1.00 83.88 358 GLY A C 1
ATOM 2524 O O . GLY A 1 358 ? -14.326 18.018 28.297 1.00 83.88 358 GLY A O 1
ATOM 2525 N N . LEU A 1 359 ? -13.498 17.805 26.225 1.00 88.19 359 LEU A N 1
ATOM 2526 C CA . LEU A 1 359 ? -12.860 19.120 26.193 1.00 88.19 359 LEU A CA 1
ATOM 2527 C C . LEU A 1 359 ? -13.878 20.205 25.821 1.00 88.19 359 LEU A C 1
ATOM 2529 O O . LEU A 1 359 ? -14.830 19.955 25.080 1.00 88.19 359 LEU A O 1
ATOM 2533 N N . ALA A 1 360 ? -13.617 21.440 26.257 1.00 89.31 360 ALA A N 1
ATOM 2534 C CA . ALA A 1 360 ? -14.348 22.606 25.771 1.00 89.31 360 ALA A CA 1
ATOM 2535 C C . ALA A 1 360 ? -14.234 22.747 24.236 1.00 89.31 360 ALA A C 1
ATOM 2537 O O . ALA A 1 360 ? -13.286 22.268 23.605 1.00 89.31 360 ALA A O 1
ATOM 2538 N N . ASP A 1 361 ? -15.177 23.464 23.622 1.00 87.50 361 ASP A N 1
ATOM 2539 C CA . ASP A 1 361 ? -15.277 23.550 22.160 1.00 87.50 361 ASP A CA 1
ATOM 2540 C C . ASP A 1 361 ? -14.009 24.084 21.477 1.00 87.50 361 ASP A C 1
ATOM 2542 O O . ASP A 1 361 ? -13.589 23.549 20.448 1.00 87.50 361 ASP A O 1
ATOM 2546 N N . ARG A 1 362 ? -13.373 25.120 22.043 1.00 90.44 362 ARG A N 1
ATOM 2547 C CA . ARG A 1 362 ? -12.140 25.712 21.493 1.00 90.44 362 ARG A CA 1
ATOM 2548 C C . ARG A 1 362 ? -10.976 24.707 21.442 1.00 90.44 362 ARG A C 1
ATOM 2550 O O . ARG A 1 362 ? -10.509 24.439 20.335 1.00 90.44 362 ARG A O 1
ATOM 2557 N N . PRO A 1 363 ? -10.515 24.107 22.560 1.00 88.50 363 PRO A N 1
ATOM 2558 C CA . PRO A 1 363 ? -9.415 23.141 22.523 1.00 88.50 363 PRO A CA 1
ATOM 2559 C C . PRO A 1 363 ? -9.740 21.912 21.669 1.00 88.50 363 PRO A C 1
ATOM 2561 O O . PRO A 1 363 ? -8.873 21.443 20.936 1.00 88.50 363 PRO A O 1
ATOM 2564 N N . ARG A 1 364 ? -10.994 21.436 21.663 1.00 88.75 364 ARG A N 1
ATOM 2565 C CA . ARG A 1 364 ? -11.415 20.338 20.779 1.00 88.75 364 ARG A CA 1
ATOM 2566 C C . ARG A 1 364 ? -11.201 20.672 19.300 1.00 88.75 364 ARG A C 1
ATOM 2568 O O . ARG A 1 364 ? -10.671 19.849 18.553 1.00 88.75 364 ARG A O 1
ATOM 2575 N N . ARG A 1 365 ? -11.606 21.874 18.870 1.00 89.31 365 ARG A N 1
ATOM 2576 C CA . ARG A 1 365 ? -11.406 22.352 17.491 1.00 89.31 365 ARG A CA 1
ATOM 2577 C C . ARG A 1 365 ? -9.927 22.540 17.160 1.00 89.31 365 ARG A C 1
ATOM 2579 O O . ARG A 1 365 ? -9.539 22.200 16.051 1.00 89.31 365 ARG A O 1
ATOM 2586 N N . ILE A 1 366 ? -9.114 23.015 18.106 1.00 90.19 366 ILE A N 1
ATOM 2587 C CA . ILE A 1 366 ? -7.661 23.163 17.922 1.00 90.19 366 ILE A CA 1
ATOM 2588 C C . ILE A 1 366 ? -7.008 21.798 17.697 1.00 90.19 366 ILE A C 1
ATOM 2590 O O . ILE A 1 366 ? -6.280 21.639 16.725 1.00 90.19 366 ILE A O 1
ATOM 2594 N N . VAL A 1 367 ? -7.310 20.795 18.530 1.00 89.62 367 VAL A N 1
ATOM 2595 C CA . VAL A 1 367 ? -6.766 19.435 18.366 1.00 89.62 367 VAL A CA 1
ATOM 2596 C C . VAL A 1 367 ? -7.135 18.856 17.001 1.00 89.62 367 VAL A C 1
ATOM 2598 O O . VAL A 1 367 ? -6.268 18.334 16.301 1.00 89.62 367 VAL A O 1
ATOM 2601 N N . ALA A 1 368 ? -8.406 18.967 16.604 1.00 91.94 368 ALA A N 1
ATOM 2602 C CA . ALA A 1 368 ? -8.869 18.477 15.309 1.00 91.94 368 ALA A CA 1
ATOM 2603 C C . ALA A 1 368 ? -8.209 19.231 14.142 1.00 91.94 368 ALA A C 1
ATOM 2605 O O . ALA A 1 368 ? -7.685 18.604 13.225 1.00 91.94 368 ALA A O 1
ATOM 2606 N N . GLY A 1 369 ? -8.196 20.565 14.201 1.00 94.25 369 GLY A N 1
ATOM 2607 C CA . GLY A 1 369 ? -7.627 21.429 13.170 1.00 94.25 369 GLY A CA 1
ATOM 2608 C C . GLY A 1 369 ? -6.125 21.225 12.997 1.00 94.25 369 GLY A C 1
ATOM 2609 O O . GLY A 1 369 ? -5.674 21.062 11.871 1.00 94.25 369 GLY A O 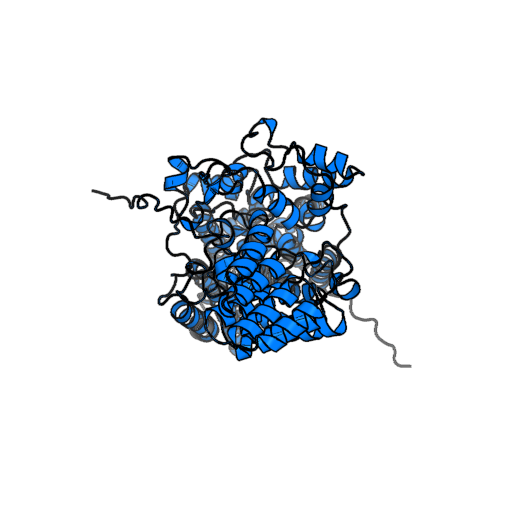1
ATOM 2610 N N . LEU A 1 370 ? -5.364 21.146 14.093 1.00 93.19 370 LEU A N 1
ATOM 2611 C CA . LEU A 1 370 ? -3.926 20.873 14.062 1.00 93.19 370 LEU A CA 1
ATOM 2612 C C . LEU A 1 370 ? -3.632 19.487 13.480 1.00 93.19 370 LEU A C 1
ATOM 2614 O O . LEU A 1 370 ? -2.777 19.358 12.610 1.00 93.19 370 LEU A O 1
ATOM 2618 N N . SER A 1 371 ? -4.370 18.463 13.919 1.00 94.69 371 SER A N 1
ATOM 2619 C CA . SER A 1 371 ? -4.196 17.092 13.422 1.00 94.69 371 SER A CA 1
ATOM 2620 C C . SER A 1 371 ? -4.449 17.000 11.911 1.00 94.69 371 SER A C 1
ATOM 2622 O O . SER A 1 371 ? -3.721 16.308 11.205 1.00 94.69 371 SER A O 1
ATOM 2624 N N . ILE A 1 372 ? -5.450 17.726 11.401 1.00 95.44 372 ILE A N 1
ATOM 2625 C CA . ILE A 1 372 ? -5.741 17.803 9.962 1.00 95.44 372 ILE A CA 1
ATOM 2626 C C . ILE A 1 372 ? -4.668 18.618 9.232 1.00 95.44 372 ILE A C 1
ATOM 2628 O O . ILE A 1 372 ? -4.138 18.157 8.227 1.00 95.44 372 ILE A O 1
ATOM 2632 N N . ALA A 1 373 ? -4.310 19.800 9.743 1.00 94.44 373 ALA A N 1
ATOM 2633 C CA . ALA A 1 373 ? -3.339 20.696 9.116 1.00 94.44 373 ALA A CA 1
ATOM 2634 C C . ALA A 1 373 ? -1.976 20.021 8.905 1.00 94.44 373 ALA A C 1
ATOM 2636 O O . ALA A 1 373 ? -1.376 20.156 7.840 1.00 94.44 373 ALA A O 1
ATOM 2637 N N . LEU A 1 374 ? -1.527 19.231 9.885 1.00 93.88 374 LEU A N 1
ATOM 2638 C CA . LEU A 1 374 ? -0.280 18.469 9.806 1.00 93.88 374 LEU A CA 1
ATOM 2639 C C . LEU A 1 374 ? -0.290 17.399 8.710 1.00 93.88 374 LEU A C 1
ATOM 2641 O O . LEU A 1 374 ? 0.776 16.984 8.280 1.00 93.88 374 LEU A O 1
ATOM 2645 N N . ASN A 1 375 ? -1.458 16.967 8.235 1.00 94.94 375 ASN A N 1
ATOM 2646 C CA . ASN A 1 375 ? -1.598 15.940 7.202 1.00 94.94 375 ASN A CA 1
ATOM 2647 C C . ASN A 1 375 ? -2.077 16.499 5.850 1.00 94.94 375 ASN A C 1
ATOM 2649 O O . ASN A 1 375 ? -2.324 15.726 4.929 1.00 94.94 375 ASN A O 1
ATOM 2653 N N . LEU A 1 376 ? -2.147 17.828 5.689 1.00 92.19 376 LEU A N 1
ATOM 2654 C CA . LEU A 1 376 ? -2.422 18.471 4.398 1.00 92.19 376 LEU A CA 1
ATOM 2655 C C . LEU A 1 376 ? -1.302 18.317 3.353 1.00 92.19 376 LEU A C 1
ATOM 2657 O O . LEU A 1 376 ? -1.644 18.096 2.193 1.00 92.19 376 LEU A O 1
ATOM 2661 N N . PRO A 1 377 ? 0.006 18.411 3.686 1.00 91.81 377 PRO A N 1
ATOM 2662 C CA . PRO A 1 377 ? 1.063 18.357 2.673 1.00 91.81 377 PRO A CA 1
ATOM 2663 C C . PRO A 1 377 ? 0.990 17.163 1.703 1.00 91.81 377 PRO A C 1
ATOM 2665 O O . PRO A 1 377 ? 1.041 17.406 0.497 1.00 91.81 377 PRO A O 1
ATOM 2668 N N . PRO A 1 378 ? 0.809 15.902 2.150 1.00 90.75 378 PRO A N 1
ATOM 2669 C CA . PRO A 1 378 ? 0.724 14.762 1.233 1.00 90.75 378 PRO A CA 1
ATOM 2670 C C . PRO A 1 378 ? -0.576 14.717 0.411 1.00 90.75 378 PRO A C 1
ATOM 2672 O O . PRO A 1 378 ? -0.644 13.973 -0.561 1.00 90.75 378 PRO A O 1
ATOM 2675 N N . LEU A 1 379 ? -1.605 15.489 0.784 1.00 89.94 379 LEU A N 1
ATOM 2676 C CA . LEU A 1 379 ? -2.831 15.645 -0.009 1.00 89.94 379 LEU A CA 1
ATOM 2677 C C . LEU A 1 379 ? -2.655 16.685 -1.127 1.00 89.94 379 LEU A C 1
ATOM 2679 O O . LEU A 1 379 ? -3.370 16.649 -2.120 1.00 89.94 379 LEU A O 1
ATOM 2683 N N . LEU A 1 380 ? -1.713 17.617 -0.974 1.00 87.25 380 LEU A N 1
ATOM 2684 C CA . LEU A 1 380 ? -1.401 18.635 -1.984 1.00 87.25 380 LEU A CA 1
ATOM 2685 C C . LEU A 1 380 ? -0.288 18.188 -2.939 1.00 87.25 380 LEU A C 1
ATOM 2687 O O . LEU A 1 380 ? -0.254 18.610 -4.092 1.00 87.25 380 LEU A O 1
ATOM 2691 N N . LEU A 1 381 ? 0.633 17.357 -2.448 1.00 88.06 381 LEU A N 1
ATOM 2692 C CA . LEU A 1 381 ? 1.760 16.822 -3.199 1.00 88.06 381 LEU A CA 1
ATOM 2693 C C . LEU A 1 381 ? 1.842 15.311 -2.979 1.00 88.06 381 LEU A C 1
ATOM 2695 O O . LEU A 1 381 ? 2.183 14.859 -1.886 1.00 88.06 381 LEU A O 1
ATOM 2699 N N . HIS A 1 382 ? 1.582 14.541 -4.037 1.00 88.31 382 HIS A N 1
ATOM 2700 C CA . HIS A 1 382 ? 1.646 13.084 -3.978 1.00 88.31 382 HIS A CA 1
ATOM 2701 C C . HIS A 1 382 ? 3.037 12.609 -3.521 1.00 88.31 382 HIS A C 1
ATOM 2703 O O . HIS A 1 382 ? 4.060 13.005 -4.090 1.00 88.31 382 HIS A O 1
ATOM 2709 N N . THR A 1 383 ? 3.095 11.724 -2.519 1.00 89.00 383 THR A N 1
ATOM 2710 C CA . THR A 1 383 ? 4.361 11.349 -1.855 1.00 89.00 383 THR A CA 1
ATOM 2711 C C . THR A 1 383 ? 5.370 10.713 -2.808 1.00 89.00 383 THR A C 1
ATOM 2713 O O . THR A 1 383 ? 6.573 10.888 -2.636 1.00 89.00 383 THR A O 1
ATOM 2716 N N . SER A 1 384 ? 4.899 10.052 -3.873 1.00 85.31 384 SER A N 1
ATOM 2717 C CA . SER A 1 384 ? 5.770 9.410 -4.866 1.00 85.31 384 SER A CA 1
ATOM 2718 C C . SER A 1 384 ? 6.775 10.364 -5.516 1.00 85.31 384 SER A C 1
ATOM 2720 O O . SER A 1 384 ? 7.820 9.907 -5.964 1.00 85.31 384 SER A O 1
ATOM 2722 N N . PHE A 1 385 ? 6.466 11.663 -5.625 1.00 86.94 385 PHE A N 1
ATOM 2723 C CA . PHE A 1 385 ? 7.400 12.642 -6.194 1.00 86.94 385 PHE A CA 1
ATOM 2724 C C . PHE A 1 385 ? 8.637 12.798 -5.311 1.00 86.94 385 PHE A C 1
ATOM 2726 O O . PHE A 1 385 ? 9.768 12.661 -5.779 1.00 86.94 385 PHE A O 1
ATOM 2733 N N . VAL A 1 386 ? 8.411 13.006 -4.013 1.00 90.62 386 VAL A N 1
ATOM 2734 C CA . VAL A 1 386 ? 9.481 13.119 -3.020 1.00 90.62 386 VAL A CA 1
ATOM 2735 C C . VAL A 1 386 ? 10.205 11.784 -2.869 1.00 90.62 386 VAL A C 1
ATOM 2737 O O . VAL A 1 386 ? 11.433 11.766 -2.848 1.00 90.62 386 VAL A O 1
ATOM 2740 N N . ASP A 1 387 ? 9.470 10.670 -2.847 1.00 88.88 387 ASP A N 1
ATOM 2741 C CA . ASP A 1 387 ? 10.052 9.327 -2.755 1.00 88.88 387 ASP A CA 1
ATOM 2742 C C . ASP A 1 387 ? 10.970 9.032 -3.954 1.00 88.88 387 ASP A C 1
ATOM 2744 O O . ASP A 1 387 ? 12.090 8.559 -3.773 1.00 88.88 387 ASP A O 1
ATOM 2748 N N . THR A 1 388 ? 10.539 9.369 -5.177 1.00 86.50 388 THR A N 1
ATOM 2749 C CA . THR A 1 388 ? 11.344 9.195 -6.400 1.00 86.50 388 THR A CA 1
ATOM 2750 C C . THR A 1 388 ? 12.579 10.087 -6.374 1.00 86.50 388 THR A C 1
ATOM 2752 O O . THR A 1 388 ? 13.671 9.638 -6.714 1.00 86.50 388 THR A O 1
ATOM 2755 N N . TYR A 1 389 ? 12.429 11.341 -5.947 1.00 89.31 389 TYR A N 1
ATOM 2756 C CA . TYR A 1 389 ? 13.545 12.272 -5.821 1.00 89.31 389 TYR A CA 1
ATOM 2757 C C . TYR A 1 389 ? 14.597 11.768 -4.820 1.00 89.31 389 TYR A C 1
ATOM 2759 O O . TYR A 1 389 ? 15.782 11.721 -5.143 1.00 89.31 389 TYR A O 1
ATOM 2767 N N . VAL A 1 390 ? 14.168 11.317 -3.637 1.00 91.19 390 VAL A N 1
ATOM 2768 C CA . VAL A 1 390 ? 15.058 10.765 -2.604 1.00 91.19 390 VAL A CA 1
ATOM 2769 C C . VAL A 1 390 ? 15.707 9.455 -3.057 1.00 91.19 390 VAL A C 1
ATOM 2771 O O . VAL A 1 390 ? 16.900 9.264 -2.836 1.00 91.19 390 VAL A O 1
ATOM 2774 N N . ALA A 1 391 ? 14.966 8.569 -3.729 1.00 87.50 391 ALA A N 1
ATOM 2775 C CA . ALA A 1 391 ? 15.497 7.303 -4.239 1.00 87.50 391 ALA A CA 1
ATOM 2776 C C . ALA A 1 391 ? 16.590 7.488 -5.309 1.00 87.50 391 ALA A C 1
ATOM 2778 O O . ALA A 1 391 ? 17.433 6.611 -5.475 1.00 87.50 391 ALA A O 1
ATOM 2779 N N . ASN A 1 392 ? 16.595 8.628 -6.009 1.00 87.06 392 ASN A N 1
ATOM 2780 C CA . ASN A 1 392 ? 17.607 8.987 -7.008 1.00 87.06 392 ASN A CA 1
ATOM 2781 C C . ASN A 1 392 ? 18.768 9.828 -6.442 1.00 87.06 392 ASN A C 1
ATOM 2783 O O . ASN A 1 392 ? 19.629 10.287 -7.199 1.00 87.06 392 ASN A O 1
ATOM 2787 N N . ALA A 1 393 ? 18.820 10.036 -5.124 1.00 91.25 393 ALA A N 1
ATOM 2788 C CA . ALA A 1 393 ? 19.990 10.611 -4.473 1.00 91.25 393 ALA A CA 1
ATOM 2789 C C . ALA A 1 393 ? 21.184 9.642 -4.510 1.00 91.25 393 ALA A C 1
ATOM 2791 O O . ALA A 1 393 ? 21.042 8.437 -4.742 1.00 91.25 393 ALA A O 1
ATOM 2792 N N . ARG A 1 394 ? 22.386 10.178 -4.286 1.00 92.19 394 ARG A N 1
ATOM 2793 C CA . ARG A 1 394 ? 23.608 9.379 -4.164 1.00 92.19 394 ARG A CA 1
ATOM 2794 C C . ARG A 1 394 ? 23.466 8.391 -3.011 1.00 92.19 394 ARG A C 1
ATOM 2796 O O . ARG A 1 394 ? 22.932 8.718 -1.949 1.00 92.19 394 ARG A O 1
ATOM 2803 N N . ARG A 1 395 ? 23.935 7.166 -3.243 1.00 92.50 395 ARG A N 1
ATOM 2804 C CA . ARG A 1 395 ? 23.824 6.074 -2.277 1.00 92.50 395 ARG A CA 1
ATOM 2805 C C . ARG A 1 395 ? 24.987 6.134 -1.284 1.00 92.50 395 ARG A C 1
ATOM 2807 O O . ARG A 1 395 ? 26.139 6.158 -1.723 1.00 92.50 395 ARG A O 1
ATOM 2814 N N . PRO A 1 396 ? 24.725 6.141 0.034 1.00 92.62 396 PRO A N 1
ATOM 2815 C CA . PRO A 1 396 ? 25.784 6.087 1.032 1.00 92.62 396 PRO A CA 1
ATOM 2816 C C . PRO A 1 396 ? 26.502 4.738 0.995 1.00 92.62 396 PRO A C 1
ATOM 2818 O O . PRO A 1 396 ? 25.874 3.689 0.828 1.00 92.62 396 PRO A O 1
ATOM 2821 N N . ALA A 1 397 ? 27.815 4.773 1.218 1.00 91.88 397 ALA A N 1
ATOM 2822 C CA . ALA A 1 397 ? 28.624 3.569 1.353 1.00 91.88 397 ALA A CA 1
ATOM 2823 C C . ALA A 1 397 ? 28.137 2.692 2.520 1.00 91.88 397 ALA A C 1
ATOM 2825 O O . ALA A 1 397 ? 27.688 3.192 3.559 1.00 91.88 397 ALA A O 1
ATOM 2826 N N . LEU A 1 398 ? 28.256 1.375 2.353 1.00 93.44 398 LEU A N 1
ATOM 2827 C CA . LEU A 1 398 ? 27.975 0.416 3.412 1.00 93.44 398 LEU A CA 1
ATOM 2828 C C . LEU A 1 398 ? 28.992 0.589 4.553 1.00 93.44 398 LEU A C 1
ATOM 2830 O O . LEU A 1 398 ? 30.195 0.438 4.360 1.00 93.44 398 LEU A O 1
ATOM 2834 N N . THR A 1 399 ? 28.510 0.919 5.752 1.00 91.75 399 THR A N 1
ATOM 2835 C CA . THR A 1 399 ? 29.351 1.022 6.959 1.00 91.75 399 THR A CA 1
ATOM 2836 C C . THR A 1 399 ? 29.253 -0.260 7.793 1.00 91.75 399 THR A C 1
ATOM 2838 O O . THR A 1 399 ? 28.211 -0.916 7.736 1.00 91.75 399 THR A O 1
ATOM 2841 N N . PRO A 1 400 ? 30.231 -0.574 8.669 1.00 90.75 400 PRO A N 1
ATOM 2842 C CA . PRO A 1 400 ? 30.165 -1.759 9.539 1.00 90.75 400 PRO A CA 1
ATOM 2843 C C . PRO A 1 400 ? 28.925 -1.803 10.446 1.00 90.75 400 PRO A C 1
ATOM 2845 O O . PRO A 1 400 ? 28.463 -2.864 10.862 1.00 90.75 400 PRO A O 1
ATOM 2848 N N . ARG A 1 401 ? 28.367 -0.632 10.781 1.00 88.56 401 ARG A N 1
ATOM 2849 C CA . ARG A 1 401 ? 27.102 -0.536 11.520 1.00 88.56 401 ARG A CA 1
ATOM 2850 C C . ARG A 1 401 ? 25.917 -0.951 10.650 1.00 88.56 401 ARG A C 1
ATOM 2852 O O . ARG A 1 401 ? 25.048 -1.669 11.131 1.00 88.56 401 ARG A O 1
ATOM 2859 N N . LEU A 1 402 ? 25.867 -0.459 9.413 1.00 89.94 402 LEU A N 1
ATOM 2860 C CA . LEU A 1 402 ? 24.777 -0.730 8.476 1.00 89.94 402 LEU A CA 1
ATOM 2861 C C . LEU A 1 402 ? 24.802 -2.178 7.991 1.00 89.94 402 LEU A C 1
ATOM 2863 O O . LEU A 1 402 ? 23.743 -2.777 7.883 1.00 89.94 402 LEU A O 1
ATOM 2867 N N . GLU A 1 403 ? 25.981 -2.763 7.808 1.00 90.06 403 GLU A N 1
ATOM 2868 C CA . GLU A 1 403 ? 26.157 -4.175 7.451 1.00 90.06 403 GLU A CA 1
ATOM 2869 C C . GLU A 1 403 ? 25.475 -5.129 8.446 1.00 90.06 403 GLU A C 1
ATOM 2871 O O . GLU A 1 403 ? 24.830 -6.090 8.046 1.00 90.06 403 GLU A O 1
ATOM 2876 N N . LYS A 1 404 ? 25.518 -4.823 9.750 1.00 89.31 404 LYS A N 1
ATOM 2877 C CA . LYS A 1 404 ? 24.829 -5.622 10.782 1.00 89.31 404 LYS A CA 1
ATOM 2878 C C . LYS A 1 404 ? 23.311 -5.433 10.801 1.00 89.31 404 LYS A C 1
ATOM 2880 O O . LYS A 1 404 ? 22.603 -6.225 11.418 1.00 89.31 404 LYS A O 1
ATOM 2885 N N . GLN A 1 405 ? 22.816 -4.341 10.222 1.00 89.94 405 GLN A N 1
ATOM 2886 C CA . GLN A 1 405 ? 21.415 -3.931 10.322 1.00 89.94 405 GLN A CA 1
ATOM 2887 C C . GLN A 1 405 ? 20.642 -4.191 9.033 1.00 89.94 405 GLN A C 1
ATOM 2889 O O . GLN A 1 405 ? 19.447 -4.455 9.099 1.00 89.94 405 GLN A O 1
ATOM 2894 N N . ILE A 1 406 ? 21.295 -4.116 7.878 1.00 91.12 406 ILE A N 1
ATOM 2895 C CA . ILE A 1 406 ? 20.652 -4.115 6.569 1.00 91.12 406 ILE A CA 1
ATOM 2896 C C . ILE A 1 406 ? 20.842 -5.483 5.904 1.00 91.12 406 ILE A C 1
ATOM 2898 O O . ILE A 1 406 ? 21.969 -5.966 5.815 1.00 91.12 406 ILE A O 1
ATOM 2902 N N . PRO A 1 407 ? 19.758 -6.118 5.431 1.00 90.62 407 PRO A N 1
ATOM 2903 C CA . PRO A 1 407 ? 19.829 -7.410 4.765 1.00 90.62 407 PRO A CA 1
ATOM 2904 C C . PRO A 1 407 ? 20.479 -7.301 3.381 1.00 90.62 407 PRO A C 1
ATOM 2906 O O . PRO A 1 407 ? 20.406 -6.258 2.730 1.00 90.62 407 PRO A O 1
ATOM 2909 N N . ALA A 1 408 ? 21.026 -8.422 2.898 1.00 86.12 408 ALA A N 1
ATOM 2910 C CA . ALA A 1 408 ? 21.703 -8.541 1.600 1.00 86.12 408 ALA A CA 1
ATOM 2911 C C . ALA A 1 408 ? 20.911 -7.929 0.437 1.00 86.12 408 ALA A C 1
ATOM 2913 O O . ALA A 1 408 ? 21.452 -7.188 -0.373 1.00 86.12 408 ALA A O 1
ATOM 2914 N N . ILE A 1 409 ? 19.601 -8.188 0.409 1.00 83.19 409 ILE A N 1
ATOM 2915 C CA . ILE A 1 409 ? 18.679 -7.740 -0.644 1.00 83.19 409 ILE A CA 1
ATOM 2916 C C . ILE A 1 409 ? 18.571 -6.213 -0.772 1.00 83.19 409 ILE A C 1
ATOM 2918 O O . ILE A 1 409 ? 18.076 -5.708 -1.773 1.00 83.19 409 ILE A O 1
ATOM 2922 N N . ALA A 1 410 ? 18.992 -5.463 0.246 1.00 87.06 410 ALA A N 1
ATOM 2923 C CA . ALA A 1 410 ? 18.988 -4.006 0.237 1.00 87.06 410 ALA A CA 1
ATOM 2924 C C . ALA A 1 410 ? 20.385 -3.408 -0.001 1.00 87.06 410 ALA A C 1
ATOM 2926 O O . ALA A 1 410 ? 20.534 -2.189 0.064 1.00 87.06 410 ALA A O 1
ATOM 2927 N N . ILE A 1 411 ? 21.400 -4.234 -0.259 1.00 89.38 411 ILE A N 1
ATOM 2928 C CA . ILE A 1 411 ? 22.761 -3.796 -0.561 1.00 89.38 411 ILE A CA 1
ATOM 2929 C C . ILE A 1 411 ? 22.957 -3.868 -2.075 1.00 89.38 411 ILE A C 1
ATOM 2931 O O . ILE A 1 411 ? 22.822 -4.923 -2.682 1.00 89.38 411 ILE A O 1
ATOM 2935 N N . GLU A 1 412 ? 23.292 -2.736 -2.686 1.00 85.31 412 GLU A N 1
ATOM 2936 C CA . GLU A 1 412 ? 23.531 -2.627 -4.130 1.00 85.31 412 GLU A CA 1
ATOM 2937 C C . GLU A 1 412 ? 24.806 -1.808 -4.372 1.00 85.31 412 GLU A C 1
ATOM 2939 O O . GLU A 1 412 ? 25.151 -0.964 -3.536 1.00 85.31 412 GLU A O 1
ATOM 2944 N N . PRO A 1 413 ? 25.524 -2.008 -5.488 1.00 83.19 413 PRO A N 1
ATOM 2945 C CA . PRO A 1 413 ? 26.661 -1.163 -5.830 1.00 83.19 413 PRO A CA 1
ATOM 2946 C C . PRO A 1 413 ? 26.228 0.297 -6.058 1.00 83.19 413 PRO A C 1
ATOM 2948 O O . PRO A 1 413 ? 25.152 0.571 -6.591 1.00 83.19 413 PRO A O 1
ATOM 2951 N N . ASN A 1 414 ? 27.064 1.248 -5.641 1.00 85.69 414 ASN A N 1
ATOM 2952 C CA . ASN A 1 414 ? 26.927 2.658 -6.007 1.00 85.69 414 ASN A CA 1
ATOM 2953 C C . ASN A 1 414 ? 27.531 2.938 -7.398 1.00 85.69 414 ASN A C 1
ATOM 2955 O O . ASN A 1 414 ? 27.977 2.029 -8.096 1.00 85.69 414 ASN A O 1
ATOM 2959 N N . ASP A 1 415 ? 27.596 4.219 -7.770 1.00 79.19 415 ASP A N 1
ATOM 2960 C CA . ASP A 1 415 ? 28.133 4.695 -9.057 1.00 79.19 415 ASP A CA 1
ATOM 2961 C C . ASP A 1 415 ? 29.613 4.332 -9.280 1.00 79.19 415 ASP A C 1
ATOM 2963 O O . ASP A 1 415 ? 30.079 4.288 -10.413 1.00 79.19 415 ASP A O 1
ATOM 2967 N N . GLU A 1 416 ? 30.345 4.035 -8.204 1.00 83.38 416 GLU A N 1
ATOM 2968 C CA . GLU A 1 416 ? 31.750 3.611 -8.217 1.00 83.38 416 GLU A CA 1
ATOM 2969 C C . GLU A 1 416 ? 31.899 2.079 -8.129 1.00 83.38 416 GLU A C 1
ATOM 2971 O O . GLU A 1 416 ? 33.007 1.572 -7.957 1.00 83.38 416 GLU A O 1
ATOM 2976 N N . GLY A 1 417 ? 30.794 1.327 -8.177 1.00 82.19 417 GLY A N 1
ATOM 2977 C CA . GLY A 1 417 ? 30.781 -0.131 -8.030 1.00 82.19 417 GLY A CA 1
ATOM 2978 C C . GLY A 1 417 ? 30.966 -0.636 -6.592 1.00 82.19 417 GLY A C 1
ATOM 2979 O O . GLY A 1 417 ? 31.116 -1.837 -6.380 1.00 82.19 417 GLY A O 1
ATOM 2980 N N . ARG A 1 418 ? 30.958 0.246 -5.584 1.00 88.50 418 ARG A N 1
ATOM 2981 C CA . ARG A 1 418 ? 31.173 -0.113 -4.170 1.00 88.50 418 ARG A CA 1
ATOM 2982 C C . ARG A 1 418 ? 29.855 -0.479 -3.476 1.00 88.50 418 ARG A C 1
ATOM 2984 O O . ARG A 1 418 ? 28.853 0.185 -3.742 1.00 88.50 418 ARG A O 1
ATOM 2991 N N . PRO A 1 419 ? 29.833 -1.448 -2.538 1.00 91.69 419 PRO A N 1
ATOM 2992 C CA . PRO A 1 419 ? 28.630 -1.782 -1.776 1.00 91.69 419 PRO A CA 1
ATOM 2993 C C . PRO A 1 419 ? 28.019 -0.563 -1.073 1.00 91.69 419 PRO A C 1
ATOM 2995 O O . PRO A 1 419 ? 28.700 0.192 -0.371 1.00 91.69 419 PRO A O 1
ATOM 2998 N N . SER A 1 420 ? 26.717 -0.372 -1.256 1.00 93.12 420 SER A N 1
ATOM 2999 C CA . SER A 1 420 ? 25.979 0.795 -0.781 1.00 93.12 420 SER A CA 1
ATOM 3000 C C . SER A 1 420 ? 24.568 0.422 -0.350 1.00 93.12 420 SER A C 1
ATOM 3002 O O . SER A 1 420 ? 24.074 -0.665 -0.652 1.00 93.12 420 SER A O 1
ATOM 3004 N N . VAL A 1 421 ? 23.898 1.339 0.343 1.00 93.00 421 VAL A N 1
ATOM 3005 C CA . VAL A 1 421 ? 22.512 1.146 0.787 1.00 93.00 421 VAL A CA 1
ATOM 3006 C C . VAL A 1 421 ? 21.604 2.243 0.233 1.00 93.00 421 VAL A C 1
ATOM 3008 O O . VAL A 1 421 ? 22.097 3.279 -0.211 1.00 93.00 421 VAL A O 1
ATOM 3011 N N . PRO A 1 422 ? 20.279 2.049 0.228 1.00 91.38 422 PRO A N 1
ATOM 3012 C CA . PRO A 1 422 ? 19.333 3.087 -0.147 1.00 91.38 422 PRO A CA 1
ATOM 3013 C C . PRO A 1 422 ? 19.501 4.379 0.686 1.00 91.38 422 PRO A C 1
ATOM 3015 O O . PRO A 1 422 ? 19.749 4.299 1.894 1.00 91.38 422 PRO A O 1
ATOM 3018 N N . PRO A 1 423 ? 19.359 5.581 0.085 1.00 92.88 423 PRO A N 1
ATOM 3019 C CA . PRO A 1 423 ? 19.562 6.854 0.789 1.00 92.88 423 PRO A CA 1
ATOM 3020 C C . PRO A 1 423 ? 18.649 7.058 2.008 1.00 92.88 423 PRO A C 1
ATOM 3022 O O . PRO A 1 423 ? 19.044 7.679 2.998 1.00 92.88 423 PRO A O 1
ATOM 3025 N N . ASP A 1 424 ? 17.432 6.516 1.963 1.00 91.56 424 ASP A N 1
ATOM 3026 C CA . ASP A 1 424 ? 16.429 6.590 3.029 1.00 91.56 424 ASP A CA 1
ATOM 3027 C C . ASP A 1 424 ? 16.884 5.921 4.336 1.00 91.56 424 ASP A C 1
ATOM 3029 O O . ASP A 1 424 ? 16.536 6.415 5.408 1.00 91.56 424 ASP A O 1
ATOM 3033 N N . GLN A 1 425 ? 17.748 4.900 4.274 1.00 92.25 425 GLN A N 1
ATOM 3034 C CA . GLN A 1 425 ? 18.354 4.262 5.453 1.00 92.25 425 GLN A CA 1
ATOM 3035 C C . GLN A 1 425 ? 19.093 5.258 6.345 1.00 92.25 425 GLN A C 1
ATOM 3037 O O . GLN A 1 425 ? 19.162 5.098 7.564 1.00 92.25 425 GLN A O 1
ATOM 3042 N N . VAL A 1 426 ? 19.627 6.315 5.736 1.00 93.75 426 VAL A N 1
ATOM 3043 C CA . VAL A 1 426 ? 20.384 7.338 6.440 1.00 93.75 426 VAL A CA 1
ATOM 3044 C C . VAL A 1 426 ? 19.578 8.629 6.569 1.00 93.75 426 VAL A C 1
ATOM 3046 O O . VAL A 1 426 ? 19.499 9.183 7.668 1.00 93.75 426 VAL A O 1
ATOM 3049 N N . LEU A 1 427 ? 18.912 9.086 5.503 1.00 94.69 427 LEU A N 1
ATOM 3050 C CA . LEU A 1 427 ? 18.083 10.299 5.525 1.00 94.69 427 LEU A CA 1
ATOM 3051 C C . LEU A 1 427 ? 16.924 10.203 6.523 1.00 94.69 427 LEU A C 1
ATOM 3053 O O . LEU A 1 427 ? 16.589 11.206 7.151 1.00 94.69 427 LEU A O 1
ATOM 3057 N N . ALA A 1 428 ? 16.379 9.010 6.787 1.00 93.31 428 ALA A N 1
ATOM 3058 C CA . ALA A 1 428 ? 15.362 8.820 7.823 1.00 93.31 428 ALA A CA 1
ATOM 3059 C C . ALA A 1 428 ? 15.842 9.203 9.236 1.00 93.31 428 ALA A C 1
ATOM 3061 O O . ALA A 1 428 ? 15.016 9.412 10.125 1.00 93.31 428 ALA A O 1
ATOM 3062 N N . THR A 1 429 ? 17.153 9.355 9.445 1.00 92.75 429 THR A N 1
ATOM 3063 C CA . THR A 1 429 ? 17.749 9.807 10.710 1.00 92.75 429 THR A CA 1
ATOM 3064 C C . THR A 1 429 ? 18.123 11.293 10.734 1.00 92.75 429 THR A C 1
ATOM 3066 O O . THR A 1 429 ? 18.456 11.809 11.799 1.00 92.75 429 THR A O 1
ATOM 3069 N N . VAL A 1 430 ? 18.045 11.993 9.597 1.00 94.75 430 VAL A N 1
ATOM 3070 C CA . VAL A 1 430 ? 18.464 13.392 9.441 1.00 94.75 430 VAL A CA 1
ATOM 3071 C C . VAL A 1 430 ? 17.246 14.315 9.587 1.00 94.75 430 VAL A C 1
ATOM 3073 O O . VAL A 1 430 ? 16.364 14.265 8.732 1.00 94.75 430 VAL A O 1
ATOM 3076 N N . PRO A 1 431 ? 17.173 15.203 10.601 1.00 93.94 431 PRO A N 1
ATOM 3077 C CA . PRO A 1 431 ? 16.004 16.071 10.801 1.00 93.94 431 PRO A CA 1
ATOM 3078 C C . PRO A 1 431 ? 15.693 17.002 9.620 1.00 93.94 431 PRO A C 1
ATOM 3080 O O . PRO A 1 431 ? 14.535 17.258 9.319 1.00 93.94 431 PRO A O 1
ATOM 3083 N N . ALA A 1 432 ? 16.717 17.470 8.899 1.00 95.25 432 ALA A N 1
ATOM 3084 C CA . ALA A 1 432 ? 16.532 18.289 7.696 1.00 95.25 432 ALA A CA 1
ATOM 3085 C C . ALA A 1 432 ? 15.893 17.515 6.523 1.00 95.25 432 ALA A C 1
ATOM 3087 O O . ALA A 1 432 ? 15.396 18.123 5.583 1.00 95.25 432 ALA A O 1
ATOM 3088 N N . ALA A 1 433 ? 15.880 16.181 6.583 1.00 94.50 433 ALA A N 1
ATOM 3089 C CA . ALA A 1 433 ? 15.196 15.319 5.626 1.00 94.50 433 ALA A CA 1
ATOM 3090 C C . ALA A 1 433 ? 13.800 14.879 6.114 1.00 94.50 433 ALA A C 1
ATOM 3092 O O . ALA A 1 433 ? 13.186 13.994 5.519 1.00 94.50 433 ALA A O 1
ATOM 3093 N N . ALA A 1 434 ? 13.276 15.475 7.193 1.00 93.56 434 ALA A N 1
ATOM 3094 C CA . ALA A 1 434 ? 11.949 15.145 7.691 1.00 93.56 434 ALA A CA 1
ATOM 3095 C C . ALA A 1 434 ? 10.858 15.444 6.642 1.00 93.56 434 ALA A C 1
ATOM 3097 O O . ALA A 1 434 ? 10.924 16.484 5.978 1.00 93.56 434 ALA A O 1
ATOM 3098 N N . PRO A 1 435 ? 9.794 14.624 6.530 1.00 93.25 435 PRO A N 1
ATOM 3099 C CA . PRO A 1 435 ? 8.733 14.847 5.545 1.00 93.25 435 PRO A CA 1
ATOM 3100 C C . PRO A 1 435 ? 8.094 16.242 5.618 1.00 93.25 435 PRO A C 1
ATOM 3102 O O . PRO A 1 435 ? 7.824 16.839 4.578 1.00 93.25 435 PRO A O 1
ATOM 3105 N N . HIS A 1 436 ? 7.933 16.791 6.827 1.00 91.75 436 HIS A N 1
ATOM 3106 C CA . HIS A 1 436 ? 7.374 18.127 7.067 1.00 91.75 436 HIS A CA 1
ATOM 3107 C C . HIS A 1 436 ? 8.307 19.281 6.653 1.00 91.75 436 HIS A C 1
ATOM 3109 O O . HIS A 1 436 ? 7.854 20.416 6.560 1.00 91.75 436 HIS A O 1
ATOM 3115 N N . VAL A 1 437 ? 9.586 19.003 6.385 1.00 93.94 437 VAL A N 1
ATOM 3116 C CA . VAL A 1 437 ? 10.548 19.956 5.806 1.00 93.94 437 VAL A CA 1
ATOM 3117 C C . VAL A 1 437 ? 10.625 19.759 4.295 1.00 93.94 437 VAL A C 1
ATOM 3119 O O . VAL A 1 437 ? 10.506 20.710 3.523 1.00 93.94 437 VAL A O 1
ATOM 3122 N N . VAL A 1 438 ? 10.787 18.507 3.864 1.00 94.31 438 VAL A N 1
ATOM 3123 C CA . VAL A 1 438 ? 11.080 18.174 2.468 1.00 94.31 438 VAL A CA 1
ATOM 3124 C C . VAL A 1 438 ? 9.872 18.376 1.560 1.00 94.31 438 VAL A C 1
ATOM 3126 O O . VAL A 1 438 ? 10.052 18.890 0.464 1.00 94.31 438 VAL A O 1
ATOM 3129 N N . HIS A 1 439 ? 8.649 18.037 1.985 1.00 93.56 439 HIS A N 1
ATOM 3130 C CA . HIS A 1 439 ? 7.472 18.205 1.119 1.00 93.56 439 HIS A CA 1
ATOM 3131 C C . HIS A 1 439 ? 7.175 19.687 0.828 1.00 93.56 439 HIS A C 1
ATOM 3133 O O . HIS A 1 439 ? 7.043 20.024 -0.349 1.00 93.56 439 HIS A O 1
ATOM 3139 N N . PRO A 1 440 ? 7.137 20.601 1.825 1.00 93.12 440 PRO A N 1
ATOM 3140 C CA . PRO A 1 440 ? 6.985 22.029 1.543 1.00 93.12 440 PRO A CA 1
ATOM 3141 C C . PRO A 1 440 ? 8.130 22.608 0.709 1.00 93.12 440 PRO A C 1
ATOM 3143 O O . PRO A 1 440 ? 7.875 23.390 -0.204 1.00 93.12 440 PRO A O 1
ATOM 3146 N N . TRP A 1 441 ? 9.381 22.209 0.976 1.00 95.06 441 TRP A N 1
ATOM 3147 C CA . TRP A 1 441 ? 10.529 22.632 0.166 1.00 95.06 441 TRP A CA 1
ATOM 3148 C C . TRP A 1 441 ? 10.402 22.167 -1.288 1.00 95.06 441 TRP A C 1
ATOM 3150 O O . TRP A 1 441 ? 10.585 22.965 -2.204 1.00 95.06 441 TRP A O 1
ATOM 3160 N N . TYR A 1 442 ? 10.048 20.901 -1.503 1.00 94.50 442 TYR A N 1
ATOM 3161 C CA . TYR A 1 442 ? 9.900 20.318 -2.831 1.00 94.50 442 TYR A CA 1
ATOM 3162 C C . TYR A 1 442 ? 8.762 20.994 -3.598 1.00 94.50 442 TYR A C 1
ATOM 3164 O O . TYR A 1 442 ? 8.933 21.405 -4.743 1.00 94.50 442 TYR A O 1
ATOM 3172 N N . PHE A 1 443 ? 7.620 21.199 -2.938 1.00 92.75 443 PHE A N 1
ATOM 3173 C CA . PHE A 1 443 ? 6.509 21.961 -3.495 1.00 92.75 443 PHE A CA 1
ATOM 3174 C C . PHE A 1 443 ? 6.948 23.385 -3.872 1.00 92.75 443 PHE A C 1
ATOM 3176 O O . PHE A 1 443 ? 6.736 23.820 -4.999 1.00 92.75 443 PHE A O 1
ATOM 3183 N N . ALA A 1 444 ? 7.660 24.097 -2.996 1.00 93.44 444 ALA A N 1
ATOM 3184 C CA . ALA A 1 444 ? 8.204 25.412 -3.325 1.00 93.44 444 ALA A CA 1
ATOM 3185 C C . ALA A 1 444 ? 9.208 25.359 -4.493 1.00 93.44 444 ALA A C 1
ATOM 3187 O O . ALA A 1 444 ? 9.247 26.282 -5.307 1.00 93.44 444 ALA A O 1
ATOM 3188 N N . ALA A 1 445 ? 10.003 24.293 -4.616 1.00 92.81 445 ALA A N 1
ATOM 3189 C CA . ALA A 1 445 ? 10.931 24.107 -5.728 1.00 92.81 445 ALA A CA 1
ATOM 3190 C C . ALA A 1 445 ? 10.198 24.002 -7.071 1.00 92.81 445 ALA A C 1
ATOM 3192 O O . ALA A 1 445 ? 10.582 24.691 -8.013 1.00 92.81 445 ALA A O 1
ATOM 3193 N N . THR A 1 446 ? 9.097 23.247 -7.128 1.00 90.69 446 THR A N 1
ATOM 3194 C CA . THR A 1 446 ? 8.272 23.099 -8.344 1.00 90.69 446 THR A CA 1
ATOM 3195 C C . THR A 1 446 ? 7.648 24.425 -8.811 1.00 90.69 446 THR A C 1
ATOM 3197 O O . THR A 1 446 ? 7.404 24.615 -9.998 1.00 90.69 446 THR A O 1
ATOM 3200 N N . LEU A 1 447 ? 7.449 25.389 -7.902 1.00 92.19 447 LEU A N 1
ATOM 3201 C CA . LEU A 1 447 ? 6.883 26.714 -8.193 1.00 92.19 447 LEU A CA 1
ATOM 3202 C C . LEU A 1 447 ? 7.907 27.740 -8.714 1.00 92.19 447 LEU A C 1
ATOM 3204 O O . LEU A 1 447 ? 7.580 28.915 -8.868 1.00 92.19 447 LEU A O 1
ATOM 3208 N N . ALA A 1 448 ? 9.155 27.344 -8.979 1.00 87.94 448 ALA A N 1
ATOM 3209 C CA . ALA A 1 448 ? 10.218 28.268 -9.388 1.00 87.94 448 ALA A CA 1
ATOM 3210 C C . ALA A 1 448 ? 10.074 28.838 -10.818 1.00 87.94 448 ALA A C 1
ATOM 3212 O O . ALA A 1 448 ? 10.845 29.716 -11.213 1.00 87.94 448 ALA A O 1
ATOM 3213 N N . GLY A 1 449 ? 9.084 28.371 -11.584 1.00 82.25 449 GLY A N 1
ATOM 3214 C CA . GLY A 1 449 ? 8.711 28.904 -12.894 1.00 82.25 449 GLY A CA 1
ATOM 3215 C C . GLY A 1 449 ? 9.374 28.171 -14.058 1.00 82.25 449 GLY A C 1
ATOM 3216 O O . GLY A 1 449 ? 8.683 27.477 -14.796 1.00 82.25 449 GLY A O 1
ATOM 3217 N N . THR A 1 450 ? 10.692 28.319 -14.237 1.00 88.69 450 THR A N 1
ATOM 3218 C CA . THR A 1 450 ? 11.419 27.706 -15.369 1.00 88.69 450 THR A CA 1
ATOM 3219 C C . THR A 1 450 ? 12.111 26.396 -14.972 1.00 88.69 450 THR A C 1
ATOM 3221 O O . THR A 1 450 ? 12.563 26.290 -13.826 1.00 88.69 450 THR A O 1
ATOM 3224 N N . PRO A 1 451 ? 12.260 25.421 -15.894 1.00 88.75 451 PRO A N 1
ATOM 3225 C CA . PRO A 1 451 ? 12.973 24.169 -15.631 1.00 88.75 451 PRO A CA 1
ATOM 3226 C C . PRO A 1 451 ? 14.376 24.362 -15.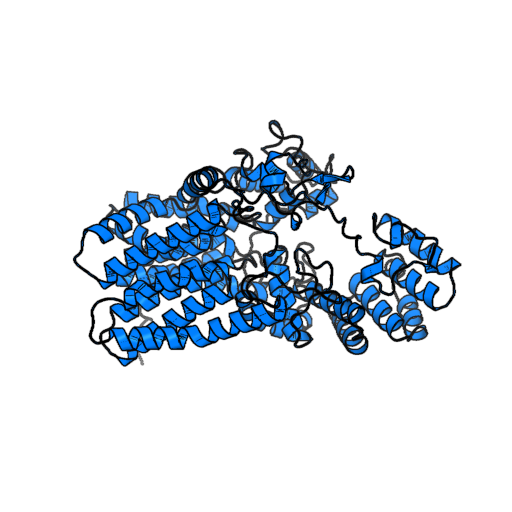032 1.00 88.75 451 PRO A C 1
ATOM 3228 O O . PRO A 1 451 ? 14.719 23.675 -14.075 1.00 88.75 451 PRO A O 1
ATOM 3231 N N . ASP A 1 452 ? 15.134 25.368 -15.481 1.00 91.38 452 ASP A N 1
ATOM 3232 C CA . ASP A 1 452 ? 16.460 25.693 -14.924 1.00 91.38 452 ASP A CA 1
ATOM 3233 C C . ASP A 1 452 ? 16.405 26.135 -13.459 1.00 91.38 452 ASP A C 1
ATOM 3235 O O . ASP A 1 452 ? 17.238 25.749 -12.639 1.00 91.38 452 ASP A O 1
ATOM 3239 N N . LYS A 1 453 ? 15.401 26.941 -13.090 1.00 92.31 453 LYS A N 1
ATOM 3240 C CA . LYS A 1 453 ? 15.222 27.382 -11.700 1.00 92.31 453 LYS A CA 1
ATOM 3241 C C . LYS A 1 453 ? 14.783 26.225 -10.809 1.00 92.31 453 LYS A C 1
ATOM 3243 O O . LYS A 1 453 ? 15.203 26.162 -9.653 1.00 92.31 453 LYS A O 1
ATOM 3248 N N . VAL A 1 454 ? 13.963 25.311 -11.334 1.00 91.88 454 VAL A N 1
ATOM 3249 C CA . VAL A 1 454 ? 13.593 24.072 -10.638 1.00 91.88 454 VAL A CA 1
ATOM 3250 C C . VAL A 1 454 ? 14.841 23.208 -10.436 1.00 91.88 454 VAL A C 1
ATOM 3252 O O . VAL A 1 454 ? 15.147 22.856 -9.300 1.00 91.88 454 VAL A O 1
ATOM 3255 N N . ALA A 1 455 ? 15.617 22.957 -11.493 1.00 91.31 455 ALA A N 1
ATOM 3256 C CA . ALA A 1 455 ? 16.884 22.226 -11.460 1.00 91.31 455 ALA A CA 1
ATOM 3257 C C . ALA A 1 455 ? 17.874 22.807 -10.434 1.00 91.31 455 ALA A C 1
ATOM 3259 O O . ALA A 1 455 ? 18.431 22.073 -9.613 1.00 91.31 455 ALA A O 1
ATOM 3260 N N . ALA A 1 456 ? 18.043 24.132 -10.415 1.00 92.31 456 ALA A N 1
ATOM 3261 C CA . ALA A 1 456 ? 18.907 24.819 -9.460 1.00 92.31 456 ALA A CA 1
ATOM 3262 C C . ALA A 1 456 ? 18.445 24.617 -8.008 1.00 92.31 456 ALA A C 1
ATOM 3264 O O . ALA A 1 456 ? 19.269 24.358 -7.130 1.00 92.31 456 ALA A O 1
ATOM 3265 N N . ARG A 1 457 ? 17.131 24.676 -7.744 1.00 92.31 457 ARG A N 1
ATOM 3266 C CA . ARG A 1 457 ? 16.585 24.404 -6.405 1.00 92.31 457 ARG A CA 1
ATOM 3267 C C . ARG A 1 457 ? 16.758 22.942 -6.010 1.00 92.31 457 ARG A C 1
ATOM 3269 O O . ARG A 1 457 ? 17.220 22.681 -4.904 1.00 92.31 457 ARG A O 1
ATOM 3276 N N . LEU A 1 458 ? 16.444 22.004 -6.903 1.00 92.06 458 LEU A N 1
ATOM 3277 C CA . LEU A 1 458 ? 16.597 20.568 -6.653 1.00 92.06 458 LEU A CA 1
ATOM 3278 C C . LEU A 1 458 ? 18.059 20.159 -6.446 1.00 92.06 458 LEU A C 1
ATOM 3280 O O . LEU A 1 458 ? 18.323 19.209 -5.725 1.00 92.06 458 LEU A O 1
ATOM 3284 N N . SER A 1 459 ? 19.024 20.888 -7.006 1.00 92.06 459 SER A N 1
ATOM 3285 C CA . SER A 1 459 ? 20.450 20.574 -6.841 1.00 92.06 459 SER A CA 1
ATOM 3286 C C . SER A 1 459 ? 20.938 20.688 -5.389 1.00 92.06 459 SER A C 1
ATOM 3288 O O . SER A 1 459 ? 21.963 20.102 -5.042 1.00 92.06 459 SER A O 1
ATOM 3290 N N . ARG A 1 460 ? 20.217 21.418 -4.524 1.00 93.06 460 ARG A N 1
ATOM 3291 C CA . ARG A 1 460 ? 20.606 21.660 -3.126 1.00 93.06 460 ARG A CA 1
ATOM 3292 C C . ARG A 1 460 ? 19.433 21.417 -2.160 1.00 93.06 460 ARG A C 1
ATOM 3294 O O . ARG A 1 460 ? 18.813 22.376 -1.695 1.00 93.06 460 ARG A O 1
ATOM 3301 N N . PRO A 1 461 ? 19.098 20.146 -1.853 1.00 95.25 461 PRO A N 1
ATOM 3302 C CA . PRO A 1 461 ? 18.026 19.813 -0.914 1.00 95.25 461 PRO A CA 1
ATOM 3303 C C . PRO A 1 461 ? 18.297 20.302 0.519 1.00 95.25 461 PRO A C 1
ATOM 3305 O O . PRO A 1 461 ? 19.446 20.578 0.863 1.00 95.25 461 PRO A O 1
ATOM 3308 N N . PRO A 1 462 ? 17.282 20.338 1.407 1.00 97.00 462 PRO A N 1
ATOM 3309 C CA . PRO A 1 462 ? 17.425 20.900 2.755 1.00 97.00 462 PRO A CA 1
ATOM 3310 C C . PRO A 1 462 ? 18.478 20.201 3.627 1.00 97.00 462 PRO A C 1
ATOM 3312 O O . PRO A 1 462 ? 19.012 20.796 4.558 1.00 97.00 462 PRO A O 1
ATOM 3315 N N . TRP A 1 463 ? 18.791 18.934 3.342 1.00 96.06 463 TRP A N 1
ATOM 3316 C CA . TRP A 1 463 ? 19.837 18.187 4.043 1.00 96.06 463 TRP A CA 1
ATOM 3317 C C . TRP A 1 463 ? 21.236 18.359 3.445 1.00 96.06 463 TRP A C 1
ATOM 3319 O O . TRP A 1 463 ? 22.193 17.906 4.069 1.00 96.06 463 TRP A O 1
ATOM 3329 N N . TYR A 1 464 ? 21.375 18.987 2.272 1.00 95.00 464 TYR A N 1
ATOM 3330 C CA . TYR A 1 464 ? 22.618 19.008 1.496 1.00 95.00 464 TYR A CA 1
ATOM 3331 C C . TYR A 1 464 ? 23.795 19.585 2.281 1.00 95.00 464 TYR A C 1
ATOM 3333 O O . TYR A 1 464 ? 24.864 18.989 2.293 1.00 95.00 464 TYR A O 1
ATOM 3341 N N . ASP A 1 465 ? 23.587 20.678 3.018 1.00 92.44 465 ASP A N 1
ATOM 3342 C CA . ASP A 1 465 ? 24.661 21.324 3.785 1.00 92.44 465 ASP A CA 1
ATOM 3343 C C . ASP A 1 465 ? 25.230 20.420 4.891 1.00 92.44 465 ASP A C 1
ATOM 3345 O O . ASP A 1 465 ? 26.384 20.561 5.282 1.00 92.44 465 ASP A O 1
ATOM 3349 N N . ARG A 1 466 ? 24.432 19.468 5.394 1.00 92.94 466 ARG A N 1
ATOM 3350 C CA . ARG A 1 466 ? 24.878 18.483 6.392 1.00 92.94 466 ARG A CA 1
ATOM 3351 C C . ARG A 1 466 ? 25.305 17.157 5.774 1.00 92.94 466 ARG A C 1
ATOM 3353 O O . ARG A 1 466 ? 26.072 16.438 6.404 1.00 92.94 466 ARG A O 1
ATOM 3360 N N . ARG A 1 467 ? 24.752 16.800 4.611 1.00 94.06 467 ARG A N 1
ATOM 3361 C CA . ARG A 1 467 ? 24.918 15.510 3.923 1.00 94.06 467 ARG A CA 1
ATOM 3362 C C . ARG A 1 467 ? 25.059 15.697 2.409 1.00 94.06 467 ARG A C 1
ATOM 3364 O O . ARG A 1 467 ? 24.174 15.271 1.661 1.00 94.06 467 ARG A O 1
ATOM 3371 N N . PRO A 1 468 ? 26.154 16.325 1.942 1.00 92.19 468 PRO A N 1
ATOM 3372 C CA . PRO A 1 468 ? 26.399 16.510 0.511 1.00 92.19 468 PRO A CA 1
ATOM 3373 C C . PRO A 1 468 ? 26.665 15.172 -0.198 1.00 92.19 468 PRO A C 1
ATOM 3375 O O . PRO A 1 468 ? 26.380 15.022 -1.384 1.00 92.19 468 PRO A O 1
ATOM 3378 N N . ASP A 1 469 ? 27.131 14.167 0.548 1.00 91.00 469 ASP A N 1
ATOM 3379 C CA . ASP A 1 469 ? 27.290 12.779 0.108 1.00 91.00 469 ASP A CA 1
ATOM 3380 C C . ASP A 1 469 ? 25.960 12.110 -0.284 1.00 91.00 469 ASP A C 1
ATOM 3382 O O . ASP A 1 469 ? 25.967 11.153 -1.050 1.00 91.00 469 ASP A O 1
ATOM 3386 N N . LEU A 1 470 ? 24.828 12.643 0.192 1.00 93.56 470 LEU A N 1
ATOM 3387 C CA . LEU A 1 470 ? 23.461 12.215 -0.135 1.00 93.56 470 LEU A CA 1
ATOM 3388 C C . LEU A 1 470 ? 22.722 13.238 -1.012 1.00 93.56 470 LEU A C 1
ATOM 3390 O O . LEU A 1 470 ? 21.489 13.312 -0.999 1.00 93.56 470 LEU A O 1
ATOM 3394 N N . GLY A 1 471 ? 23.463 14.086 -1.727 1.00 91.88 471 GLY A N 1
ATOM 3395 C CA . GLY A 1 471 ? 22.897 14.982 -2.730 1.00 91.88 471 GLY A CA 1
ATOM 3396 C C . GLY A 1 471 ? 22.360 14.229 -3.958 1.00 91.88 471 GLY A C 1
ATOM 3397 O O . GLY A 1 471 ? 22.534 13.012 -4.074 1.00 91.88 471 GLY A O 1
ATOM 3398 N N . PRO A 1 472 ? 21.717 14.932 -4.903 1.00 89.88 472 PRO A N 1
ATOM 3399 C CA . PRO A 1 472 ? 21.306 14.348 -6.178 1.00 89.88 472 PRO A CA 1
ATOM 3400 C C . PRO A 1 472 ? 22.483 13.708 -6.934 1.00 89.88 472 PRO A C 1
ATOM 3402 O O . PRO A 1 472 ? 23.615 14.199 -6.882 1.00 89.88 472 PRO A O 1
ATOM 3405 N N . ARG A 1 473 ? 22.229 12.610 -7.660 1.00 85.88 473 ARG A N 1
ATOM 3406 C CA . ARG A 1 473 ? 23.255 11.966 -8.507 1.00 85.88 473 ARG A CA 1
ATOM 3407 C C . ARG A 1 473 ? 23.660 12.855 -9.683 1.00 85.88 473 ARG A C 1
ATOM 3409 O O . ARG A 1 473 ? 24.848 13.033 -9.930 1.00 85.88 473 ARG A O 1
ATOM 3416 N N . LEU A 1 474 ? 22.678 13.460 -10.349 1.00 80.38 474 LEU A N 1
ATOM 3417 C CA . LEU A 1 474 ? 22.873 14.294 -11.534 1.00 80.38 474 LEU A CA 1
ATOM 3418 C C . LEU A 1 474 ? 23.000 15.768 -11.135 1.00 80.38 474 LEU A C 1
ATOM 3420 O O . LEU A 1 474 ? 22.010 16.403 -10.771 1.00 80.38 474 LEU A O 1
ATOM 3424 N N . VAL A 1 475 ? 24.227 16.296 -11.179 1.00 79.25 475 VAL A N 1
ATOM 3425 C CA . VAL A 1 475 ? 24.535 17.712 -10.923 1.00 79.25 475 VAL A CA 1
ATOM 3426 C C . VAL A 1 475 ? 25.571 18.199 -11.958 1.00 79.25 475 VAL A C 1
ATOM 3428 O O . VAL A 1 475 ? 26.612 17.552 -12.074 1.00 79.25 475 VAL A O 1
ATOM 3431 N N . PRO A 1 476 ? 25.331 19.318 -12.680 1.00 76.69 476 PRO A N 1
ATOM 3432 C CA . PRO A 1 476 ? 24.103 20.116 -12.657 1.00 76.69 476 PRO A CA 1
ATOM 3433 C C . PRO A 1 476 ? 22.903 19.294 -13.138 1.00 76.69 476 PRO A C 1
ATOM 3435 O O . PRO A 1 476 ? 23.029 18.403 -13.974 1.00 76.69 476 PRO A O 1
ATOM 3438 N N . PHE A 1 477 ? 21.744 19.551 -12.541 1.00 77.50 477 PHE A N 1
ATOM 3439 C CA . PHE A 1 477 ? 20.536 18.787 -12.825 1.00 77.50 477 PHE A CA 1
ATOM 3440 C C . PHE A 1 477 ? 20.021 19.151 -14.230 1.00 77.50 477 PHE A C 1
ATOM 3442 O O . PHE A 1 477 ? 19.769 20.335 -14.461 1.00 77.50 477 PHE A O 1
ATOM 3449 N N . PRO A 1 478 ? 19.852 18.196 -15.167 1.00 83.75 478 PRO A N 1
ATOM 3450 C CA . PRO A 1 478 ? 19.337 18.509 -16.499 1.00 83.75 478 PRO A CA 1
ATOM 3451 C C . PRO A 1 478 ? 17.945 19.144 -16.415 1.00 83.75 478 PRO A C 1
ATOM 3453 O O . PRO A 1 478 ? 17.076 18.646 -15.691 1.00 83.75 478 PRO A O 1
ATOM 3456 N N . ALA A 1 479 ? 17.727 20.237 -17.142 1.00 84.38 479 ALA A N 1
ATOM 3457 C CA . ALA A 1 479 ? 16.494 21.016 -17.071 1.00 84.38 479 ALA A CA 1
ATOM 3458 C C . ALA A 1 479 ? 15.269 20.184 -17.493 1.00 84.38 479 ALA A C 1
ATOM 3460 O O . ALA A 1 479 ? 14.223 20.215 -16.841 1.00 84.38 479 ALA A O 1
ATOM 3461 N N . GLU A 1 480 ? 15.424 19.358 -18.527 1.00 80.50 480 GLU A N 1
ATOM 3462 C CA . GLU A 1 480 ? 14.394 18.449 -19.030 1.00 80.50 480 GLU A CA 1
ATOM 3463 C C . GLU A 1 480 ? 14.004 17.419 -17.965 1.00 80.50 480 GLU A C 1
ATOM 3465 O O . GLU A 1 480 ? 12.822 17.150 -17.741 1.00 80.50 480 GLU A O 1
ATOM 3470 N N . LEU A 1 481 ? 14.994 16.887 -17.243 1.00 79.69 481 LEU A N 1
ATOM 3471 C CA . LEU A 1 481 ? 14.757 15.928 -16.172 1.00 79.69 481 LEU A CA 1
ATOM 3472 C C . LEU A 1 481 ? 14.091 16.589 -14.957 1.00 79.69 481 LEU A C 1
ATOM 3474 O O . LEU A 1 481 ? 13.236 15.973 -14.321 1.00 79.69 481 LEU A O 1
ATOM 3478 N N . ALA A 1 482 ? 14.432 17.843 -14.644 1.00 81.38 482 ALA A N 1
ATOM 3479 C CA . ALA A 1 482 ? 13.780 18.601 -13.575 1.00 81.38 482 ALA A CA 1
ATOM 3480 C C . ALA A 1 482 ? 12.286 18.806 -13.853 1.00 81.38 482 ALA A C 1
ATOM 3482 O O . ALA A 1 482 ? 11.473 18.639 -12.945 1.00 81.38 482 ALA A O 1
ATOM 3483 N N . ALA A 1 483 ? 11.919 19.095 -15.105 1.00 76.38 483 ALA A N 1
ATOM 3484 C CA . ALA A 1 483 ? 10.525 19.250 -15.514 1.00 76.38 483 ALA A CA 1
ATOM 3485 C C . ALA A 1 483 ? 9.712 17.946 -15.385 1.00 76.38 483 ALA A C 1
ATOM 3487 O O . ALA A 1 483 ? 8.516 17.997 -15.096 1.00 76.38 483 ALA A O 1
ATOM 3488 N N . ILE A 1 484 ? 10.356 16.786 -15.566 1.00 78.00 484 ILE A N 1
ATOM 3489 C CA . ILE A 1 484 ? 9.735 15.462 -15.400 1.00 78.00 484 ILE A CA 1
ATOM 3490 C C . ILE A 1 484 ? 9.629 15.081 -13.923 1.00 78.00 484 ILE A C 1
ATOM 3492 O O . ILE A 1 484 ? 8.591 14.586 -13.481 1.00 78.00 484 ILE A O 1
ATOM 3496 N N . LEU A 1 485 ? 10.708 15.276 -13.161 1.00 79.19 485 LEU A N 1
ATOM 3497 C CA . LEU A 1 485 ? 10.771 14.842 -11.770 1.00 79.19 485 LEU A CA 1
ATOM 3498 C C . LEU A 1 485 ? 9.926 15.725 -10.866 1.00 79.19 485 LEU A C 1
ATOM 3500 O O . LEU A 1 485 ? 9.208 15.177 -10.040 1.00 79.19 485 LEU A O 1
ATOM 3504 N N . ALA A 1 486 ? 9.981 17.045 -11.045 1.00 85.69 486 ALA A N 1
ATOM 3505 C CA . ALA A 1 486 ? 9.289 18.039 -10.230 1.00 85.69 486 ALA A CA 1
ATOM 3506 C C . ALA A 1 486 ? 8.396 18.942 -11.104 1.00 85.69 486 ALA A C 1
ATOM 3508 O O . ALA A 1 486 ? 8.659 20.144 -11.227 1.00 85.69 486 ALA A O 1
ATOM 3509 N N . PRO A 1 487 ? 7.343 18.381 -11.729 1.00 82.69 487 PRO A N 1
ATOM 3510 C CA . PRO A 1 487 ? 6.441 19.156 -12.566 1.00 82.69 487 PRO A CA 1
ATOM 3511 C C . PRO A 1 487 ? 5.696 20.206 -11.736 1.00 82.69 487 PRO A C 1
ATOM 3513 O O . PRO A 1 487 ? 5.537 20.064 -10.520 1.00 82.69 487 PRO A O 1
ATOM 3516 N N . LEU A 1 488 ? 5.180 21.240 -12.408 1.00 84.31 488 LEU A N 1
ATOM 3517 C CA . LEU A 1 488 ? 4.310 22.228 -11.768 1.00 84.31 488 LEU A CA 1
ATOM 3518 C C . LEU A 1 488 ? 3.157 21.524 -11.030 1.00 84.31 488 LEU A C 1
ATOM 3520 O O . LEU A 1 488 ? 2.507 20.655 -11.629 1.00 84.31 488 LEU A O 1
ATOM 3524 N N . PRO A 1 489 ? 2.864 21.901 -9.770 1.00 81.06 489 PRO A N 1
ATOM 3525 C CA . PRO A 1 489 ? 1.787 21.289 -9.018 1.00 81.06 489 PRO A CA 1
ATOM 3526 C C . PRO A 1 489 ? 0.470 21.466 -9.754 1.00 81.06 489 PRO A C 1
ATOM 3528 O O . PRO A 1 489 ? 0.129 22.557 -10.217 1.00 81.06 489 PRO A O 1
ATOM 3531 N N . ARG A 1 490 ? -0.288 20.380 -9.847 1.00 80.38 490 ARG A N 1
ATOM 3532 C CA . ARG A 1 490 ? -1.644 20.398 -10.381 1.00 80.38 490 ARG A CA 1
ATOM 3533 C C . ARG A 1 490 ? -2.577 19.928 -9.292 1.00 80.38 490 ARG A C 1
ATOM 3535 O O . ARG A 1 490 ? -2.277 18.962 -8.598 1.00 80.38 490 ARG A O 1
ATOM 3542 N N . TRP A 1 491 ? -3.709 20.609 -9.171 1.00 80.62 491 TRP A N 1
ATOM 3543 C CA . TRP A 1 491 ? -4.765 20.150 -8.288 1.00 80.62 491 TRP A CA 1
ATOM 3544 C C . TRP A 1 491 ? -5.251 18.776 -8.768 1.00 80.62 491 TRP A C 1
ATOM 3546 O O . TRP A 1 491 ? -5.688 18.631 -9.917 1.00 80.62 491 TRP A O 1
ATOM 3556 N N . GLY A 1 492 ? -5.098 17.770 -7.908 1.00 78.88 492 GLY A N 1
ATOM 3557 C CA . GLY A 1 492 ? -5.553 16.411 -8.170 1.00 78.88 492 GLY A CA 1
ATOM 3558 C C . GLY A 1 492 ? -7.077 16.326 -8.152 1.00 78.88 492 GLY A C 1
ATOM 3559 O O . GLY A 1 492 ? -7.753 17.150 -7.547 1.00 78.88 492 GLY A O 1
ATOM 3560 N N . PHE A 1 493 ? -7.631 15.334 -8.833 1.00 87.25 493 PHE A N 1
ATOM 3561 C CA . PHE A 1 493 ? -8.951 14.815 -8.504 1.00 87.25 493 PHE A CA 1
ATOM 3562 C C . PHE A 1 493 ? -9.054 13.366 -8.977 1.00 87.25 493 PHE A C 1
ATOM 3564 O O . PHE A 1 493 ? -8.456 12.973 -9.981 1.00 87.25 493 PHE A O 1
ATOM 3571 N N . PHE A 1 494 ? -9.837 12.574 -8.256 1.00 89.06 494 PHE A N 1
ATOM 3572 C CA . PHE A 1 494 ? -10.049 11.168 -8.554 1.00 89.06 494 PHE A CA 1
ATOM 3573 C C . PHE A 1 494 ? -10.792 11.001 -9.884 1.00 89.06 494 PHE A C 1
ATOM 3575 O O . PHE A 1 494 ? -11.863 11.574 -10.082 1.00 89.06 494 PHE A O 1
ATOM 3582 N N . GLY A 1 495 ? -10.248 10.183 -10.782 1.00 88.50 495 GLY A N 1
ATOM 3583 C CA . GLY A 1 495 ? -10.788 9.948 -12.117 1.00 88.50 495 GLY A CA 1
ATOM 3584 C C . GLY A 1 495 ? -10.190 10.850 -13.199 1.00 88.50 495 GLY A C 1
ATOM 3585 O O . GLY A 1 495 ? -10.646 10.795 -14.339 1.00 88.50 495 GLY A O 1
ATOM 3586 N N . ARG A 1 496 ? -9.165 11.658 -12.899 1.00 86.69 496 ARG A N 1
ATOM 3587 C CA . ARG A 1 496 ? -8.514 12.532 -13.889 1.00 86.69 496 ARG A CA 1
ATOM 3588 C C . ARG A 1 496 ? -7.962 11.735 -15.069 1.00 86.69 496 ARG A C 1
ATOM 3590 O O . ARG A 1 496 ? -8.138 12.148 -16.220 1.00 86.69 496 ARG A O 1
ATOM 3597 N N . SER A 1 497 ? -7.339 10.591 -14.791 1.00 87.25 497 SER A N 1
ATOM 3598 C CA . SER A 1 497 ? -6.760 9.731 -15.827 1.00 87.25 497 SER A CA 1
ATOM 3599 C C . SER A 1 497 ? -7.808 9.140 -16.784 1.00 87.25 497 SER A C 1
ATOM 3601 O O . SER A 1 497 ? -7.476 8.908 -17.941 1.00 87.25 497 SER A O 1
ATOM 3603 N N . LEU A 1 498 ? -9.085 9.005 -16.388 1.00 87.25 498 LEU A N 1
ATOM 3604 C CA . LEU A 1 498 ? -10.162 8.564 -17.300 1.00 87.25 498 LEU A CA 1
ATOM 3605 C C . LEU A 1 498 ? -10.419 9.556 -18.442 1.00 87.25 498 LEU A C 1
ATOM 3607 O O . LEU A 1 498 ? -10.906 9.165 -19.497 1.00 87.25 498 LEU A O 1
ATOM 3611 N N . LEU A 1 499 ? -10.132 10.840 -18.213 1.00 81.50 499 LEU A N 1
ATOM 3612 C CA . LEU A 1 499 ? -10.412 11.913 -19.167 1.00 81.50 499 LEU A CA 1
ATOM 3613 C C . LEU A 1 499 ? -9.224 12.213 -20.088 1.00 81.50 499 LEU A C 1
ATOM 3615 O O . LEU A 1 499 ? -9.431 12.662 -21.208 1.00 81.50 499 LEU A O 1
ATOM 3619 N N . HIS A 1 500 ? -7.995 12.015 -19.599 1.00 69.62 500 HIS A N 1
ATOM 3620 C CA . HIS A 1 500 ? -6.778 12.472 -20.283 1.00 69.62 500 HIS A CA 1
ATOM 3621 C C . HIS A 1 500 ? -5.794 11.342 -20.625 1.00 69.62 500 HIS A C 1
ATOM 3623 O O . HIS A 1 500 ? -4.922 11.572 -21.452 1.00 69.62 500 HIS A O 1
ATOM 3629 N N . GLY A 1 501 ? -5.916 10.145 -20.030 1.00 64.19 501 GLY A N 1
ATOM 3630 C CA . GLY A 1 501 ? -5.118 8.946 -20.337 1.00 64.19 501 GLY A CA 1
ATOM 3631 C C . GLY A 1 501 ? -3.677 9.230 -20.784 1.00 64.19 501 GLY A C 1
ATOM 3632 O O . GLY A 1 501 ? -2.842 9.655 -19.984 1.00 64.19 501 GLY A O 1
ATOM 3633 N N . ALA A 1 502 ? -3.430 9.033 -22.084 1.00 57.06 502 ALA A N 1
ATOM 3634 C CA . ALA A 1 502 ? -2.127 9.114 -22.744 1.00 57.06 502 ALA A CA 1
ATOM 3635 C C . ALA A 1 502 ? -1.637 10.542 -23.050 1.00 57.06 502 ALA A C 1
ATOM 3637 O O . ALA A 1 502 ? -0.469 10.716 -23.394 1.00 57.06 502 ALA A O 1
ATOM 3638 N N . SER A 1 503 ? -2.496 11.563 -22.956 1.00 60.16 503 SER A N 1
ATOM 3639 C CA . SER A 1 503 ? -2.117 12.954 -23.243 1.00 60.16 503 SER A CA 1
ATOM 3640 C C . SER A 1 503 ? -1.440 13.649 -22.060 1.00 60.16 503 SER A C 1
ATOM 3642 O O . SER A 1 503 ? -0.925 14.755 -22.216 1.00 60.16 503 SER A O 1
ATOM 3644 N N . ASP A 1 504 ? -1.468 13.051 -20.863 1.00 66.06 504 ASP A N 1
ATOM 3645 C CA . ASP A 1 504 ? -0.724 13.552 -19.707 1.00 66.06 504 ASP A CA 1
ATOM 3646 C C . ASP A 1 504 ? 0.616 12.800 -19.591 1.00 66.06 504 ASP A C 1
ATOM 3648 O O . ASP A 1 504 ? 0.621 11.642 -19.177 1.00 66.06 504 ASP A O 1
ATOM 3652 N N . PRO A 1 505 ? 1.762 13.429 -19.909 1.00 58.69 505 PRO A N 1
ATOM 3653 C CA . PRO A 1 505 ? 3.071 12.775 -19.848 1.00 58.69 505 PRO A CA 1
ATOM 3654 C C . PRO A 1 505 ? 3.474 12.338 -18.429 1.00 58.69 505 PRO A C 1
ATOM 3656 O O . PRO A 1 505 ? 4.381 11.524 -18.275 1.00 58.69 505 PRO A O 1
ATOM 3659 N N . ALA A 1 506 ? 2.803 12.837 -17.382 1.00 59.84 506 ALA A N 1
ATOM 3660 C CA . ALA A 1 506 ? 3.000 12.361 -16.013 1.00 59.84 506 ALA A CA 1
ATOM 3661 C C . ALA A 1 506 ? 2.220 11.066 -15.699 1.00 59.84 506 ALA A C 1
ATOM 3663 O O . ALA A 1 506 ? 2.488 10.429 -14.668 1.00 59.84 506 ALA A O 1
ATOM 3664 N N . SER A 1 507 ? 1.260 10.692 -16.554 1.00 62.78 507 SER A N 1
ATOM 3665 C CA . SER A 1 507 ? 0.408 9.513 -16.411 1.00 62.78 507 SER A CA 1
ATOM 3666 C C . SER A 1 507 ? 1.105 8.265 -16.953 1.00 62.78 507 SER A C 1
ATOM 3668 O O . SER A 1 507 ? 1.426 8.158 -18.136 1.00 62.78 507 SER A O 1
ATOM 3670 N N . GLY A 1 508 ? 1.375 7.311 -16.061 1.00 74.06 508 GLY A N 1
ATOM 3671 C CA . GLY A 1 508 ? 1.761 5.952 -16.442 1.00 74.06 508 GLY A CA 1
ATOM 3672 C C . GLY A 1 508 ? 0.534 5.063 -16.667 1.00 74.06 508 GLY A C 1
ATOM 3673 O O . GLY A 1 508 ? -0.598 5.478 -16.443 1.00 74.06 508 GLY A O 1
ATOM 3674 N N . SER A 1 509 ? 0.754 3.805 -17.048 1.00 86.44 509 SER A N 1
ATOM 3675 C CA . SER A 1 509 ? -0.270 2.760 -16.925 1.00 86.44 509 SER A CA 1
ATOM 3676 C C . SER A 1 509 ? 0.342 1.568 -16.211 1.00 86.44 509 SER A C 1
ATOM 3678 O O . SER A 1 509 ? 1.166 0.854 -16.787 1.00 86.44 509 SER A O 1
ATOM 3680 N N . VAL A 1 510 ? -0.051 1.350 -14.953 1.00 90.88 510 VAL A N 1
ATOM 3681 C CA . VAL A 1 510 ? 0.400 0.174 -14.198 1.00 90.88 510 VAL A CA 1
ATOM 3682 C C . VAL A 1 510 ? -0.085 -1.121 -14.848 1.00 90.88 510 VAL A C 1
ATOM 3684 O O . VAL A 1 510 ? 0.622 -2.128 -14.813 1.00 90.88 510 VAL A O 1
ATOM 3687 N N . TYR A 1 511 ? -1.256 -1.091 -15.494 1.00 95.00 511 TYR A N 1
ATOM 3688 C CA . TYR A 1 511 ? -1.791 -2.229 -16.230 1.00 95.00 511 TYR A CA 1
ATOM 3689 C C . TYR A 1 511 ? -0.910 -2.573 -17.434 1.00 95.00 511 TYR A C 1
ATOM 3691 O O . TYR A 1 511 ? -0.477 -3.715 -17.541 1.00 95.00 511 TYR A O 1
ATOM 3699 N N . LEU A 1 512 ? -0.566 -1.600 -18.290 1.00 93.00 512 LEU A N 1
ATOM 3700 C CA . LEU A 1 512 ? 0.278 -1.869 -19.464 1.00 93.00 512 LEU A CA 1
ATOM 3701 C C . LEU A 1 512 ? 1.693 -2.309 -19.070 1.00 93.00 512 LEU A C 1
ATOM 3703 O O . LEU A 1 512 ? 2.224 -3.234 -19.675 1.00 93.00 512 LEU A O 1
ATOM 3707 N N . GLN A 1 513 ? 2.268 -1.722 -18.015 1.00 92.19 513 GLN A N 1
ATOM 3708 C CA . GLN A 1 513 ? 3.550 -2.177 -17.457 1.00 92.19 513 GLN A CA 1
ATOM 3709 C C . GLN A 1 513 ? 3.471 -3.628 -16.964 1.00 92.19 513 GLN A C 1
ATOM 3711 O O . GLN A 1 513 ? 4.383 -4.424 -17.176 1.00 92.19 513 GLN A O 1
ATOM 3716 N N . SER A 1 514 ? 2.365 -3.991 -16.312 1.00 95.06 514 SER A N 1
ATOM 3717 C CA . SER A 1 514 ? 2.147 -5.355 -15.828 1.00 95.06 514 SER A CA 1
ATOM 3718 C C . SER A 1 514 ? 1.908 -6.338 -16.975 1.00 95.06 514 SER A C 1
ATOM 3720 O O . SER A 1 514 ? 2.401 -7.461 -16.917 1.00 95.06 514 SER A O 1
ATOM 3722 N N . LEU A 1 515 ? 1.205 -5.910 -18.029 1.00 96.56 515 LEU A N 1
ATOM 3723 C CA . LEU A 1 515 ? 0.969 -6.691 -19.242 1.00 96.56 515 LEU A CA 1
ATOM 3724 C C . LEU A 1 515 ? 2.284 -6.968 -19.982 1.00 96.56 515 LEU A C 1
ATOM 3726 O O . LEU A 1 515 ? 2.559 -8.120 -20.304 1.00 96.56 515 LEU A O 1
ATOM 3730 N N . ALA A 1 516 ? 3.136 -5.953 -20.156 1.00 95.38 516 ALA A N 1
ATOM 3731 C CA . ALA A 1 516 ? 4.492 -6.114 -20.686 1.00 95.38 516 ALA A CA 1
ATOM 3732 C C . ALA A 1 516 ? 5.309 -7.113 -19.846 1.00 95.38 516 ALA A C 1
ATOM 3734 O O . ALA A 1 516 ? 5.940 -8.023 -20.383 1.00 95.38 516 ALA A O 1
ATOM 3735 N N . GLY A 1 517 ? 5.207 -7.024 -18.515 1.00 94.94 517 GLY A N 1
ATOM 3736 C CA . GLY A 1 517 ? 5.792 -8.003 -17.599 1.00 94.94 517 GLY A CA 1
ATOM 3737 C C . GLY A 1 517 ? 5.286 -9.437 -17.815 1.00 94.94 517 GLY A C 1
ATOM 3738 O O . GLY A 1 517 ? 6.066 -10.379 -17.699 1.00 94.94 517 GLY A O 1
ATOM 3739 N N . GLN A 1 518 ? 4.012 -9.635 -18.164 1.00 97.19 518 GLN A N 1
ATOM 3740 C CA . GLN A 1 518 ? 3.493 -10.970 -18.485 1.00 97.19 518 GLN A CA 1
ATOM 3741 C C . GLN A 1 518 ? 3.984 -11.487 -19.841 1.00 97.19 518 GLN A C 1
ATOM 3743 O O . GLN A 1 518 ? 4.281 -12.675 -19.944 1.00 97.19 518 GLN A O 1
ATOM 3748 N N . VAL A 1 519 ? 4.169 -10.615 -20.839 1.00 97.75 519 VAL A N 1
ATOM 3749 C CA . VAL A 1 519 ? 4.812 -10.994 -22.110 1.00 97.75 519 VAL A CA 1
ATOM 3750 C C . VAL A 1 519 ? 6.242 -11.483 -21.864 1.00 97.75 519 VAL A C 1
ATOM 3752 O O . VAL A 1 519 ? 6.601 -12.579 -22.289 1.00 97.75 519 VAL A O 1
ATOM 3755 N N . LEU A 1 520 ? 7.033 -10.720 -21.100 1.00 95.38 520 LEU A N 1
ATOM 3756 C CA . LEU A 1 520 ? 8.401 -11.104 -20.735 1.00 95.38 520 LEU A CA 1
ATOM 3757 C C . LEU A 1 520 ? 8.434 -12.450 -19.999 1.00 95.38 520 LEU A C 1
ATOM 3759 O O . LEU A 1 520 ? 9.231 -13.323 -20.331 1.00 95.38 520 LEU A O 1
ATOM 3763 N N . ARG A 1 521 ? 7.530 -12.661 -19.037 1.00 95.12 521 ARG A N 1
ATOM 3764 C CA . ARG A 1 521 ? 7.419 -13.943 -18.328 1.00 95.12 521 ARG A CA 1
ATOM 3765 C C . ARG A 1 521 ? 7.061 -15.097 -19.268 1.00 95.12 521 ARG A C 1
ATOM 3767 O O . ARG A 1 521 ? 7.561 -16.209 -19.092 1.00 95.12 521 ARG A O 1
ATOM 3774 N N . ALA A 1 522 ? 6.183 -14.869 -20.239 1.00 96.81 522 ALA A N 1
ATOM 3775 C CA . ALA A 1 522 ? 5.815 -15.883 -21.218 1.00 96.81 522 ALA A CA 1
ATOM 3776 C C . ALA A 1 522 ? 7.029 -16.303 -22.065 1.00 96.81 522 ALA A C 1
ATOM 3778 O O . ALA A 1 522 ? 7.235 -17.499 -22.276 1.00 96.81 522 ALA A O 1
ATOM 3779 N N . HIS A 1 523 ? 7.891 -15.351 -22.450 1.00 94.88 523 HIS A N 1
ATOM 3780 C CA . HIS A 1 523 ? 9.171 -15.634 -23.115 1.00 94.88 523 HIS A CA 1
ATOM 3781 C C . HIS A 1 523 ? 10.121 -16.451 -22.234 1.00 94.88 523 HIS A C 1
ATOM 3783 O O . HIS A 1 523 ? 10.728 -17.404 -22.711 1.00 94.88 523 HIS A O 1
ATOM 3789 N N . GLU A 1 524 ? 10.236 -16.108 -20.949 1.00 91.06 524 GLU A N 1
ATOM 3790 C CA . GLU A 1 524 ? 11.132 -16.795 -20.005 1.00 91.06 524 GLU A CA 1
ATOM 3791 C C . GLU A 1 524 ? 10.669 -18.208 -19.633 1.00 91.06 524 GLU A C 1
ATOM 3793 O O . GLU A 1 524 ? 11.499 -19.083 -19.402 1.00 91.06 524 GLU A O 1
ATOM 3798 N N . THR A 1 525 ? 9.355 -18.439 -19.600 1.00 93.19 525 THR A N 1
ATOM 3799 C CA . THR A 1 525 ? 8.756 -19.735 -19.229 1.00 93.19 525 THR A CA 1
ATOM 3800 C C . THR A 1 525 ? 8.382 -20.603 -20.434 1.00 93.19 525 THR A C 1
ATOM 3802 O O . THR A 1 525 ? 7.788 -21.664 -20.262 1.00 93.19 525 THR A O 1
ATOM 3805 N N . GLY A 1 526 ? 8.697 -20.164 -21.658 1.00 93.56 526 GLY A N 1
ATOM 3806 C CA . GLY A 1 526 ? 8.428 -20.915 -22.889 1.00 93.56 526 GLY A CA 1
ATOM 3807 C C . GLY A 1 526 ? 6.956 -20.962 -23.322 1.00 93.56 526 GLY A C 1
ATOM 3808 O O . GLY A 1 526 ? 6.607 -21.720 -24.222 1.00 93.56 526 GLY A O 1
ATOM 3809 N N . ARG A 1 527 ? 6.077 -20.142 -22.735 1.00 95.62 527 ARG A N 1
ATOM 3810 C CA . ARG A 1 527 ? 4.656 -20.023 -23.118 1.00 95.62 527 ARG A CA 1
ATOM 3811 C C . ARG A 1 527 ? 4.476 -19.073 -24.299 1.00 95.62 527 ARG A C 1
ATOM 3813 O O . ARG A 1 527 ? 3.827 -18.036 -24.202 1.00 95.62 527 ARG A O 1
ATOM 3820 N N . LEU A 1 528 ? 5.101 -19.409 -25.420 1.00 97.06 528 LEU A N 1
ATOM 3821 C CA . LEU A 1 528 ? 5.319 -18.465 -26.515 1.00 97.06 528 LEU A CA 1
ATOM 3822 C C . LEU A 1 528 ? 4.030 -18.017 -27.222 1.00 97.06 528 LEU A C 1
ATOM 3824 O O . LEU A 1 528 ? 3.910 -16.839 -27.551 1.00 97.06 528 LEU A O 1
ATOM 3828 N N . ASP A 1 529 ? 3.049 -18.907 -27.401 1.00 97.75 529 ASP A N 1
ATOM 3829 C CA . ASP A 1 529 ? 1.755 -18.541 -27.999 1.00 97.75 529 ASP A CA 1
ATOM 3830 C C . ASP A 1 529 ? 0.965 -17.563 -27.113 1.00 97.75 529 ASP A C 1
ATOM 3832 O O . ASP A 1 529 ? 0.441 -16.565 -27.607 1.00 97.75 529 ASP A O 1
ATOM 3836 N N . GLU A 1 530 ? 0.938 -17.797 -25.794 1.00 97.12 530 GLU A N 1
ATOM 3837 C CA . GLU A 1 530 ? 0.360 -16.859 -24.817 1.00 97.12 530 GLU A CA 1
ATOM 3838 C C . GLU A 1 530 ? 1.099 -15.513 -24.867 1.00 97.12 530 GLU A C 1
ATOM 3840 O O . GLU A 1 530 ? 0.466 -14.460 -24.933 1.00 97.12 530 GLU A O 1
ATOM 3845 N N . GLY A 1 531 ? 2.435 -15.544 -24.926 1.00 97.44 531 GLY A N 1
ATOM 3846 C CA . GLY A 1 531 ? 3.272 -14.352 -25.057 1.00 97.44 531 GLY A CA 1
ATOM 3847 C C . GLY A 1 531 ? 2.938 -13.514 -26.292 1.00 97.44 531 GLY A C 1
ATOM 3848 O O . GLY A 1 531 ? 2.788 -12.300 -26.172 1.00 97.44 531 GLY A O 1
ATOM 3849 N N . LEU A 1 532 ? 2.745 -14.147 -27.455 1.00 98.44 532 LEU A N 1
ATOM 3850 C CA . LEU A 1 532 ? 2.360 -13.449 -28.683 1.00 98.44 532 LEU A CA 1
ATOM 3851 C C . LEU A 1 532 ? 0.973 -12.800 -28.565 1.00 98.44 532 LEU A C 1
ATOM 3853 O O . LEU A 1 532 ? 0.812 -11.652 -28.972 1.00 98.44 532 LEU A O 1
ATOM 3857 N N . VAL A 1 533 ? -0.011 -13.492 -27.979 1.00 98.12 533 VAL A N 1
ATOM 3858 C CA . VAL A 1 533 ? -1.366 -12.944 -27.762 1.00 98.12 533 VAL A CA 1
ATOM 3859 C C . VAL A 1 533 ? -1.334 -11.728 -26.832 1.00 98.12 533 VAL A C 1
ATOM 3861 O O . VAL A 1 533 ? -2.007 -10.725 -27.084 1.00 98.12 533 VAL A O 1
ATOM 3864 N N . LEU A 1 534 ? -0.549 -11.793 -25.756 1.00 98.19 534 LEU A N 1
ATOM 3865 C CA . LEU A 1 534 ? -0.391 -10.677 -24.823 1.00 98.19 534 LEU A CA 1
ATOM 3866 C C . LEU A 1 534 ? 0.367 -9.502 -25.463 1.00 98.19 534 LEU A C 1
ATOM 3868 O O . LEU A 1 534 ? -0.002 -8.350 -25.234 1.00 98.19 534 LEU A O 1
ATOM 3872 N N . ALA A 1 535 ? 1.384 -9.776 -26.288 1.00 97.94 535 ALA A N 1
ATOM 3873 C CA . ALA A 1 535 ? 2.143 -8.752 -27.003 1.00 97.94 535 ALA A CA 1
ATOM 3874 C C . ALA A 1 535 ? 1.281 -8.024 -28.044 1.00 97.94 535 ALA A C 1
ATOM 3876 O O . ALA A 1 535 ? 1.306 -6.798 -28.111 1.00 97.94 535 ALA A O 1
ATOM 3877 N N . ASP A 1 536 ? 0.468 -8.765 -28.799 1.00 97.38 536 ASP A N 1
ATOM 3878 C CA . ASP A 1 536 ? -0.499 -8.208 -29.751 1.00 97.38 536 ASP A CA 1
ATOM 3879 C C . ASP A 1 536 ? -1.523 -7.305 -29.045 1.00 97.38 536 ASP A C 1
ATOM 3881 O O . ASP A 1 536 ? -1.774 -6.171 -29.455 1.00 97.38 536 ASP A O 1
ATOM 3885 N N . ARG A 1 537 ? -2.038 -7.750 -27.890 1.00 96.19 537 ARG A N 1
ATOM 3886 C CA . ARG A 1 537 ? -2.928 -6.939 -27.046 1.00 96.19 537 ARG A CA 1
ATOM 3887 C C . ARG A 1 537 ? -2.252 -5.663 -26.547 1.00 96.19 537 ARG A C 1
ATOM 3889 O O . ARG A 1 537 ? -2.883 -4.606 -26.556 1.00 96.19 537 ARG A O 1
ATOM 3896 N N . LEU A 1 538 ? -1.008 -5.754 -26.078 1.00 95.81 538 LEU A N 1
ATOM 3897 C CA . LEU A 1 538 ? -0.235 -4.597 -25.627 1.00 95.81 538 LEU A CA 1
ATOM 3898 C C . LEU A 1 538 ? -0.066 -3.587 -26.767 1.00 95.81 538 LEU A C 1
ATOM 3900 O O . LEU A 1 538 ? -0.341 -2.403 -26.572 1.00 95.81 538 LEU A O 1
ATOM 3904 N N . LEU A 1 539 ? 0.300 -4.069 -27.956 1.00 94.00 539 LEU A N 1
ATOM 3905 C CA . LEU A 1 539 ? 0.461 -3.262 -29.160 1.00 94.00 539 LEU A CA 1
ATOM 3906 C C . LEU A 1 539 ? -0.849 -2.567 -29.561 1.00 94.00 539 LEU A C 1
ATOM 3908 O O . LEU A 1 539 ? -0.850 -1.369 -29.835 1.00 94.00 539 LEU A O 1
ATOM 3912 N N . ALA A 1 540 ? -1.974 -3.285 -29.519 1.00 93.56 540 ALA A N 1
ATOM 3913 C CA . ALA A 1 540 ? -3.294 -2.735 -29.830 1.00 93.56 540 ALA A CA 1
ATOM 3914 C C . ALA A 1 540 ? -3.740 -1.641 -28.843 1.00 93.56 540 ALA A C 1
ATOM 3916 O O . ALA A 1 540 ? -4.447 -0.708 -29.224 1.00 93.56 540 ALA A O 1
ATOM 3917 N N . LEU A 1 541 ? -3.347 -1.748 -27.571 1.00 91.56 541 LEU A N 1
ATOM 3918 C CA . LEU A 1 541 ? -3.675 -0.763 -26.537 1.00 91.56 541 LEU A CA 1
ATOM 3919 C C . LEU A 1 541 ? -2.759 0.461 -26.569 1.00 91.56 541 LEU A C 1
ATOM 3921 O O . LEU A 1 541 ? -3.211 1.581 -26.320 1.00 91.56 541 LEU A O 1
ATOM 3925 N N . ARG A 1 542 ? -1.465 0.247 -26.815 1.00 88.88 542 ARG A N 1
ATOM 3926 C CA . ARG A 1 542 ? -0.455 1.301 -26.839 1.00 88.88 542 ARG A CA 1
ATOM 3927 C C . ARG A 1 542 ? 0.683 0.930 -27.794 1.00 88.88 542 ARG A C 1
ATOM 3929 O O . ARG A 1 542 ? 1.666 0.331 -27.356 1.00 88.88 542 ARG A O 1
ATOM 3936 N N . PRO A 1 543 ? 0.604 1.365 -29.060 1.00 86.75 543 PRO A N 1
ATOM 3937 C CA . PRO A 1 543 ? 1.737 1.295 -29.968 1.00 86.75 543 PRO A CA 1
ATOM 3938 C C . PRO A 1 543 ? 2.926 2.082 -29.410 1.00 86.75 543 PRO A C 1
ATOM 3940 O O . PRO A 1 543 ? 2.760 3.176 -28.857 1.00 86.75 543 PRO A O 1
ATOM 3943 N N . GLY A 1 544 ? 4.130 1.538 -29.547 1.00 88.12 544 GLY A N 1
ATOM 3944 C CA . GLY A 1 544 ? 5.345 2.163 -29.042 1.00 88.12 544 GLY A CA 1
ATOM 3945 C C . GLY A 1 544 ? 6.484 1.169 -28.875 1.00 88.12 544 GLY A C 1
ATOM 3946 O O . GLY A 1 544 ? 6.267 -0.038 -28.871 1.00 88.12 544 GLY A O 1
ATOM 3947 N N . GLU A 1 545 ? 7.688 1.708 -28.672 1.00 91.56 545 GLU A N 1
ATOM 3948 C CA . GLU A 1 545 ? 8.951 0.953 -28.663 1.00 91.56 545 GLU A CA 1
ATOM 3949 C C . GLU A 1 545 ? 8.894 -0.353 -27.858 1.00 91.56 545 GLU A C 1
ATOM 3951 O O . GLU A 1 545 ? 9.306 -1.394 -28.362 1.00 91.56 545 GLU A O 1
ATOM 3956 N N . GLU A 1 546 ? 8.395 -0.309 -26.620 1.00 90.44 546 GLU A N 1
ATOM 3957 C CA . GLU A 1 546 ? 8.341 -1.488 -25.749 1.00 90.44 546 GLU A CA 1
ATOM 3958 C C . GLU A 1 546 ? 7.406 -2.570 -26.313 1.00 90.44 546 GLU A C 1
ATOM 3960 O O . GLU A 1 546 ? 7.795 -3.732 -26.412 1.00 90.44 546 GLU A O 1
ATOM 3965 N N . GLY A 1 547 ? 6.193 -2.194 -26.734 1.00 93.56 547 GLY A N 1
ATOM 3966 C CA . GLY A 1 547 ? 5.230 -3.126 -27.326 1.00 93.56 547 GLY A CA 1
ATOM 3967 C C . GLY A 1 547 ? 5.726 -3.708 -28.649 1.00 93.56 547 GLY A C 1
ATOM 3968 O O . GLY A 1 547 ? 5.640 -4.917 -28.857 1.00 93.56 547 GLY A O 1
ATOM 3969 N N . ASP A 1 548 ? 6.320 -2.866 -29.497 1.00 95.94 548 ASP A N 1
ATOM 3970 C CA . ASP A 1 548 ? 6.911 -3.258 -30.777 1.00 95.94 548 ASP A CA 1
ATOM 3971 C C . ASP A 1 548 ? 8.039 -4.287 -30.568 1.00 95.94 548 ASP A C 1
ATOM 3973 O O . ASP A 1 548 ? 8.057 -5.341 -31.208 1.00 95.94 548 ASP A O 1
ATOM 3977 N N . ALA A 1 549 ? 8.959 -4.025 -29.631 1.00 96.56 549 ALA A N 1
ATOM 3978 C CA . ALA A 1 549 ? 10.066 -4.927 -29.316 1.00 96.56 549 ALA A CA 1
ATOM 3979 C C . ALA A 1 549 ? 9.568 -6.277 -28.777 1.00 96.56 549 ALA A C 1
ATOM 3981 O O . ALA A 1 549 ? 10.020 -7.329 -29.230 1.00 96.56 549 ALA A O 1
ATOM 3982 N N . LEU A 1 550 ? 8.598 -6.263 -27.858 1.00 97.62 550 LEU A N 1
ATOM 3983 C CA . LEU A 1 550 ? 8.016 -7.475 -27.277 1.00 97.62 550 LEU A CA 1
ATOM 3984 C C . LEU A 1 550 ? 7.235 -8.314 -28.297 1.00 97.62 550 LEU A C 1
ATOM 3986 O O . LEU A 1 550 ? 7.267 -9.547 -28.242 1.00 97.62 550 LEU A O 1
ATOM 3990 N N . TYR A 1 551 ? 6.556 -7.669 -29.244 1.00 98.19 551 TYR A N 1
ATOM 3991 C CA . TYR A 1 551 ? 5.858 -8.350 -30.330 1.00 98.19 551 TYR A CA 1
ATOM 3992 C C . TYR A 1 551 ? 6.839 -9.045 -31.282 1.00 98.19 551 TYR A C 1
ATOM 3994 O O . TYR A 1 551 ? 6.710 -10.242 -31.548 1.00 98.19 551 TYR A O 1
ATOM 4002 N N . VAL A 1 552 ? 7.879 -8.330 -31.726 1.00 97.69 552 VAL A N 1
ATOM 4003 C CA . VAL A 1 552 ? 8.934 -8.892 -32.587 1.00 97.69 552 VAL A CA 1
ATOM 4004 C C . VAL A 1 552 ? 9.668 -10.032 -31.885 1.00 97.69 552 VAL A C 1
ATOM 4006 O O . VAL A 1 552 ? 9.923 -11.066 -32.499 1.00 97.69 552 VAL A O 1
ATOM 4009 N N . GLU A 1 553 ? 9.967 -9.879 -30.597 1.00 98.00 553 GLU A N 1
ATOM 4010 C CA . GLU A 1 553 ? 10.584 -10.928 -29.786 1.00 98.00 553 GLU A CA 1
ATOM 4011 C C . GLU A 1 553 ? 9.701 -12.181 -29.712 1.00 98.00 553 GLU A C 1
ATOM 4013 O O . GLU A 1 553 ? 10.191 -13.295 -29.902 1.00 98.00 553 GLU A O 1
ATOM 4018 N N . SER A 1 554 ? 8.388 -12.012 -29.518 1.00 98.50 554 SER A N 1
ATOM 4019 C CA . SER A 1 554 ? 7.430 -13.126 -29.510 1.00 98.50 554 SER A CA 1
ATOM 4020 C C . SER A 1 554 ? 7.441 -13.887 -30.840 1.00 98.50 554 SER A C 1
ATOM 4022 O O . SER A 1 554 ? 7.490 -15.117 -30.858 1.00 98.50 554 SER A O 1
ATOM 4024 N N . LEU A 1 555 ? 7.456 -13.164 -31.966 1.00 98.44 555 LEU A N 1
ATOM 4025 C CA . LEU A 1 555 ? 7.557 -13.762 -33.298 1.00 98.44 555 LEU A CA 1
ATOM 4026 C C . LEU A 1 555 ? 8.900 -14.474 -33.512 1.00 98.44 555 LEU A C 1
ATOM 4028 O O . LEU A 1 555 ? 8.916 -15.577 -34.062 1.00 98.44 555 LEU A O 1
ATOM 4032 N N . ARG A 1 556 ? 10.015 -13.878 -33.064 1.00 98.06 556 ARG A N 1
ATOM 4033 C CA . ARG A 1 556 ? 11.357 -14.476 -33.148 1.00 98.06 556 ARG A CA 1
ATOM 4034 C C . ARG A 1 556 ? 11.416 -15.801 -32.395 1.00 98.06 556 ARG A C 1
ATOM 4036 O O . ARG A 1 556 ? 11.866 -16.791 -32.964 1.00 98.06 556 ARG A O 1
ATOM 4043 N N . LEU A 1 557 ? 10.938 -15.834 -31.151 1.00 97.94 557 LEU A N 1
ATOM 4044 C CA . LEU A 1 557 ? 10.955 -17.040 -30.319 1.00 97.94 557 LEU A CA 1
ATOM 4045 C C . LEU A 1 557 ? 10.073 -18.162 -30.891 1.00 97.94 557 LEU A C 1
ATOM 4047 O O . LEU A 1 557 ? 10.416 -19.331 -30.753 1.00 97.94 557 LEU A O 1
ATOM 4051 N N . LEU A 1 558 ? 8.984 -17.820 -31.587 1.00 98.06 558 LEU A N 1
ATOM 4052 C CA . LEU A 1 558 ? 8.140 -18.771 -32.325 1.00 98.06 558 LEU A CA 1
ATOM 4053 C C . LEU A 1 558 ? 8.725 -19.202 -33.686 1.00 98.06 558 LEU A C 1
ATOM 4055 O O . LEU A 1 558 ? 8.074 -19.943 -34.421 1.00 98.06 558 LEU A O 1
ATOM 4059 N N . GLY A 1 559 ? 9.905 -18.708 -34.073 1.00 97.06 559 GLY A N 1
ATOM 4060 C CA . GLY A 1 559 ? 10.519 -18.990 -35.374 1.00 97.06 559 GLY A CA 1
ATOM 4061 C C . GLY A 1 559 ? 9.840 -18.297 -36.564 1.00 97.06 559 GLY A C 1
ATOM 4062 O O . GLY A 1 559 ? 10.133 -18.614 -37.715 1.00 97.06 559 GLY A O 1
ATOM 4063 N N . ARG A 1 560 ? 8.946 -17.328 -36.326 1.00 97.75 560 ARG A N 1
ATOM 4064 C CA . ARG A 1 560 ? 8.215 -16.574 -37.365 1.00 97.75 560 ARG A CA 1
ATOM 4065 C C . ARG A 1 560 ? 9.053 -15.406 -37.898 1.00 97.75 560 ARG A C 1
ATOM 4067 O O . ARG A 1 560 ? 8.637 -14.247 -37.865 1.00 97.75 560 ARG A O 1
ATOM 4074 N N . PHE A 1 561 ? 10.263 -15.707 -38.369 1.00 96.69 561 PHE A N 1
ATOM 4075 C CA . PHE A 1 561 ? 11.285 -14.705 -38.693 1.00 96.69 561 PHE A CA 1
ATOM 4076 C C . PHE A 1 561 ? 10.894 -13.749 -39.819 1.00 96.69 561 PHE A C 1
ATOM 4078 O O . PHE A 1 561 ? 11.274 -12.579 -39.778 1.00 96.69 561 PHE A O 1
ATOM 4085 N N . ASP A 1 562 ? 10.155 -14.221 -40.820 1.00 96.19 562 ASP A N 1
ATOM 4086 C CA . ASP A 1 562 ? 9.758 -13.380 -41.952 1.00 96.19 562 ASP A CA 1
ATOM 4087 C C . ASP A 1 562 ? 8.622 -12.428 -41.574 1.00 96.19 562 ASP A C 1
ATOM 4089 O O . ASP A 1 562 ? 8.661 -11.258 -41.946 1.00 96.19 562 ASP A O 1
ATOM 4093 N N . THR A 1 563 ? 7.685 -12.868 -40.727 1.00 97.50 563 THR A N 1
ATOM 4094 C CA . THR A 1 563 ? 6.682 -11.981 -40.119 1.00 97.50 563 THR A CA 1
ATOM 4095 C C . THR A 1 563 ? 7.346 -10.922 -39.240 1.00 97.50 563 THR A C 1
ATOM 4097 O O . THR A 1 563 ? 7.007 -9.745 -39.339 1.00 97.50 563 THR A O 1
ATOM 4100 N N . ALA A 1 564 ? 8.331 -11.314 -38.424 1.00 96.81 564 ALA A N 1
ATOM 4101 C CA . ALA A 1 564 ? 9.086 -10.383 -37.587 1.00 96.81 564 ALA A CA 1
ATOM 4102 C C . ALA A 1 564 ? 9.835 -9.334 -38.429 1.00 96.81 564 ALA A C 1
ATOM 4104 O O . ALA A 1 564 ? 9.792 -8.142 -38.125 1.00 96.81 564 ALA A O 1
ATOM 4105 N N . ALA A 1 565 ? 10.487 -9.761 -39.516 1.00 94.50 565 ALA A N 1
ATOM 4106 C CA . ALA A 1 565 ? 11.193 -8.868 -40.431 1.00 94.50 565 ALA A CA 1
ATOM 4107 C C . ALA A 1 565 ? 10.239 -7.922 -41.179 1.00 94.50 565 ALA A C 1
ATOM 4109 O O . ALA A 1 565 ? 10.537 -6.734 -41.298 1.00 94.50 565 ALA A O 1
ATOM 4110 N N . ALA A 1 566 ? 9.089 -8.425 -41.638 1.00 96.38 566 ALA A N 1
ATOM 4111 C CA . ALA A 1 566 ? 8.063 -7.616 -42.292 1.00 96.38 566 ALA A CA 1
ATOM 4112 C C . ALA A 1 566 ? 7.492 -6.550 -41.346 1.00 96.38 566 ALA A C 1
ATOM 4114 O O . ALA A 1 566 ? 7.385 -5.388 -41.730 1.00 96.38 566 ALA A O 1
ATOM 4115 N N . PHE A 1 567 ? 7.203 -6.918 -40.093 1.00 96.56 567 PHE A N 1
ATOM 4116 C CA . PHE A 1 567 ? 6.747 -5.968 -39.079 1.00 96.56 567 PHE A CA 1
ATOM 4117 C C . PHE A 1 567 ? 7.797 -4.884 -38.814 1.00 96.56 567 PHE A C 1
ATOM 4119 O O . PHE A 1 567 ? 7.483 -3.699 -38.897 1.00 96.56 567 PHE A O 1
ATOM 4126 N N . LEU A 1 568 ? 9.060 -5.266 -38.589 1.00 95.12 568 LEU A N 1
ATOM 4127 C CA . LEU A 1 568 ? 10.159 -4.312 -38.401 1.00 95.12 568 LEU A CA 1
ATOM 4128 C C . LEU A 1 568 ? 10.321 -3.355 -39.590 1.00 95.12 568 LEU A C 1
ATOM 4130 O O . LEU A 1 568 ? 10.613 -2.184 -39.378 1.00 95.12 568 LEU A O 1
ATOM 4134 N N . GLY A 1 569 ? 10.131 -3.837 -40.823 1.00 93.56 569 GLY A N 1
ATOM 4135 C CA . GLY A 1 569 ? 10.178 -3.008 -42.032 1.00 93.56 569 GLY A CA 1
ATOM 4136 C C . GLY A 1 569 ? 8.969 -2.084 -42.216 1.00 93.56 569 GLY A C 1
ATOM 4137 O O . GLY A 1 569 ? 9.027 -1.172 -43.035 1.00 93.56 569 GLY A O 1
ATOM 4138 N N . SER A 1 570 ? 7.885 -2.307 -41.467 1.00 94.75 570 SER A N 1
ATOM 4139 C CA . SER A 1 570 ? 6.698 -1.441 -41.452 1.00 94.75 570 SER A CA 1
ATOM 4140 C C . SER A 1 570 ? 6.771 -0.325 -40.405 1.00 94.75 570 SER A C 1
ATOM 4142 O O . SER A 1 570 ? 5.943 0.588 -40.426 1.00 94.75 570 SER A O 1
ATOM 4144 N N . LEU A 1 571 ? 7.744 -0.388 -39.488 1.00 94.44 571 LEU A N 1
ATOM 4145 C CA . LEU A 1 571 ? 7.889 0.601 -38.428 1.00 94.44 571 LEU A CA 1
ATOM 4146 C C . LEU A 1 571 ? 8.339 1.964 -38.989 1.00 94.44 571 LEU A C 1
ATOM 4148 O O . LEU A 1 571 ? 9.115 2.025 -39.942 1.00 94.44 571 LEU A O 1
ATOM 4152 N N . PRO A 1 572 ? 7.909 3.080 -38.374 1.00 92.88 572 PRO A N 1
ATOM 4153 C CA . PRO A 1 572 ? 8.452 4.401 -38.674 1.00 92.88 572 PRO A CA 1
ATOM 4154 C C . PRO A 1 572 ? 9.976 4.473 -38.473 1.00 92.88 572 PRO A C 1
ATOM 4156 O O . PRO A 1 572 ? 10.523 3.843 -37.565 1.00 92.88 572 PRO A O 1
ATOM 4159 N N . ARG A 1 573 ? 10.673 5.293 -39.274 1.00 87.12 573 ARG A N 1
ATOM 4160 C CA . ARG A 1 573 ? 12.149 5.405 -39.239 1.00 87.12 573 ARG A CA 1
ATOM 4161 C C . ARG A 1 573 ? 12.708 5.798 -37.868 1.00 87.12 573 ARG A C 1
ATOM 4163 O O . ARG A 1 573 ? 13.783 5.342 -37.494 1.00 87.12 573 ARG A O 1
ATOM 4170 N N . ASP A 1 574 ? 11.999 6.644 -37.130 1.00 87.50 574 ASP A N 1
ATOM 4171 C CA . ASP A 1 574 ? 12.350 7.048 -35.767 1.00 87.50 574 ASP A CA 1
ATOM 4172 C C . ASP A 1 574 ? 12.188 5.899 -34.760 1.00 87.50 574 ASP A C 1
ATOM 4174 O O . ASP A 1 574 ? 12.962 5.807 -33.810 1.00 87.50 574 ASP A O 1
ATOM 4178 N N . ARG A 1 575 ? 11.244 4.977 -34.995 1.00 89.44 575 ARG A N 1
ATOM 4179 C CA . ARG A 1 575 ? 11.036 3.769 -34.181 1.00 89.44 575 ARG A CA 1
ATOM 4180 C C . ARG A 1 575 ? 12.104 2.707 -34.445 1.00 89.44 575 ARG A C 1
ATOM 4182 O O . ARG A 1 575 ? 12.554 2.048 -33.510 1.00 89.44 575 ARG A O 1
ATOM 4189 N N . GLU A 1 576 ? 12.551 2.567 -35.691 1.00 86.31 576 GLU A N 1
ATOM 4190 C CA . GLU A 1 576 ? 13.538 1.558 -36.107 1.00 86.31 576 GLU A CA 1
ATOM 4191 C C . GLU A 1 576 ? 14.898 1.653 -35.397 1.00 86.31 576 GLU A C 1
ATOM 4193 O O . GLU A 1 576 ? 15.602 0.645 -35.278 1.00 86.31 576 GLU A O 1
ATOM 4198 N N . ALA A 1 577 ? 15.279 2.859 -34.970 1.00 87.25 577 ALA A N 1
ATOM 4199 C CA . ALA A 1 577 ? 16.552 3.145 -34.312 1.00 87.25 577 ALA A CA 1
ATOM 4200 C C . ALA A 1 577 ? 16.443 3.196 -32.779 1.00 87.25 577 ALA A C 1
ATOM 4202 O O . ALA A 1 577 ? 17.408 3.556 -32.105 1.00 87.25 577 ALA A O 1
ATOM 4203 N N . THR A 1 578 ? 15.279 2.859 -32.219 1.00 94.12 578 THR A N 1
ATOM 4204 C CA . THR A 1 578 ? 15.095 2.872 -30.766 1.00 94.12 578 THR A CA 1
ATOM 4205 C C . THR A 1 578 ? 15.855 1.727 -30.084 1.00 94.12 578 THR A C 1
ATOM 4207 O O . THR A 1 578 ? 15.996 0.647 -30.672 1.00 94.12 578 THR A O 1
ATOM 4210 N N . PRO A 1 579 ? 16.363 1.926 -28.851 1.00 94.94 579 PRO A N 1
ATOM 4211 C CA . PRO A 1 579 ? 17.264 0.971 -28.203 1.00 94.94 579 PRO A CA 1
ATOM 4212 C C . PRO A 1 579 ? 16.707 -0.452 -28.089 1.00 94.94 579 PRO A C 1
ATOM 4214 O O . PRO A 1 579 ? 17.412 -1.417 -28.393 1.00 94.94 579 PRO A O 1
ATOM 4217 N N . SER A 1 580 ? 15.438 -0.598 -27.705 1.00 95.94 580 SER A N 1
ATOM 4218 C CA . SER A 1 580 ? 14.806 -1.913 -27.526 1.00 95.94 580 SER A CA 1
ATOM 4219 C C . SER A 1 580 ? 14.616 -2.637 -28.861 1.00 95.94 580 SER A C 1
ATOM 4221 O O . SER A 1 580 ? 14.854 -3.841 -28.961 1.00 95.94 580 SER A O 1
ATOM 4223 N N . ILE A 1 581 ? 14.266 -1.898 -29.920 1.00 97.12 581 ILE A N 1
ATOM 4224 C CA . ILE A 1 581 ? 14.132 -2.442 -31.277 1.00 97.12 581 ILE A CA 1
ATOM 4225 C C . ILE A 1 581 ? 15.482 -2.888 -31.828 1.00 97.12 581 ILE A C 1
ATOM 4227 O O . ILE A 1 581 ? 15.578 -3.964 -32.419 1.00 97.12 581 ILE A O 1
ATOM 4231 N N . LEU A 1 582 ? 16.540 -2.107 -31.603 1.00 96.94 582 LEU A N 1
ATOM 4232 C CA . LEU A 1 582 ? 17.900 -2.484 -31.983 1.00 96.94 582 LEU A CA 1
ATOM 4233 C C . LEU A 1 582 ? 18.352 -3.765 -31.265 1.00 96.94 582 LEU A C 1
ATOM 4235 O O . LEU A 1 582 ? 18.903 -4.661 -31.905 1.00 96.94 582 LEU A O 1
ATOM 4239 N N . ALA A 1 583 ? 18.064 -3.901 -29.971 1.00 97.06 583 ALA A N 1
ATOM 4240 C CA . ALA A 1 583 ? 18.390 -5.107 -29.214 1.00 97.06 583 ALA A CA 1
ATOM 4241 C C . ALA A 1 583 ? 17.657 -6.356 -29.748 1.00 97.06 583 ALA A C 1
ATOM 4243 O O . ALA A 1 583 ? 18.286 -7.395 -29.958 1.00 97.06 583 ALA A O 1
ATOM 4244 N N . VAL A 1 584 ? 16.358 -6.265 -30.058 1.00 97.25 584 VAL A N 1
ATOM 4245 C CA . VAL A 1 584 ? 15.614 -7.397 -30.647 1.00 97.25 584 VAL A CA 1
ATOM 4246 C C . VAL A 1 584 ? 16.060 -7.684 -32.087 1.00 97.25 584 VAL A C 1
ATOM 4248 O O . VAL A 1 584 ? 16.192 -8.849 -32.469 1.00 97.25 584 VAL A O 1
ATOM 4251 N N . ARG A 1 585 ? 16.386 -6.657 -32.887 1.00 97.12 585 ARG A N 1
ATOM 4252 C CA . ARG A 1 585 ? 17.002 -6.824 -34.219 1.00 97.12 585 ARG A CA 1
ATOM 4253 C C . ARG A 1 585 ? 18.328 -7.577 -34.144 1.00 97.12 585 ARG A C 1
ATOM 4255 O O . ARG A 1 585 ? 18.597 -8.405 -35.013 1.00 97.12 585 ARG A O 1
ATOM 4262 N N . ALA A 1 586 ? 19.138 -7.316 -33.118 1.00 97.56 586 ALA A N 1
ATOM 4263 C CA . ALA A 1 586 ? 20.385 -8.035 -32.896 1.00 97.56 586 ALA A CA 1
ATOM 4264 C C . ALA A 1 586 ? 20.131 -9.531 -32.653 1.00 97.56 586 ALA A C 1
ATOM 4266 O O . ALA A 1 586 ? 20.736 -10.371 -33.322 1.00 97.56 586 ALA A O 1
ATOM 4267 N N . LEU A 1 587 ? 19.189 -9.867 -31.765 1.00 97.69 587 LEU A N 1
ATOM 4268 C CA . LEU A 1 587 ? 18.795 -11.254 -31.492 1.00 97.69 587 LEU A CA 1
ATOM 4269 C C . LEU A 1 587 ? 18.224 -11.953 -32.735 1.00 97.69 587 LEU A C 1
ATOM 4271 O O . LEU A 1 587 ? 18.590 -13.088 -33.031 1.00 97.69 587 LEU A O 1
ATOM 4275 N N . LEU A 1 588 ? 17.374 -11.267 -33.502 1.00 97.00 588 LEU A N 1
ATOM 4276 C CA . LEU A 1 588 ? 16.811 -11.796 -34.744 1.00 97.00 588 LEU A CA 1
ATOM 4277 C C . LEU A 1 588 ? 17.900 -12.077 -35.792 1.00 97.00 588 LEU A C 1
ATOM 4279 O O . LEU A 1 588 ? 17.878 -13.124 -36.437 1.00 97.00 588 LEU A O 1
ATOM 4283 N N . ALA A 1 589 ? 18.867 -11.170 -35.958 1.00 96.69 589 ALA A N 1
ATOM 4284 C CA . ALA A 1 589 ? 19.989 -11.360 -36.878 1.00 96.69 589 ALA A CA 1
ATOM 4285 C C . ALA A 1 589 ? 20.892 -12.530 -36.453 1.00 96.69 589 ALA A C 1
ATOM 4287 O O . ALA A 1 589 ? 21.288 -13.329 -37.303 1.00 96.69 589 ALA A O 1
ATOM 4288 N N . ARG A 1 590 ? 21.146 -12.691 -35.144 1.00 96.50 590 ARG A N 1
ATOM 4289 C CA . ARG A 1 590 ? 21.867 -13.852 -34.598 1.00 96.50 590 ARG A CA 1
ATOM 4290 C C . ARG A 1 590 ? 21.180 -15.156 -35.003 1.00 96.50 590 ARG A C 1
ATOM 4292 O O . ARG A 1 590 ? 21.838 -16.046 -35.535 1.00 96.50 590 ARG A O 1
ATOM 4299 N N . ASP A 1 591 ? 19.873 -15.263 -34.784 1.00 96.19 591 ASP A N 1
ATOM 4300 C CA . ASP A 1 591 ? 19.126 -16.500 -35.049 1.00 96.19 591 ASP A CA 1
ATOM 4301 C C . ASP A 1 591 ? 19.001 -16.805 -36.550 1.00 96.19 591 ASP A C 1
ATOM 4303 O O . ASP A 1 591 ? 18.960 -17.969 -36.949 1.00 96.19 591 ASP A O 1
ATOM 4307 N N . ARG A 1 592 ? 19.038 -15.769 -37.402 1.00 95.25 592 ARG A N 1
ATOM 4308 C CA . ARG A 1 592 ? 19.155 -15.901 -38.867 1.00 95.25 592 ARG A CA 1
ATOM 4309 C C . ARG A 1 592 ? 20.586 -16.189 -39.346 1.00 95.25 592 ARG A C 1
ATOM 4311 O O . ARG A 1 592 ? 20.809 -16.233 -40.553 1.00 95.25 592 ARG A O 1
ATOM 4318 N N . LYS A 1 593 ? 21.534 -16.422 -38.429 1.00 95.50 593 LYS A N 1
ATOM 4319 C CA . LYS A 1 593 ? 22.952 -16.712 -38.704 1.00 95.50 593 LYS A CA 1
ATOM 4320 C C . LYS A 1 593 ? 23.684 -15.576 -39.437 1.00 95.50 593 LYS A C 1
ATOM 4322 O O . LYS A 1 593 ? 24.565 -15.835 -40.250 1.00 95.50 593 LYS A O 1
ATOM 4327 N N . ASP A 1 594 ? 23.348 -14.327 -39.113 1.00 96.12 594 ASP A N 1
ATOM 4328 C CA . ASP A 1 594 ? 24.005 -13.110 -39.613 1.00 96.12 594 ASP A CA 1
ATOM 4329 C C . ASP A 1 594 ? 24.721 -12.379 -38.453 1.00 96.12 594 ASP A C 1
ATOM 4331 O O . ASP A 1 594 ? 24.183 -11.427 -37.870 1.00 96.12 594 ASP A O 1
ATOM 4335 N N . PRO A 1 595 ? 25.916 -12.855 -38.041 1.00 94.62 595 PRO A N 1
ATOM 4336 C CA . PRO A 1 595 ? 26.613 -12.330 -36.869 1.00 94.62 595 PRO A CA 1
ATOM 4337 C C . PRO A 1 595 ? 27.086 -10.883 -37.054 1.00 94.62 595 PRO A C 1
ATOM 4339 O O . PRO A 1 595 ? 27.115 -10.130 -36.083 1.00 94.62 595 PRO A O 1
ATOM 4342 N N . GLU A 1 596 ? 27.402 -10.462 -38.281 1.00 96.12 596 GLU A N 1
ATOM 4343 C CA . GLU A 1 596 ? 27.845 -9.094 -38.565 1.00 96.12 596 GLU A CA 1
ATOM 4344 C C . GLU A 1 596 ? 26.726 -8.082 -38.309 1.00 96.12 596 GLU A C 1
ATOM 4346 O O . GLU A 1 596 ? 26.917 -7.097 -37.585 1.00 96.12 596 GLU A O 1
ATOM 4351 N N . ARG A 1 597 ? 25.520 -8.334 -38.845 1.00 95.88 597 ARG A N 1
ATOM 4352 C CA . ARG A 1 597 ? 24.369 -7.463 -38.567 1.00 95.88 597 ARG A CA 1
ATOM 4353 C C . ARG A 1 597 ? 23.967 -7.516 -37.106 1.00 95.88 597 ARG A C 1
ATOM 4355 O O . ARG A 1 597 ? 23.628 -6.469 -36.552 1.00 95.88 597 ARG A O 1
ATOM 4362 N N . ALA A 1 598 ? 24.021 -8.697 -36.491 1.00 96.75 598 ALA A N 1
ATOM 4363 C CA . ALA A 1 598 ? 23.727 -8.860 -35.076 1.00 96.75 598 ALA A CA 1
ATOM 4364 C C . ALA A 1 598 ? 24.614 -7.940 -34.229 1.00 96.75 598 ALA A C 1
ATOM 4366 O O . ALA A 1 598 ? 24.101 -7.113 -33.474 1.00 96.75 598 ALA A O 1
ATOM 4367 N N . SER A 1 599 ? 25.936 -8.022 -34.403 1.00 97.25 599 SER A N 1
ATOM 4368 C CA . SER A 1 599 ? 26.890 -7.215 -33.642 1.00 97.25 599 SER A CA 1
ATOM 4369 C C . SER A 1 599 ? 26.767 -5.719 -33.906 1.00 97.25 599 SER A C 1
ATOM 4371 O O . SER A 1 599 ? 26.912 -4.923 -32.981 1.00 97.25 599 SER A O 1
ATOM 4373 N N . ARG A 1 600 ? 26.429 -5.313 -35.135 1.00 97.31 600 ARG A N 1
ATOM 4374 C CA . ARG A 1 600 ? 26.166 -3.904 -35.452 1.00 97.31 600 ARG A CA 1
ATOM 4375 C C . ARG A 1 600 ? 24.966 -3.356 -34.678 1.00 97.31 600 ARG A C 1
ATOM 4377 O O . ARG A 1 600 ? 25.059 -2.277 -34.098 1.00 97.31 600 ARG A O 1
ATOM 4384 N N . PHE A 1 601 ? 23.847 -4.083 -34.661 1.00 97.31 601 PHE A N 1
ATOM 4385 C CA . PHE A 1 601 ? 22.658 -3.656 -33.918 1.00 97.31 601 PHE A CA 1
ATOM 4386 C C . PHE A 1 601 ? 22.897 -3.669 -32.404 1.00 97.31 601 PHE A C 1
ATOM 4388 O O . PHE A 1 601 ? 22.533 -2.710 -31.727 1.00 97.31 601 PHE A O 1
ATOM 4395 N N . ALA A 1 602 ? 23.574 -4.699 -31.884 1.00 96.88 602 ALA A N 1
ATOM 4396 C CA . ALA A 1 602 ? 23.927 -4.771 -30.470 1.00 96.88 602 ALA A CA 1
ATOM 4397 C C . ALA A 1 602 ? 24.857 -3.624 -30.049 1.00 96.88 602 ALA A C 1
ATOM 4399 O O . ALA A 1 602 ? 24.611 -2.983 -29.031 1.00 96.88 602 ALA A O 1
ATOM 4400 N N . GLY A 1 603 ? 25.875 -3.307 -30.856 1.00 96.62 603 GLY A N 1
ATOM 4401 C CA . GLY A 1 603 ? 26.780 -2.185 -30.605 1.00 96.62 603 GLY A CA 1
ATOM 4402 C C . GLY A 1 603 ? 26.071 -0.828 -30.584 1.00 96.62 603 GLY A C 1
ATOM 4403 O O . GLY A 1 603 ? 26.407 0.018 -29.761 1.00 96.62 603 GLY A O 1
ATOM 4404 N N . ALA A 1 604 ? 25.054 -0.635 -31.430 1.00 96.25 604 ALA A N 1
ATOM 4405 C CA . ALA A 1 604 ? 24.242 0.583 -31.432 1.00 96.25 604 ALA A CA 1
ATOM 4406 C C . ALA A 1 604 ? 23.322 0.692 -30.200 1.00 96.25 604 ALA A C 1
ATOM 4408 O O . ALA A 1 604 ? 23.081 1.791 -29.704 1.00 96.25 604 ALA A O 1
ATOM 4409 N N . ALA A 1 605 ? 22.819 -0.438 -29.694 1.00 95.75 605 ALA A N 1
ATOM 4410 C CA . ALA A 1 605 ? 21.951 -0.477 -28.518 1.00 95.75 605 ALA A CA 1
ATOM 4411 C C . ALA A 1 605 ? 22.726 -0.434 -27.185 1.00 95.75 605 ALA A C 1
ATOM 4413 O O . ALA A 1 605 ? 22.222 0.110 -26.205 1.00 95.75 605 ALA A O 1
ATOM 4414 N N . ALA A 1 606 ? 23.951 -0.967 -27.139 1.00 94.94 606 ALA A N 1
ATOM 4415 C CA . ALA A 1 606 ? 24.753 -1.138 -25.924 1.00 94.94 606 ALA A CA 1
ATOM 4416 C C . ALA A 1 606 ? 24.873 0.101 -25.007 1.00 94.94 606 ALA A C 1
ATOM 4418 O O . ALA A 1 606 ? 24.728 -0.071 -23.794 1.00 94.94 606 ALA A O 1
ATOM 4419 N N . PRO A 1 607 ? 25.064 1.341 -25.510 1.00 93.94 607 PRO A N 1
ATOM 4420 C CA . PRO A 1 607 ? 25.145 2.526 -24.648 1.00 93.94 607 PRO A CA 1
ATOM 4421 C C . PRO A 1 607 ? 23.896 2.790 -23.791 1.00 93.94 607 PRO A C 1
ATOM 4423 O O . PRO A 1 607 ? 23.990 3.464 -22.769 1.00 93.94 607 PRO A O 1
ATOM 4426 N N . TRP A 1 608 ? 22.735 2.262 -24.190 1.00 90.75 608 TRP A N 1
ATOM 4427 C CA . TRP A 1 608 ? 21.453 2.447 -23.502 1.00 90.75 608 TRP A CA 1
ATOM 4428 C C . TRP A 1 608 ? 21.183 1.386 -22.433 1.00 90.75 608 TRP A C 1
ATOM 4430 O O . TRP A 1 608 ? 20.290 1.568 -21.610 1.00 90.75 608 TRP A O 1
ATOM 4440 N N . PHE A 1 609 ? 21.965 0.303 -22.416 1.00 90.44 609 PHE A N 1
ATOM 4441 C CA . PHE A 1 609 ? 21.814 -0.798 -21.462 1.00 90.44 609 PHE A CA 1
ATOM 4442 C C . PHE A 1 609 ? 23.154 -1.139 -20.791 1.00 90.44 609 PHE A C 1
ATOM 4444 O O . PHE A 1 609 ? 23.629 -2.276 -20.892 1.00 90.44 609 PHE A O 1
ATOM 4451 N N . PRO A 1 610 ? 23.812 -0.170 -20.130 1.00 86.25 610 PRO A N 1
ATOM 4452 C CA . PRO A 1 610 ? 25.116 -0.399 -19.514 1.00 86.25 610 PRO A CA 1
ATOM 4453 C C . PRO A 1 610 ? 25.045 -1.530 -18.481 1.00 86.25 610 PRO A C 1
ATOM 4455 O O . PRO A 1 610 ? 24.055 -1.656 -17.776 1.00 86.25 610 PRO A O 1
ATOM 4458 N N . GLY A 1 611 ? 26.088 -2.356 -18.361 1.00 83.12 611 GLY A N 1
ATOM 4459 C CA . GLY A 1 611 ? 26.134 -3.421 -17.345 1.00 83.12 611 GLY A CA 1
ATOM 4460 C C . GLY A 1 611 ? 25.140 -4.572 -17.560 1.00 83.12 611 GLY A C 1
ATOM 4461 O O . GLY A 1 611 ? 24.766 -5.240 -16.598 1.00 83.12 611 GLY A O 1
ATOM 4462 N N . THR A 1 612 ? 24.696 -4.784 -18.799 1.00 91.06 612 THR A N 1
ATOM 4463 C CA . THR A 1 612 ? 23.852 -5.914 -19.223 1.00 91.06 612 THR A CA 1
ATOM 4464 C C . THR A 1 612 ? 24.627 -6.807 -20.198 1.00 91.06 612 THR A C 1
ATOM 4466 O O . THR A 1 612 ? 25.605 -6.335 -20.791 1.00 91.06 612 THR A O 1
ATOM 4469 N N . PRO A 1 613 ? 24.210 -8.064 -20.442 1.00 92.88 613 PRO A N 1
ATOM 4470 C CA . PRO A 1 613 ? 24.857 -8.927 -21.433 1.00 92.88 613 PRO A CA 1
ATOM 4471 C C . PRO A 1 613 ? 24.997 -8.286 -22.825 1.00 92.88 613 PRO A C 1
ATOM 4473 O O . PRO A 1 613 ? 26.020 -8.485 -23.488 1.00 92.88 613 PRO A O 1
ATOM 4476 N N . LEU A 1 614 ? 24.021 -7.466 -23.242 1.00 94.31 614 LEU A N 1
ATOM 4477 C CA . LEU A 1 614 ? 24.084 -6.662 -24.469 1.00 94.31 614 LEU A CA 1
ATOM 4478 C C . LEU A 1 614 ? 25.312 -5.743 -24.503 1.00 94.31 614 LEU A C 1
ATOM 4480 O O . LEU A 1 614 ? 26.010 -5.694 -25.515 1.00 94.31 614 LEU A O 1
ATOM 4484 N N . ALA A 1 615 ? 25.583 -5.023 -23.413 1.00 92.25 615 ALA A N 1
ATOM 4485 C CA . ALA A 1 615 ? 26.691 -4.076 -23.344 1.00 92.25 615 ALA A CA 1
ATOM 4486 C C . ALA A 1 615 ? 28.046 -4.740 -23.059 1.00 92.25 615 ALA A C 1
ATOM 4488 O O . ALA A 1 615 ? 29.074 -4.236 -23.507 1.00 92.25 615 ALA A O 1
ATOM 4489 N N . THR A 1 616 ? 28.066 -5.872 -22.351 1.00 90.75 616 THR A N 1
ATOM 4490 C CA . THR A 1 616 ? 29.312 -6.564 -21.978 1.00 90.75 616 THR A CA 1
ATOM 4491 C C . THR A 1 616 ? 29.953 -7.293 -23.161 1.00 90.75 616 THR A C 1
ATOM 4493 O O . THR A 1 616 ? 31.178 -7.375 -23.250 1.00 90.75 616 THR A O 1
ATOM 4496 N N . ALA A 1 617 ? 29.150 -7.824 -24.089 1.00 90.25 617 ALA A N 1
ATOM 4497 C CA . ALA A 1 617 ? 29.654 -8.605 -25.219 1.00 90.25 617 ALA A CA 1
ATOM 4498 C C . ALA A 1 617 ? 28.942 -8.303 -26.560 1.00 90.25 617 ALA A C 1
ATOM 4500 O O . ALA A 1 617 ? 28.531 -9.241 -27.252 1.00 90.25 617 ALA A O 1
ATOM 4501 N N . PRO A 1 618 ? 28.833 -7.031 -27.001 1.00 92.12 618 PRO A N 1
ATOM 4502 C CA . PRO A 1 618 ? 28.057 -6.652 -28.191 1.00 92.12 618 PRO A CA 1
ATOM 4503 C C . PRO A 1 618 ? 28.609 -7.233 -29.502 1.00 92.12 618 PRO A C 1
ATOM 4505 O O . PRO A 1 618 ? 27.901 -7.301 -30.500 1.00 92.12 618 PRO A O 1
ATOM 4508 N N . SER A 1 619 ? 29.864 -7.686 -29.528 1.00 93.44 619 SER A N 1
ATOM 4509 C CA . SER A 1 619 ? 30.503 -8.296 -30.702 1.00 93.44 619 SER A CA 1
ATOM 4510 C C . SER A 1 619 ? 30.528 -9.830 -30.686 1.00 93.44 619 SER A C 1
ATOM 4512 O O . SER A 1 619 ? 31.121 -10.435 -31.576 1.00 93.44 619 SER A O 1
ATOM 4514 N N . LYS A 1 620 ? 29.905 -10.486 -29.693 1.00 93.00 620 LYS A N 1
ATOM 4515 C CA . LYS A 1 620 ? 29.947 -11.954 -29.535 1.00 93.00 620 LYS A CA 1
ATOM 4516 C C . LYS A 1 620 ? 28.542 -12.580 -29.484 1.00 93.00 620 LYS A C 1
ATOM 4518 O O . LYS A 1 620 ? 28.116 -13.021 -28.418 1.00 93.00 620 LYS A O 1
ATOM 4523 N N . PRO A 1 621 ? 27.826 -12.697 -30.619 1.00 93.31 621 PRO A N 1
ATOM 4524 C CA . PRO A 1 621 ? 26.458 -13.223 -30.640 1.00 93.31 621 PRO A CA 1
ATOM 4525 C C . PRO A 1 621 ? 26.280 -14.629 -30.050 1.00 93.31 621 PRO A C 1
ATOM 4527 O O . PRO A 1 621 ? 25.206 -14.955 -29.552 1.00 93.31 621 PRO A O 1
ATOM 4530 N N . SER A 1 622 ? 27.330 -15.456 -30.069 1.00 92.25 622 SER A N 1
ATOM 4531 C CA . SER A 1 622 ? 27.306 -16.835 -29.567 1.00 92.25 622 SER A CA 1
ATOM 4532 C C . SER A 1 622 ? 27.167 -16.960 -28.048 1.00 92.25 622 SER A C 1
ATOM 4534 O O . SER A 1 622 ? 26.815 -18.036 -27.576 1.00 92.25 622 SER A O 1
ATOM 4536 N N . VAL A 1 623 ? 27.465 -15.903 -27.283 1.00 92.69 623 VAL A N 1
ATOM 4537 C CA . VAL A 1 623 ? 27.366 -15.913 -25.810 1.00 92.69 623 VAL A CA 1
ATOM 4538 C C . VAL A 1 623 ? 26.127 -15.183 -25.296 1.00 92.69 623 VAL A C 1
ATOM 4540 O O . VAL A 1 623 ? 25.914 -15.108 -24.089 1.00 92.69 623 VAL A O 1
ATOM 4543 N N . TRP A 1 624 ? 25.319 -14.608 -26.190 1.00 95.00 624 TRP A N 1
ATOM 4544 C CA . TRP A 1 624 ? 24.129 -13.870 -25.787 1.00 95.00 624 TRP A CA 1
ATOM 4545 C C . TRP A 1 624 ? 23.051 -14.803 -25.240 1.00 95.00 624 TRP A C 1
ATOM 4547 O O . TRP A 1 624 ? 22.847 -15.891 -25.788 1.00 95.00 624 TRP A O 1
ATOM 4557 N N . PRO A 1 625 ? 22.296 -14.364 -24.222 1.00 93.56 625 PRO A N 1
ATOM 4558 C CA . PRO A 1 625 ? 21.180 -15.136 -23.704 1.00 93.56 625 PRO A CA 1
ATOM 4559 C C . PRO A 1 625 ? 20.070 -15.322 -24.751 1.00 93.56 625 PRO A C 1
ATOM 4561 O O . PRO A 1 625 ? 19.995 -14.636 -25.775 1.00 93.56 625 PRO A O 1
ATOM 4564 N N . GLY A 1 626 ? 19.192 -16.295 -24.499 1.00 92.25 626 GLY A N 1
ATOM 4565 C CA . GLY A 1 626 ? 18.164 -16.713 -25.455 1.00 92.25 626 GLY A CA 1
ATOM 4566 C C . GLY A 1 626 ? 17.018 -15.716 -25.652 1.00 92.25 626 GLY A C 1
ATOM 4567 O O . GLY A 1 626 ? 16.415 -15.714 -26.726 1.00 92.25 626 GLY A O 1
ATOM 4568 N N . THR A 1 627 ? 16.731 -14.868 -24.660 1.00 94.19 627 THR A N 1
ATOM 4569 C CA . THR A 1 627 ? 15.581 -13.947 -24.650 1.00 94.19 627 THR A CA 1
ATOM 4570 C C . THR A 1 627 ? 16.015 -12.487 -24.563 1.00 94.19 627 THR A C 1
ATOM 4572 O O . THR A 1 627 ? 17.039 -12.166 -23.957 1.00 94.19 627 THR A O 1
ATOM 4575 N N . PHE A 1 628 ? 15.192 -11.593 -25.110 1.00 95.12 628 PHE A N 1
ATOM 4576 C CA . PHE A 1 628 ? 15.336 -10.143 -24.996 1.00 95.12 628 PHE A CA 1
ATOM 4577 C C . PHE A 1 628 ? 15.440 -9.709 -23.535 1.00 95.12 628 PHE A C 1
ATOM 4579 O O . PHE A 1 628 ? 16.381 -9.006 -23.182 1.00 95.12 628 PHE A O 1
ATOM 4586 N N . ALA A 1 629 ? 14.551 -10.212 -22.670 1.00 92.19 629 ALA A N 1
ATOM 4587 C CA . ALA A 1 629 ? 14.546 -9.895 -21.242 1.00 92.19 629 ALA A CA 1
ATOM 4588 C C . ALA A 1 629 ? 15.908 -10.159 -20.588 1.00 92.19 629 ALA A C 1
ATOM 4590 O O . ALA A 1 629 ? 16.448 -9.293 -19.911 1.00 92.19 629 ALA A O 1
ATOM 4591 N N . ALA A 1 630 ? 16.482 -11.344 -20.813 1.00 91.81 630 ALA A N 1
ATOM 4592 C CA . ALA A 1 630 ? 17.781 -11.706 -20.263 1.00 91.81 630 ALA A CA 1
ATOM 4593 C C . ALA A 1 630 ? 18.928 -10.913 -20.910 1.00 91.81 630 ALA A C 1
ATOM 4595 O O . ALA A 1 630 ? 19.939 -10.668 -20.263 1.00 91.81 630 ALA A O 1
ATOM 4596 N N . PHE A 1 631 ? 18.774 -10.491 -22.167 1.00 94.12 631 PHE A N 1
ATOM 4597 C CA . PHE A 1 631 ? 19.789 -9.738 -22.899 1.00 94.12 631 PHE A CA 1
ATOM 4598 C C . PHE A 1 631 ? 19.969 -8.309 -22.378 1.00 94.12 631 PHE A C 1
ATOM 4600 O O . PHE A 1 631 ? 21.094 -7.808 -22.359 1.00 94.12 631 PHE A O 1
ATOM 4607 N N . ILE A 1 632 ? 18.878 -7.689 -21.918 1.00 91.88 632 ILE A N 1
ATOM 4608 C CA . ILE A 1 632 ? 18.856 -6.311 -21.403 1.00 91.88 632 ILE A CA 1
ATOM 4609 C C . ILE A 1 632 ? 18.746 -6.214 -19.874 1.00 91.88 632 ILE A C 1
ATOM 4611 O O . ILE A 1 632 ? 18.661 -5.114 -19.330 1.00 91.88 632 ILE A O 1
ATOM 4615 N N . ARG A 1 633 ? 18.707 -7.341 -19.158 1.00 88.44 633 ARG A N 1
ATOM 4616 C CA . ARG A 1 633 ? 18.671 -7.354 -17.690 1.00 88.44 633 ARG A CA 1
ATOM 4617 C C . ARG A 1 633 ? 20.088 -7.258 -17.136 1.00 88.44 633 ARG A C 1
ATOM 4619 O O . ARG A 1 633 ? 20.998 -7.916 -17.631 1.00 88.44 633 ARG A O 1
ATOM 4626 N N . HIS A 1 634 ? 20.266 -6.466 -16.084 1.00 77.75 634 HIS A N 1
ATOM 4627 C CA . HIS A 1 634 ? 21.509 -6.466 -15.318 1.00 77.75 634 HIS A CA 1
ATOM 4628 C C . HIS A 1 634 ? 21.738 -7.835 -14.676 1.00 77.75 634 HIS A C 1
ATOM 4630 O O . HIS A 1 634 ? 20.820 -8.402 -14.081 1.00 77.75 634 HIS A O 1
ATOM 4636 N N . GLU A 1 635 ? 22.961 -8.354 -14.762 1.00 62.69 635 GLU A N 1
ATOM 4637 C CA . GLU A 1 635 ? 23.340 -9.508 -13.950 1.00 62.69 635 GLU A CA 1
ATOM 4638 C C . GLU A 1 635 ? 23.294 -9.099 -12.472 1.00 62.69 635 GLU A C 1
ATOM 4640 O O . GLU A 1 635 ? 23.872 -8.082 -12.082 1.00 62.69 635 GLU A O 1
ATOM 4645 N N . GLU A 1 636 ? 22.566 -9.855 -11.646 1.00 54.50 636 GLU A N 1
ATOM 4646 C CA . GLU A 1 636 ? 22.532 -9.605 -10.207 1.00 54.50 636 GLU A CA 1
ATOM 4647 C C . GLU A 1 636 ? 23.943 -9.792 -9.644 1.00 54.50 636 GLU A C 1
ATOM 4649 O O . GLU A 1 636 ? 24.466 -10.908 -9.581 1.00 54.50 636 GLU A O 1
ATOM 4654 N N . ALA A 1 637 ? 24.570 -8.694 -9.218 1.00 41.66 637 ALA A N 1
ATOM 4655 C CA . ALA A 1 637 ? 25.780 -8.766 -8.423 1.00 41.66 637 ALA A CA 1
ATOM 4656 C C . ALA A 1 637 ? 25.430 -9.489 -7.117 1.00 41.66 637 ALA A C 1
ATOM 4658 O O . ALA A 1 637 ? 24.787 -8.918 -6.235 1.00 41.66 637 ALA A O 1
ATOM 4659 N N . ARG A 1 638 ? 25.838 -10.757 -6.989 1.00 37.19 638 ARG A N 1
ATOM 4660 C CA . ARG A 1 638 ? 25.809 -11.465 -5.708 1.00 37.19 638 ARG A CA 1
ATOM 4661 C C . ARG A 1 638 ? 26.817 -10.797 -4.784 1.00 37.19 638 ARG A C 1
ATOM 4663 O O . ARG A 1 638 ? 27.979 -11.182 -4.728 1.00 37.19 638 ARG A O 1
ATOM 4670 N N . VAL A 1 639 ? 26.380 -9.769 -4.071 1.00 35.53 639 VAL A N 1
ATOM 4671 C CA . VAL A 1 639 ? 27.055 -9.372 -2.844 1.00 35.53 639 VAL A CA 1
ATOM 4672 C C . VAL A 1 639 ? 26.682 -10.456 -1.838 1.00 35.53 639 VAL A C 1
ATOM 4674 O O . VAL A 1 639 ? 25.522 -10.543 -1.448 1.00 35.53 639 VAL A O 1
ATOM 4677 N N . GLU A 1 640 ? 27.621 -11.333 -1.484 1.00 30.44 640 GLU A N 1
ATOM 4678 C CA . GLU A 1 640 ? 27.491 -12.189 -0.302 1.00 30.44 640 GLU A CA 1
ATOM 4679 C C . GLU A 1 640 ? 27.902 -11.352 0.916 1.00 30.44 640 GLU A C 1
ATOM 4681 O O . GLU A 1 640 ? 29.099 -11.187 1.162 1.00 30.44 640 GLU A O 1
ATOM 4686 N N . PRO A 1 641 ? 26.969 -10.746 1.673 1.00 36.53 641 PRO A N 1
ATOM 4687 C CA . PRO A 1 641 ? 27.333 -10.162 2.951 1.00 36.53 641 PRO A CA 1
ATOM 4688 C C . PRO A 1 641 ? 27.715 -11.272 3.931 1.00 36.53 641 PRO A C 1
ATOM 4690 O O . PRO A 1 641 ? 27.190 -12.388 3.872 1.00 36.53 641 PRO A O 1
ATOM 4693 N N . GLY A 1 642 ? 28.602 -10.941 4.872 1.00 30.81 642 GLY A N 1
ATOM 4694 C CA . GLY A 1 642 ? 28.911 -11.824 5.990 1.00 30.81 642 GLY A CA 1
ATOM 4695 C C . GLY A 1 642 ? 27.631 -12.247 6.712 1.00 30.81 642 GLY A C 1
ATOM 4696 O O . GLY A 1 642 ? 26.693 -11.458 6.851 1.00 30.81 642 GLY A O 1
ATOM 4697 N N . LEU A 1 643 ? 27.587 -13.509 7.152 1.00 28.11 643 LEU A N 1
ATOM 4698 C CA . LEU A 1 643 ? 26.464 -14.063 7.906 1.00 28.11 643 LEU A CA 1
ATOM 4699 C C . LEU A 1 643 ? 26.026 -13.067 8.996 1.00 28.11 643 LEU A C 1
ATOM 4701 O O . LEU A 1 643 ? 26.876 -12.639 9.786 1.00 28.11 643 LEU A O 1
ATOM 4705 N N . PRO A 1 644 ? 24.734 -12.693 9.077 1.00 29.22 644 PRO A N 1
ATOM 4706 C CA . PRO A 1 644 ? 24.254 -11.889 10.187 1.00 29.22 644 PRO A CA 1
ATOM 4707 C C . PRO A 1 644 ? 24.606 -12.634 11.471 1.00 29.22 644 PRO A C 1
ATOM 4709 O O . PRO A 1 644 ? 24.236 -13.796 11.640 1.00 29.22 644 PRO A O 1
ATOM 4712 N N . GLY A 1 645 ? 25.376 -11.980 12.343 1.00 28.50 645 GLY A N 1
ATOM 4713 C CA . GLY A 1 645 ? 25.786 -12.532 13.625 1.00 28.50 645 GLY A CA 1
ATOM 4714 C C . GLY A 1 645 ? 24.557 -12.841 14.469 1.00 28.50 645 GLY A C 1
ATOM 4715 O O . GLY A 1 645 ? 24.068 -11.987 15.205 1.00 28.50 645 GLY A O 1
ATOM 4716 N N . VAL A 1 646 ? 24.052 -14.067 14.353 1.00 25.98 646 VAL A N 1
ATOM 4717 C CA . VAL A 1 646 ? 23.179 -14.667 15.350 1.00 25.98 646 VAL A CA 1
ATOM 4718 C C . VAL A 1 646 ? 24.004 -14.675 16.622 1.00 25.98 646 VAL A C 1
ATOM 4720 O O . VAL A 1 646 ? 25.109 -15.216 16.636 1.00 25.98 646 VAL A O 1
ATOM 4723 N N . GLY A 1 647 ? 23.507 -14.012 17.663 1.00 26.31 647 GLY A N 1
ATOM 4724 C CA . GLY A 1 647 ? 24.146 -14.021 18.966 1.00 26.31 647 GLY A CA 1
ATOM 4725 C C . GLY A 1 647 ? 24.402 -15.459 19.401 1.00 26.31 647 GLY A C 1
ATOM 4726 O O . GLY A 1 647 ? 23.493 -16.149 19.849 1.00 26.31 647 GLY A O 1
ATOM 4727 N N . THR A 1 648 ? 25.649 -15.903 19.284 1.00 23.66 648 THR A N 1
ATOM 4728 C CA . THR A 1 648 ? 26.166 -17.013 20.068 1.00 23.66 648 THR A CA 1
ATOM 4729 C C . THR A 1 648 ? 26.321 -16.475 21.481 1.00 23.66 648 THR A C 1
ATOM 4731 O O . THR A 1 648 ? 27.380 -15.973 21.859 1.00 23.66 648 THR A O 1
ATOM 4734 N N . ALA A 1 649 ? 25.232 -16.510 22.244 1.00 24.27 649 ALA A N 1
ATOM 4735 C CA . ALA A 1 649 ? 25.356 -16.588 23.684 1.00 24.27 649 ALA A CA 1
ATOM 4736 C C . ALA A 1 649 ? 26.072 -17.913 23.982 1.00 24.27 649 ALA A C 1
ATOM 4738 O O . ALA A 1 649 ? 25.555 -18.986 23.666 1.00 24.27 649 ALA A O 1
ATOM 4739 N N . ARG A 1 650 ? 27.298 -17.821 24.496 1.00 27.92 650 ARG A N 1
ATOM 4740 C CA . ARG A 1 650 ? 27.733 -18.766 25.521 1.00 27.92 650 ARG A CA 1
ATOM 4741 C C . ARG A 1 650 ? 27.169 -18.293 26.846 1.00 27.92 650 ARG A C 1
ATOM 4743 O O . ARG A 1 650 ? 27.131 -17.053 27.028 1.00 27.92 650 ARG A O 1
#